Protein AF-A0AAU9SZM3-F1 (afdb_monomer)

Sequence (487 aa):
RTLNRSVSLVLLIMRYENLQKWLTDETARDQFVIRCGSDTQVLWNDTRHSKSESVHKLQNWTGSFVQWSPLGTYLVTLLNPGVAVYGGATTFEPLMHYRHPMVTLVDVSPGENYLVTYHSQKPDNPQDASQVEIKIFDMRSGRVMRGFKGSADEFSAGGDSLSWPVALVQLPSKVEIRQKYLLNVSGCKMYWQSNGDYLAVKVDRYGSKSKKSTHSGFELFRIKEKDIPVEVLELDSKNDKIIDFSWEPNGHRFAVIHGDLPRPDVSFYSMKTVQHGGRVSKLVTLKAKQANVLFWSPTGKHVVLADGLSGFNGKLEFYNVDEFVTMATVDNFMATYIEWDPSGRYVGTAVTSSVHEMENGFSIWSFSGKLLYQTLKEQFSQATVIVVGRKGRRGGQESEEVQRQVREDDDVSMSLSKQGKEKRRMMREEWEMWLNKWKMFDEEDQTQRENHLIGDDEEKEEYSYETMEELINVSEEVVPYEQEQNV

Nearest PDB structures (foldseek):
  9bln-assembly1_U  TM=7.487E-01  e=4.733E-32  Homo sapiens
  8oz0-assembly1_I  TM=7.493E-01  e=4.513E-31  Homo sapiens
  6zu9-assembly1_p  TM=7.192E-01  e=6.410E-25  Saccharomyces cerevisiae S288C
  3wj9-assembly2_B  TM=6.472E-01  e=9.589E-17  Schizosaccharomyces pombe 972h-
  3wj9-assembly1_A  TM=6.407E-01  e=3.602E-16  Schizosaccharomyces pombe 972h-

Structure (mmCIF, N/CA/C/O backbone):
data_AF-A0AAU9SZM3-F1
#
_entry.id   AF-A0AAU9SZM3-F1
#
loop_
_atom_site.group_PDB
_atom_site.id
_atom_site.type_symbol
_atom_site.label_atom_id
_atom_site.label_alt_id
_atom_site.label_comp_id
_atom_site.label_asym_id
_atom_site.label_entity_id
_atom_site.label_seq_id
_atom_site.pdbx_PDB_ins_code
_atom_site.Cartn_x
_atom_site.Cartn_y
_atom_site.Cartn_z
_atom_site.occupancy
_atom_site.B_iso_or_equiv
_atom_site.auth_seq_id
_atom_site.auth_comp_id
_atom_site.auth_asym_id
_atom_site.auth_atom_id
_atom_site.pdbx_PDB_model_num
ATOM 1 N N . ARG A 1 1 ? 13.458 -15.078 46.173 1.00 36.41 1 ARG A N 1
ATOM 2 C CA . ARG A 1 1 ? 13.144 -13.998 45.190 1.00 36.41 1 ARG A CA 1
ATOM 3 C C . ARG A 1 1 ? 13.055 -14.483 43.730 1.00 36.41 1 ARG A C 1
ATOM 5 O O . ARG A 1 1 ? 12.410 -13.813 42.937 1.00 36.41 1 ARG A O 1
ATOM 12 N N . THR A 1 2 ? 13.618 -15.640 43.369 1.00 34.78 2 THR A N 1
ATOM 13 C CA . THR A 1 2 ? 13.517 -16.258 42.026 1.00 34.78 2 THR A CA 1
ATOM 14 C C . THR A 1 2 ? 12.271 -17.140 41.831 1.00 34.78 2 THR A C 1
ATOM 16 O O . THR A 1 2 ? 11.760 -17.190 40.719 1.00 34.78 2 THR A O 1
ATOM 19 N N . LEU A 1 3 ? 11.708 -17.737 42.894 1.00 29.55 3 LEU A N 1
ATOM 20 C CA . LEU A 1 3 ? 10.477 -18.549 42.816 1.00 29.55 3 LEU A CA 1
ATOM 21 C C . LEU A 1 3 ? 9.205 -17.736 42.486 1.00 29.55 3 LEU A C 1
ATOM 23 O O . LEU A 1 3 ? 8.388 -18.189 41.688 1.00 29.55 3 LEU A O 1
ATOM 27 N N . ASN A 1 4 ? 9.070 -16.503 43.000 1.00 31.80 4 ASN A N 1
ATOM 28 C CA . ASN A 1 4 ? 7.895 -15.653 42.723 1.00 31.80 4 ASN A CA 1
ATOM 29 C C . ASN A 1 4 ? 7.760 -15.244 41.250 1.00 31.80 4 ASN A C 1
ATOM 31 O O . ASN A 1 4 ? 6.670 -14.882 40.825 1.00 31.80 4 ASN A O 1
ATOM 35 N N . ARG A 1 5 ? 8.835 -15.305 40.451 1.00 35.44 5 ARG A N 1
ATOM 36 C CA . ARG A 1 5 ? 8.751 -15.010 39.014 1.00 35.44 5 ARG A CA 1
ATOM 37 C C . ARG A 1 5 ? 8.211 -16.188 38.209 1.00 35.44 5 ARG A C 1
ATOM 39 O O . ARG A 1 5 ? 7.485 -15.948 37.253 1.00 35.44 5 ARG A O 1
ATOM 46 N N . SER A 1 6 ? 8.503 -17.428 38.603 1.00 36.56 6 SER A N 1
ATOM 47 C CA . SER A 1 6 ? 8.038 -18.614 37.871 1.00 36.56 6 SER A CA 1
ATOM 48 C C . SER A 1 6 ? 6.556 -18.900 38.104 1.00 36.56 6 SER A C 1
ATOM 50 O O . SER A 1 6 ? 5.851 -19.179 37.144 1.00 36.56 6 SER A O 1
ATOM 52 N N . VAL A 1 7 ? 6.043 -18.734 39.329 1.00 32.81 7 VAL A N 1
ATOM 53 C CA . VAL A 1 7 ? 4.602 -18.912 39.612 1.00 32.81 7 VAL A CA 1
ATOM 54 C C . VAL A 1 7 ? 3.759 -17.824 38.931 1.00 32.81 7 VAL A C 1
ATOM 56 O O . VAL A 1 7 ? 2.706 -18.115 38.368 1.00 32.81 7 VAL A O 1
ATOM 59 N N . SER A 1 8 ? 4.263 -16.583 38.879 1.00 38.19 8 SER A N 1
ATOM 60 C CA . SER A 1 8 ? 3.625 -15.494 38.124 1.00 38.19 8 SER A CA 1
ATOM 61 C C . SER A 1 8 ? 3.625 -15.761 36.615 1.00 38.19 8 SER A C 1
ATOM 63 O O . SER A 1 8 ? 2.626 -15.502 35.959 1.00 38.19 8 SER A O 1
ATOM 65 N N . LEU A 1 9 ? 4.699 -16.344 36.062 1.00 37.69 9 LEU A N 1
ATOM 66 C CA . LEU A 1 9 ? 4.778 -16.708 34.643 1.00 37.69 9 LEU A CA 1
ATOM 67 C C . LEU A 1 9 ? 3.835 -17.871 34.284 1.00 37.69 9 LEU A C 1
ATOM 69 O O . LEU A 1 9 ? 3.244 -17.865 33.211 1.00 37.69 9 LEU A O 1
ATOM 73 N N . VAL A 1 10 ? 3.658 -18.844 35.182 1.00 33.62 10 VAL A N 1
ATOM 74 C CA . VAL A 1 10 ? 2.786 -20.016 34.977 1.00 33.62 10 VAL A CA 1
ATOM 75 C C . VAL A 1 10 ? 1.298 -19.633 35.024 1.00 33.62 10 VAL A C 1
ATOM 77 O O . VAL A 1 10 ? 0.533 -20.073 34.168 1.00 33.62 10 VAL A O 1
ATOM 80 N N . LEU A 1 11 ? 0.890 -18.729 35.922 1.00 33.03 11 LEU A N 1
ATOM 81 C CA . LEU A 1 11 ? -0.460 -18.138 35.913 1.00 33.03 11 LEU A CA 1
ATOM 82 C C . LEU A 1 11 ? -0.695 -17.192 34.720 1.00 33.03 11 LEU A C 1
ATOM 84 O O . LEU A 1 11 ? -1.820 -17.103 34.230 1.00 33.03 11 LEU A O 1
ATOM 88 N N . LEU A 1 12 ? 0.355 -16.533 34.214 1.00 37.94 12 LEU A N 1
ATOM 89 C CA . LEU A 1 12 ? 0.298 -15.711 32.999 1.00 37.94 12 LEU A CA 1
ATOM 90 C C . LEU A 1 12 ? 0.107 -16.576 31.739 1.00 37.94 12 LEU A C 1
ATOM 92 O O . LEU A 1 12 ? -0.672 -16.224 30.862 1.00 37.94 12 LEU A O 1
ATOM 96 N N . ILE A 1 13 ? 0.773 -17.734 31.658 1.00 40.66 13 ILE A N 1
ATOM 97 C CA . ILE A 1 13 ? 0.675 -18.658 30.514 1.00 40.66 13 ILE A CA 1
ATOM 98 C C . ILE A 1 13 ? -0.693 -19.359 30.467 1.00 40.66 13 ILE A C 1
ATOM 100 O O . ILE A 1 13 ? -1.217 -19.583 29.378 1.00 40.66 13 ILE A O 1
ATOM 104 N N . MET A 1 14 ? -1.326 -19.622 31.617 1.00 33.56 14 MET A N 1
ATOM 105 C CA . MET A 1 14 ? -2.695 -20.160 31.672 1.00 33.56 14 MET A CA 1
ATOM 106 C C . MET A 1 14 ? -3.791 -19.154 31.262 1.00 33.56 14 MET A C 1
ATOM 108 O O . MET A 1 14 ? -4.944 -19.557 31.110 1.00 33.56 14 MET A O 1
ATOM 112 N N . ARG A 1 15 ? -3.463 -17.865 31.072 1.00 41.91 15 ARG A N 1
ATOM 113 C CA . ARG A 1 15 ? -4.424 -16.802 30.715 1.00 41.91 15 ARG A CA 1
ATOM 114 C C . ARG A 1 15 ? -4.375 -16.321 29.267 1.00 41.91 15 ARG A C 1
ATOM 116 O O . ARG A 1 15 ? -5.267 -15.578 28.874 1.00 41.91 15 ARG A O 1
ATOM 123 N N . TYR A 1 16 ? -3.402 -16.732 28.455 1.00 48.03 16 TYR A N 1
ATOM 124 C CA . TYR A 1 16 ? -3.333 -16.215 27.088 1.00 48.03 16 TYR A CA 1
ATOM 125 C C . TYR A 1 16 ? -4.442 -16.802 26.214 1.00 48.03 16 TYR A C 1
ATOM 127 O O . TYR A 1 16 ? -4.427 -17.979 25.846 1.00 48.03 16 TYR A O 1
ATOM 135 N N . GLU A 1 17 ? -5.408 -15.951 25.860 1.00 58.19 17 GLU A N 1
ATOM 136 C CA . GLU A 1 17 ? -6.379 -16.248 24.817 1.00 58.19 17 GLU A CA 1
ATOM 137 C C . GLU A 1 17 ? -5.631 -16.642 23.533 1.00 58.19 17 GLU A C 1
ATOM 139 O O . GLU A 1 17 ? -4.606 -16.056 23.178 1.00 58.19 17 GLU A O 1
ATOM 144 N N . ASN A 1 18 ? -6.130 -17.654 22.820 1.00 62.41 18 ASN A N 1
ATOM 145 C CA . ASN A 1 18 ? -5.525 -18.068 21.561 1.00 62.41 18 ASN A CA 1
ATOM 146 C C . ASN A 1 18 ? -5.569 -16.895 20.560 1.00 62.41 18 ASN A C 1
ATOM 148 O O . ASN A 1 18 ? -6.629 -16.551 20.036 1.00 62.41 18 ASN A O 1
ATOM 152 N N . LEU A 1 19 ? -4.394 -16.324 20.275 1.00 64.25 19 LEU A N 1
ATOM 153 C CA . LEU A 1 19 ? -4.194 -15.162 19.398 1.00 64.25 19 LEU A CA 1
ATOM 154 C C . LEU A 1 19 ? -4.633 -15.408 17.946 1.00 64.25 19 LEU A C 1
ATOM 156 O O . LEU A 1 19 ? -4.784 -14.471 17.171 1.00 64.25 19 LEU A O 1
ATOM 160 N N . GLN A 1 20 ? -4.841 -16.670 17.574 1.00 63.66 20 GLN A N 1
ATOM 161 C CA . GLN A 1 20 ? -5.282 -17.110 16.254 1.00 63.66 20 GLN A CA 1
ATOM 162 C C . GLN A 1 20 ? -6.730 -17.607 16.251 1.00 63.66 20 GLN A C 1
ATOM 164 O O . GLN A 1 20 ? -7.224 -18.044 15.216 1.00 63.66 20 GLN A O 1
ATOM 169 N N . LYS A 1 21 ? -7.447 -17.552 17.379 1.00 65.75 21 LYS A N 1
ATOM 170 C CA . LYS A 1 21 ? -8.834 -18.037 17.473 1.00 65.75 21 LYS A CA 1
ATOM 171 C C . LYS A 1 21 ? -9.767 -17.322 16.496 1.00 65.75 21 LYS A C 1
ATOM 173 O O . LYS A 1 21 ? -10.692 -17.948 15.990 1.00 65.75 21 LYS A O 1
ATOM 178 N N . TRP A 1 22 ? -9.503 -16.068 16.148 1.00 63.59 22 TRP A N 1
ATOM 179 C CA . TRP A 1 22 ? -10.270 -15.353 15.125 1.00 63.59 22 TRP A CA 1
ATOM 180 C C . TRP A 1 22 ? -10.167 -16.001 13.725 1.00 63.59 22 TRP A C 1
ATOM 182 O O . TRP A 1 22 ? -11.122 -15.923 12.961 1.00 63.59 22 TRP A O 1
ATOM 192 N N . LEU A 1 23 ? -9.094 -16.749 13.408 1.00 63.53 23 LEU A N 1
ATOM 193 C CA . LEU A 1 23 ? -8.994 -17.550 12.171 1.00 63.53 23 LEU A CA 1
ATOM 194 C C . LEU A 1 23 ? -9.978 -18.729 12.135 1.00 63.53 23 LEU A C 1
ATOM 196 O O . LEU A 1 23 ? -10.161 -19.345 11.084 1.00 63.53 23 LEU A O 1
ATOM 200 N N . THR A 1 24 ? -10.564 -19.085 13.281 1.00 65.19 24 THR A N 1
ATOM 201 C CA . THR A 1 24 ? -11.541 -20.176 13.409 1.00 65.19 24 THR A CA 1
ATOM 202 C C . THR A 1 24 ? -12.988 -19.705 13.290 1.00 65.19 24 THR A C 1
ATOM 204 O O . THR A 1 24 ? -13.892 -20.525 13.430 1.00 65.19 24 THR A O 1
ATOM 207 N N . ASP A 1 25 ? -13.215 -18.415 13.015 1.00 67.88 25 ASP A N 1
ATOM 208 C CA . ASP A 1 25 ? -14.550 -17.863 12.782 1.00 67.88 25 ASP A CA 1
ATOM 209 C C . ASP A 1 25 ? -15.255 -18.643 11.660 1.00 67.88 25 ASP A C 1
ATOM 211 O O . ASP A 1 25 ? -14.811 -18.655 10.509 1.00 67.88 25 ASP A O 1
ATOM 215 N N . GLU A 1 26 ? -16.364 -19.310 11.996 1.00 64.44 26 GLU A N 1
ATOM 216 C CA . GLU A 1 26 ? -17.120 -20.155 11.057 1.00 64.44 26 GLU A CA 1
ATOM 217 C C . GLU A 1 26 ? -17.669 -19.348 9.877 1.00 64.44 26 GLU A C 1
ATOM 219 O O . GLU A 1 26 ? -17.970 -19.891 8.813 1.00 64.44 26 GLU A O 1
ATOM 224 N N . THR A 1 27 ? -17.785 -18.032 10.059 1.00 66.12 27 THR A N 1
ATOM 225 C CA . THR A 1 27 ? -18.304 -17.110 9.061 1.00 66.12 27 THR A CA 1
ATOM 226 C C . THR A 1 27 ? -17.237 -16.455 8.186 1.00 66.12 27 THR A C 1
ATOM 228 O O . THR A 1 27 ? -17.620 -15.785 7.223 1.00 66.12 27 THR A O 1
ATOM 231 N N . ALA A 1 28 ? -15.947 -16.690 8.469 1.00 70.50 28 ALA A N 1
ATOM 232 C CA . ALA A 1 28 ? -14.795 -16.101 7.784 1.00 70.50 28 ALA A CA 1
ATOM 233 C C . ALA A 1 28 ? -14.937 -14.579 7.576 1.00 70.50 28 ALA A C 1
ATOM 235 O O . ALA A 1 28 ? -14.749 -14.064 6.463 1.00 70.50 28 ALA A O 1
ATOM 236 N N . ARG A 1 29 ? -15.349 -13.883 8.643 1.00 73.00 29 ARG A N 1
ATOM 237 C CA . ARG A 1 29 ? -15.455 -12.419 8.686 1.00 73.00 29 ARG A CA 1
ATOM 238 C C . ARG A 1 29 ? -14.078 -11.782 8.849 1.00 73.00 29 ARG A C 1
ATOM 240 O O . ARG A 1 29 ? -13.164 -12.391 9.396 1.00 73.00 29 ARG A O 1
ATOM 247 N N . ASP A 1 30 ? -13.963 -10.538 8.404 1.00 75.12 30 ASP A N 1
ATOM 248 C CA . ASP A 1 30 ? -12.742 -9.739 8.534 1.00 75.12 30 ASP A CA 1
ATOM 249 C C . ASP A 1 30 ? -12.870 -8.804 9.748 1.00 75.12 30 ASP A C 1
ATOM 251 O O . ASP A 1 30 ? -13.966 -8.308 10.027 1.00 75.12 30 ASP A O 1
ATOM 255 N N . GLN A 1 31 ? -11.777 -8.561 10.479 1.00 81.12 31 GLN A N 1
ATOM 256 C CA . GLN A 1 31 ? -11.745 -7.551 11.546 1.00 81.12 31 GLN A CA 1
ATOM 257 C C . GLN A 1 31 ? -11.090 -6.259 11.057 1.00 81.12 31 GLN A C 1
ATOM 259 O O . GLN A 1 31 ? -10.195 -6.276 10.212 1.00 81.12 31 GLN A O 1
ATOM 264 N N . PHE A 1 32 ? -11.519 -5.129 11.611 1.00 82.12 32 PHE A N 1
ATOM 265 C CA . PHE A 1 32 ? -10.890 -3.828 11.396 1.00 82.12 32 PHE A CA 1
ATOM 266 C C . PHE A 1 32 ? -10.928 -2.991 12.676 1.00 82.12 32 PHE A C 1
ATOM 268 O O . PHE A 1 32 ? -11.742 -3.242 13.567 1.00 82.12 32 PHE A O 1
ATOM 275 N N . VAL A 1 33 ? -10.029 -2.007 12.784 1.00 83.69 33 VAL A N 1
ATOM 276 C CA . VAL A 1 33 ? -9.968 -1.104 13.940 1.00 83.69 33 VAL A CA 1
ATOM 277 C C . VAL A 1 33 ? -10.348 0.312 13.524 1.00 83.69 33 VAL A C 1
ATOM 279 O O . VAL A 1 33 ? -9.925 0.820 12.485 1.00 83.69 33 VAL A O 1
ATOM 282 N N . ILE A 1 34 ? -11.156 0.965 14.349 1.00 82.62 34 ILE A N 1
ATOM 283 C CA . ILE A 1 34 ? -11.487 2.378 14.190 1.00 82.62 34 ILE A CA 1
ATOM 284 C C . ILE A 1 34 ? -11.118 3.153 15.445 1.00 82.62 34 ILE A C 1
ATOM 286 O O . ILE A 1 34 ? -11.205 2.642 16.565 1.00 82.62 34 ILE A O 1
ATOM 290 N N . ARG A 1 35 ? -10.765 4.420 15.252 1.00 78.69 35 ARG A N 1
ATOM 291 C CA . ARG A 1 35 ? -10.559 5.394 16.315 1.00 78.69 35 ARG A CA 1
ATOM 292 C C . ARG A 1 35 ? -11.516 6.566 16.116 1.00 78.69 35 ARG A C 1
ATOM 294 O O . ARG A 1 35 ? -11.535 7.201 15.064 1.00 78.69 35 ARG A O 1
ATOM 301 N N . CYS A 1 36 ? -12.335 6.830 17.126 1.00 75.50 36 CYS A N 1
ATOM 302 C CA . CYS A 1 36 ? -13.326 7.907 17.140 1.00 75.50 36 CYS A CA 1
ATOM 303 C C . CYS A 1 36 ? -13.112 8.735 18.409 1.00 75.50 36 CYS A C 1
ATOM 305 O O . CYS A 1 36 ? -13.383 8.257 19.509 1.00 75.50 36 CYS A O 1
ATOM 307 N N . GLY A 1 37 ? -12.592 9.953 18.275 1.00 75.06 37 GLY A N 1
ATOM 308 C CA . GLY A 1 37 ? -12.213 10.788 19.412 1.00 75.06 37 GLY A CA 1
ATOM 309 C C . GLY A 1 37 ? -11.192 10.084 20.314 1.00 75.06 37 GLY A C 1
ATOM 310 O O . GLY A 1 37 ? -10.085 9.758 19.876 1.00 75.06 37 GLY A O 1
ATOM 311 N N . SER A 1 38 ? -11.580 9.843 21.569 1.00 77.50 38 SER A N 1
ATOM 312 C CA . SER A 1 38 ? -10.791 9.084 22.551 1.00 77.50 38 SER A CA 1
ATOM 313 C C . SER A 1 38 ? -11.002 7.568 22.474 1.00 77.50 38 SER A C 1
ATOM 315 O O . SER A 1 38 ? -10.193 6.816 23.013 1.00 77.50 38 SER A O 1
ATOM 317 N N . ASP A 1 39 ? -12.047 7.095 21.798 1.00 82.81 39 ASP A N 1
ATOM 318 C CA . ASP A 1 39 ? -12.393 5.677 21.750 1.00 82.81 39 ASP A CA 1
ATOM 319 C C . ASP A 1 39 ? -11.637 4.947 20.641 1.00 82.81 39 ASP A C 1
ATOM 321 O O . ASP A 1 39 ? -11.557 5.412 19.503 1.00 82.81 39 ASP A O 1
ATOM 325 N N . THR A 1 40 ? -11.149 3.748 20.952 1.00 85.19 40 THR A N 1
ATOM 326 C CA . THR A 1 40 ? -10.631 2.787 19.972 1.00 85.19 40 THR A CA 1
ATOM 327 C C . THR A 1 40 ? -11.491 1.528 20.009 1.00 85.19 40 THR A C 1
ATOM 329 O O . THR A 1 40 ? -11.794 1.006 21.084 1.00 85.19 40 THR A O 1
ATOM 332 N N . GLN A 1 41 ? -11.938 1.071 18.840 1.00 85.50 41 GLN A N 1
ATOM 333 C CA . GLN A 1 41 ? -12.885 -0.034 18.689 1.00 85.50 41 GLN A CA 1
ATOM 334 C C . GLN A 1 41 ? -12.387 -1.036 17.654 1.00 85.50 41 GLN A C 1
ATOM 336 O O . GLN A 1 41 ? -12.052 -0.650 16.536 1.00 85.50 41 GLN A O 1
ATOM 341 N N . VAL A 1 42 ? -12.406 -2.317 18.011 1.00 85.44 42 VAL A N 1
ATOM 342 C CA . VAL A 1 42 ? -12.212 -3.430 17.078 1.00 85.44 42 VAL A CA 1
ATOM 343 C C . VAL A 1 42 ? -13.577 -3.974 16.679 1.00 85.44 42 VAL A C 1
ATOM 345 O O . VAL A 1 42 ? -14.412 -4.260 17.540 1.00 85.44 42 VAL A O 1
ATOM 348 N N . LEU A 1 43 ? -13.808 -4.106 15.375 1.00 83.88 43 LEU A N 1
ATOM 349 C CA . LEU A 1 43 ? -15.094 -4.467 14.788 1.00 83.88 43 LEU A CA 1
ATOM 350 C C . LEU A 1 43 ? -14.944 -5.674 13.856 1.00 83.88 43 LEU A C 1
ATOM 352 O O . LEU A 1 43 ? -14.000 -5.733 13.070 1.00 83.88 43 LEU A O 1
ATOM 356 N N . TRP A 1 44 ? -15.906 -6.595 13.886 1.00 83.50 44 TRP A N 1
ATOM 357 C CA . TRP A 1 44 ? -16.130 -7.558 12.810 1.00 83.50 44 TRP A CA 1
ATOM 358 C C . TRP A 1 44 ? -16.902 -6.902 11.667 1.00 83.50 44 TRP A C 1
ATOM 360 O O . TRP A 1 44 ? -17.879 -6.182 11.889 1.00 83.50 44 TRP A O 1
ATOM 370 N N . ASN A 1 45 ? -16.511 -7.219 10.440 1.00 80.31 45 ASN A N 1
ATOM 371 C CA . ASN A 1 45 ? -17.260 -6.912 9.232 1.00 80.31 45 ASN A CA 1
ATOM 372 C C . ASN A 1 45 ? -18.294 -8.021 8.962 1.00 80.31 45 ASN A C 1
ATOM 374 O O . ASN A 1 45 ? -17.958 -9.075 8.417 1.00 80.31 45 ASN A O 1
ATOM 378 N N . ASP A 1 46 ? -19.553 -7.802 9.352 1.00 78.81 46 ASP A N 1
ATOM 379 C CA . ASP A 1 46 ? -20.661 -8.713 9.056 1.00 78.81 46 ASP A CA 1
ATOM 380 C C . ASP A 1 46 ? -21.440 -8.227 7.829 1.00 78.81 46 ASP A C 1
ATOM 382 O O . ASP A 1 46 ? -22.482 -7.566 7.903 1.00 78.81 46 ASP A O 1
ATOM 386 N N . THR A 1 47 ? -20.919 -8.594 6.660 1.00 70.00 47 THR A N 1
ATOM 387 C CA . THR A 1 47 ? -21.511 -8.216 5.374 1.00 70.00 47 THR A CA 1
ATOM 388 C C . THR A 1 47 ? -22.852 -8.889 5.096 1.00 70.00 47 THR A C 1
ATOM 390 O O . THR A 1 47 ? -23.611 -8.374 4.278 1.00 70.00 47 THR A O 1
ATOM 393 N N . ARG A 1 48 ? -23.198 -9.992 5.780 1.00 71.69 48 ARG A N 1
ATOM 394 C CA . ARG A 1 48 ? -24.492 -10.682 5.595 1.00 71.69 48 ARG A CA 1
ATOM 395 C C . ARG A 1 48 ? -25.642 -9.864 6.159 1.00 71.69 48 ARG A C 1
ATOM 397 O O . ARG A 1 48 ? -26.726 -9.844 5.587 1.00 71.69 48 ARG A O 1
ATOM 404 N N . HIS A 1 49 ? -25.384 -9.184 7.271 1.00 75.25 49 HIS A N 1
ATOM 405 C CA . HIS A 1 49 ? -26.340 -8.297 7.921 1.00 75.25 49 HIS A CA 1
ATOM 406 C C . HIS A 1 49 ? -26.079 -6.820 7.603 1.00 75.25 49 HIS A C 1
ATOM 408 O O . HIS A 1 49 ? -26.702 -5.962 8.226 1.00 75.25 49 HIS A O 1
ATOM 414 N N . SER A 1 50 ? -25.166 -6.523 6.666 1.00 78.38 50 SER A N 1
ATOM 415 C CA . SER A 1 50 ? -24.775 -5.159 6.294 1.00 78.38 50 SER A CA 1
ATOM 416 C C . SER A 1 50 ? -24.459 -4.282 7.515 1.00 78.38 50 SER A C 1
ATOM 418 O O . SER A 1 50 ? -24.918 -3.144 7.613 1.00 78.38 50 SER A O 1
ATOM 420 N N . LYS A 1 51 ? -23.709 -4.822 8.483 1.00 81.19 51 LYS A N 1
ATOM 421 C CA . LYS A 1 51 ? -23.378 -4.116 9.727 1.00 81.19 51 LYS A CA 1
ATOM 422 C C . LYS A 1 51 ? -21.982 -4.466 10.227 1.00 81.19 51 LYS A C 1
ATOM 424 O O . LYS A 1 51 ? -21.464 -5.550 9.977 1.00 81.19 51 LYS A O 1
ATOM 429 N N . SER A 1 52 ? -21.404 -3.563 11.011 1.00 81.06 52 SER A N 1
ATOM 430 C CA . SER A 1 52 ? -20.220 -3.859 11.817 1.00 81.06 52 SER A CA 1
ATOM 431 C C . SER A 1 52 ? -20.618 -4.260 13.236 1.00 81.06 52 SER A C 1
ATOM 433 O O . SER A 1 52 ? -21.473 -3.609 13.838 1.00 81.06 52 SER A O 1
ATOM 435 N N . GLU A 1 53 ? -19.971 -5.279 13.792 1.00 82.94 53 GLU A N 1
ATOM 436 C CA . GLU A 1 53 ? -20.206 -5.754 15.160 1.00 82.94 53 GLU A CA 1
ATOM 437 C C . GLU A 1 53 ? -18.994 -5.454 16.047 1.00 82.94 53 GLU A C 1
ATOM 439 O O . GLU A 1 53 ? -17.873 -5.805 15.698 1.00 82.94 53 GLU A O 1
ATOM 444 N N . SER A 1 54 ? -19.202 -4.798 17.193 1.00 83.00 54 SER A N 1
ATOM 445 C CA . SER A 1 54 ? -18.113 -4.449 18.117 1.00 83.00 54 SER A CA 1
ATOM 446 C C . SER A 1 54 ? -17.610 -5.684 18.854 1.00 83.00 54 SER A C 1
ATOM 448 O O . SER A 1 54 ? -18.375 -6.335 19.557 1.00 83.00 54 SER A O 1
ATOM 450 N N . VAL A 1 55 ? -16.310 -5.954 18.742 1.00 82.50 55 VAL A N 1
ATOM 451 C CA . VAL A 1 55 ? -15.606 -6.997 19.502 1.00 82.50 55 VAL A CA 1
ATOM 452 C C . VAL A 1 55 ? -15.117 -6.435 20.822 1.00 82.50 55 VAL A C 1
ATOM 454 O O . VAL A 1 55 ? -15.399 -6.976 21.885 1.00 82.50 55 VAL A O 1
ATOM 457 N N . HIS A 1 56 ? -14.394 -5.322 20.740 1.00 83.00 56 HIS A N 1
ATOM 458 C CA . HIS A 1 56 ? -13.762 -4.694 21.885 1.00 83.00 56 HIS A CA 1
ATOM 459 C C . HIS A 1 56 ? -13.774 -3.182 21.709 1.00 83.00 56 HIS A C 1
ATOM 461 O O . HIS A 1 56 ? -13.532 -2.676 20.613 1.00 83.00 56 HIS A O 1
ATOM 467 N N . LYS A 1 57 ? -14.052 -2.462 22.793 1.00 85.25 57 LYS A N 1
ATOM 468 C CA . LYS A 1 57 ? -14.060 -1.003 22.830 1.00 85.25 57 LYS A CA 1
ATOM 469 C C . LYS A 1 57 ? -13.335 -0.548 24.083 1.00 85.25 57 LYS A C 1
ATOM 471 O O . LYS A 1 57 ? -13.726 -0.939 25.179 1.00 85.25 57 LYS A O 1
ATOM 476 N N . LEU A 1 58 ? -12.348 0.326 23.914 1.00 83.56 58 LEU A N 1
ATOM 477 C CA . LEU A 1 58 ? -11.637 0.933 25.029 1.00 83.56 58 LEU A CA 1
ATOM 478 C C . LEU A 1 58 ? -11.438 2.432 24.796 1.00 83.56 58 LEU A C 1
ATOM 480 O O . LEU A 1 58 ? -11.053 2.867 23.707 1.00 83.56 58 LEU A O 1
ATOM 484 N N . GLN A 1 59 ? -11.706 3.218 25.835 1.00 84.38 59 GLN A N 1
ATOM 485 C CA . GLN A 1 59 ? -11.476 4.657 25.837 1.00 84.38 59 GLN A CA 1
ATOM 486 C C . GLN A 1 59 ? -10.013 4.955 26.186 1.00 84.38 59 GLN A C 1
ATOM 488 O O . GLN A 1 59 ? -9.439 4.320 27.066 1.00 84.38 59 GLN A O 1
ATOM 493 N N . ASN A 1 60 ? -9.408 5.927 25.502 1.00 81.56 60 ASN A N 1
ATOM 494 C CA . ASN A 1 60 ? -8.006 6.333 25.648 1.00 81.56 60 ASN A CA 1
ATOM 495 C C . ASN A 1 60 ? -6.997 5.183 25.463 1.00 81.56 60 ASN A C 1
ATOM 497 O O . ASN A 1 60 ? -5.906 5.214 26.027 1.00 81.56 60 ASN A O 1
ATOM 501 N N . TRP A 1 61 ? -7.340 4.180 24.645 1.00 79.69 61 TRP A N 1
ATOM 502 C CA . TRP A 1 61 ? -6.472 3.022 24.388 1.00 79.69 61 TRP A CA 1
ATOM 503 C C . TRP A 1 61 ? -5.126 3.417 23.754 1.00 79.69 61 TRP A C 1
ATOM 505 O O . TRP A 1 61 ? -4.094 2.802 24.010 1.00 79.69 61 TRP A O 1
ATOM 515 N N . THR A 1 62 ? -5.122 4.477 22.944 1.00 77.31 62 THR A N 1
ATOM 516 C CA . THR A 1 62 ? -3.914 5.071 22.369 1.00 77.31 62 THR A CA 1
ATOM 517 C C . THR A 1 62 ? -3.958 6.591 22.462 1.00 77.31 62 THR A C 1
ATOM 519 O O . THR A 1 62 ? -5.018 7.207 22.320 1.00 77.31 62 THR A O 1
ATOM 522 N N . GLY A 1 63 ? -2.787 7.206 22.646 1.00 68.94 63 GLY A N 1
ATOM 523 C CA . GLY A 1 63 ? -2.650 8.660 22.588 1.00 68.94 63 GLY A CA 1
ATOM 524 C C . GLY A 1 63 ? -2.764 9.217 21.166 1.00 68.94 63 GLY A C 1
ATOM 525 O O . GLY A 1 63 ? -3.244 10.335 20.977 1.00 68.94 63 GLY A O 1
ATOM 526 N N . SER A 1 64 ? -2.368 8.449 20.145 1.00 73.56 64 SER A N 1
ATOM 527 C CA . SER A 1 64 ? -2.239 8.983 18.781 1.00 73.56 64 SER A CA 1
ATOM 528 C C . SER A 1 64 ? -2.515 7.989 17.659 1.00 73.56 64 SER A C 1
ATOM 530 O O . SER A 1 64 ? -3.206 8.354 16.712 1.00 73.56 64 SER A O 1
ATOM 532 N N . PHE A 1 65 ? -1.989 6.769 17.726 1.00 76.75 65 PHE A N 1
ATOM 533 C CA . PHE A 1 65 ? -1.937 5.882 16.568 1.00 76.75 65 PHE A CA 1
ATOM 534 C C . PHE A 1 65 ? -2.149 4.426 16.963 1.00 76.75 65 PHE A C 1
ATOM 536 O O . PHE A 1 65 ? -1.549 3.936 17.926 1.00 76.75 65 PHE A O 1
ATOM 543 N N . VAL A 1 66 ? -2.972 3.742 16.169 1.00 84.06 66 VAL A N 1
ATOM 544 C CA . VAL A 1 66 ? -3.232 2.308 16.274 1.00 84.06 66 VAL A CA 1
ATOM 545 C C . VAL A 1 66 ? -3.083 1.636 14.911 1.00 84.06 66 VAL A C 1
ATOM 547 O O . VAL A 1 66 ? -3.542 2.157 13.890 1.00 84.06 66 VAL A O 1
ATOM 550 N N . GLN A 1 67 ? -2.445 0.469 14.895 1.00 85.75 67 GLN A N 1
ATOM 551 C CA . GLN A 1 67 ? -2.243 -0.325 13.689 1.00 85.75 67 GLN A CA 1
ATOM 552 C C . GLN A 1 67 ? -2.193 -1.819 14.016 1.00 85.75 67 GLN A C 1
ATOM 554 O O . GLN A 1 67 ? -1.651 -2.232 15.040 1.00 85.75 67 GLN A O 1
ATOM 559 N N . TRP A 1 68 ? -2.724 -2.636 13.111 1.00 85.75 68 TRP A N 1
ATOM 560 C CA . TRP A 1 68 ? -2.547 -4.082 13.140 1.00 85.75 68 TRP A CA 1
ATOM 561 C C . TRP A 1 68 ? -1.160 -4.494 12.654 1.00 85.75 68 TRP A C 1
ATOM 563 O O . TRP A 1 68 ? -0.618 -3.936 11.699 1.00 85.75 68 TRP A O 1
ATOM 573 N N . SER A 1 69 ? -0.592 -5.520 13.276 1.00 84.56 69 SER A N 1
ATOM 574 C CA . SER A 1 69 ? 0.592 -6.173 12.734 1.00 84.56 69 SER A CA 1
ATOM 575 C C . SER A 1 69 ? 0.288 -6.855 11.385 1.00 84.56 69 SER A C 1
ATOM 577 O O . SER A 1 69 ? -0.865 -7.193 11.113 1.00 84.56 69 SER A O 1
ATOM 579 N N . PRO A 1 70 ? 1.296 -7.102 10.525 1.00 81.19 70 PRO A N 1
ATOM 580 C CA . PRO A 1 70 ? 1.086 -7.591 9.160 1.00 81.19 70 PRO A CA 1
ATOM 581 C C . PRO A 1 70 ? 0.303 -8.904 9.014 1.00 81.19 70 PRO A C 1
ATOM 583 O O . PRO A 1 70 ? -0.283 -9.138 7.958 1.00 81.19 70 PRO A O 1
ATOM 586 N N . LEU A 1 71 ? 0.303 -9.782 10.025 1.00 76.62 71 LEU A N 1
ATOM 587 C CA . LEU A 1 71 ? -0.481 -11.025 10.016 1.00 76.62 71 LEU A CA 1
ATOM 588 C C . LEU A 1 71 ? -1.790 -10.904 10.811 1.00 76.62 71 LEU A C 1
ATOM 590 O O . LEU A 1 71 ? -2.557 -11.864 10.858 1.00 76.62 71 LEU A O 1
ATOM 594 N N . GLY A 1 72 ? -2.055 -9.744 11.417 1.00 76.31 72 GLY A N 1
ATOM 595 C CA . GLY A 1 72 ? -3.237 -9.481 12.236 1.00 76.31 72 GLY A CA 1
ATOM 596 C C . GLY A 1 72 ? -3.224 -10.166 13.602 1.00 76.31 72 GLY A C 1
ATOM 597 O O . GLY A 1 72 ? -4.266 -10.275 14.240 1.00 76.31 72 GLY A O 1
ATOM 598 N N . THR A 1 73 ? -2.068 -10.655 14.060 1.00 79.50 73 THR A N 1
ATOM 599 C CA . THR A 1 73 ? -1.937 -11.295 15.381 1.00 79.50 73 THR A CA 1
ATOM 600 C C . THR A 1 73 ? -1.966 -10.274 16.519 1.00 79.50 73 THR A C 1
ATOM 602 O O . THR A 1 73 ? -2.417 -10.581 17.622 1.00 79.50 73 THR A O 1
ATOM 605 N N . TYR A 1 74 ? -1.455 -9.070 16.261 1.00 83.56 74 TYR A N 1
ATOM 606 C CA . TYR A 1 74 ? -1.185 -8.061 17.271 1.00 83.56 74 TYR A CA 1
ATOM 607 C C . TYR A 1 74 ? -1.817 -6.723 16.908 1.00 83.56 74 TYR A C 1
ATOM 609 O O . TYR A 1 74 ? -1.772 -6.291 15.755 1.00 83.56 74 TYR A O 1
ATOM 617 N N . LEU A 1 75 ? -2.321 -6.025 17.921 1.00 87.06 75 LEU A N 1
ATOM 618 C CA . LEU A 1 75 ? -2.721 -4.629 17.815 1.00 87.06 75 LEU A CA 1
ATOM 619 C C . LEU A 1 75 ? -1.653 -3.752 18.471 1.00 87.06 75 LEU A C 1
ATOM 621 O O . LEU A 1 75 ? -1.372 -3.882 19.662 1.00 87.06 75 LEU A O 1
ATOM 625 N N . VAL A 1 76 ? -1.039 -2.871 17.689 1.00 89.06 76 VAL A N 1
ATOM 626 C CA . VAL A 1 76 ? 0.051 -1.989 18.112 1.00 89.06 76 VAL A CA 1
ATOM 627 C C . VAL A 1 76 ? -0.502 -0.597 18.377 1.00 89.06 76 VAL A C 1
ATOM 629 O O . VAL A 1 76 ? -1.182 -0.021 17.531 1.00 89.06 76 VAL A O 1
ATOM 632 N N . THR A 1 77 ? -0.184 -0.037 19.541 1.00 88.50 77 THR A N 1
ATOM 633 C CA . THR A 1 77 ? -0.582 1.322 19.932 1.00 88.50 77 THR A CA 1
ATOM 634 C C . THR A 1 77 ? 0.627 2.148 20.345 1.00 88.50 77 THR A C 1
ATOM 636 O O . THR A 1 77 ? 1.545 1.645 21.003 1.00 88.50 77 THR A O 1
ATOM 639 N N . LEU A 1 78 ? 0.603 3.439 20.015 1.00 85.75 78 LEU A N 1
ATOM 640 C CA . LEU A 1 78 ? 1.539 4.403 20.586 1.00 85.75 78 LEU A CA 1
ATOM 641 C C . LEU A 1 78 ? 1.017 4.910 21.935 1.00 85.75 78 LEU A C 1
ATOM 643 O O . LEU A 1 78 ? -0.121 5.381 22.045 1.00 85.75 78 LEU A O 1
ATOM 647 N N . LEU A 1 79 ? 1.869 4.816 22.955 1.00 82.62 79 LEU A N 1
ATOM 648 C CA . LEU A 1 79 ? 1.635 5.303 24.312 1.00 82.62 79 LEU A CA 1
ATOM 649 C C . LEU A 1 79 ? 2.810 6.185 24.739 1.00 82.62 79 LEU A C 1
ATOM 651 O O . LEU A 1 79 ? 3.898 6.118 24.179 1.00 82.62 79 LEU A O 1
ATOM 655 N N . ASN A 1 80 ? 2.625 7.016 25.757 1.00 77.12 80 ASN A N 1
ATOM 656 C CA . ASN A 1 80 ? 3.750 7.716 26.366 1.00 77.12 80 ASN A CA 1
ATOM 657 C C . ASN A 1 80 ? 4.029 7.106 27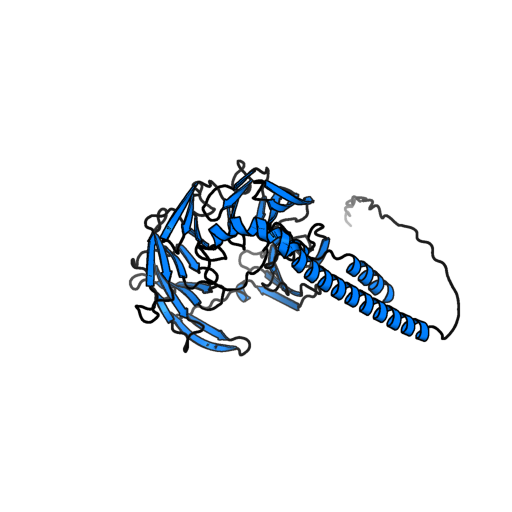.751 1.00 77.12 80 ASN A C 1
ATOM 659 O O . ASN A 1 80 ? 3.139 7.192 28.596 1.00 77.12 80 ASN A O 1
ATOM 663 N N . PRO A 1 81 ? 5.207 6.493 28.006 1.00 80.94 81 PRO A N 1
ATOM 664 C CA . PRO A 1 81 ? 6.373 6.365 27.119 1.00 80.94 81 PRO A CA 1
ATOM 665 C C . PRO A 1 81 ? 6.470 5.010 26.384 1.00 80.94 81 PRO A C 1
ATOM 667 O O . PRO A 1 81 ? 6.836 4.006 26.988 1.00 80.94 81 PRO A O 1
ATOM 670 N N . GLY A 1 82 ? 6.270 4.975 25.062 1.00 86.81 82 GLY A N 1
ATOM 671 C CA . GLY A 1 82 ? 6.648 3.842 24.205 1.00 86.81 82 GLY A CA 1
ATOM 672 C C . GLY A 1 82 ? 5.544 3.253 23.333 1.00 86.81 82 GLY A C 1
ATOM 673 O O . GLY A 1 82 ? 4.674 3.939 22.810 1.00 86.81 82 GLY A O 1
ATOM 674 N N . VAL A 1 83 ? 5.615 1.943 23.128 1.00 90.88 83 VAL A N 1
ATOM 675 C CA . VAL A 1 83 ? 4.671 1.205 22.282 1.00 90.88 83 VAL A CA 1
ATOM 676 C C . VAL A 1 83 ? 4.098 0.053 23.086 1.00 90.88 83 VAL A C 1
ATOM 678 O O . VAL A 1 83 ? 4.856 -0.704 23.689 1.00 90.88 83 VAL A O 1
ATOM 681 N N . ALA A 1 84 ? 2.777 -0.098 23.109 1.00 89.88 84 ALA A N 1
ATOM 682 C CA . ALA A 1 84 ? 2.137 -1.290 23.659 1.00 89.88 84 ALA A CA 1
ATOM 683 C C . ALA A 1 84 ? 1.564 -2.156 22.546 1.00 89.88 84 ALA A C 1
ATOM 685 O O . ALA A 1 84 ? 0.995 -1.653 21.575 1.00 89.88 84 ALA A O 1
ATOM 686 N N . VAL A 1 85 ? 1.715 -3.461 22.732 1.00 88.69 85 VAL A N 1
ATOM 687 C CA . VAL A 1 85 ? 1.193 -4.495 21.855 1.00 88.69 85 VAL A CA 1
ATOM 688 C C . VAL A 1 85 ? 0.167 -5.313 22.622 1.00 88.69 85 VAL A C 1
ATOM 690 O O . VAL A 1 85 ? 0.463 -5.853 23.690 1.00 88.69 85 VAL A O 1
ATOM 693 N N . TYR A 1 86 ? -1.024 -5.409 22.047 1.00 86.06 86 TYR A N 1
ATOM 694 C CA . TYR A 1 86 ? -2.152 -6.173 22.560 1.00 86.06 86 TYR A CA 1
ATOM 695 C C . TYR A 1 86 ? -2.421 -7.371 21.658 1.00 86.06 86 TYR A C 1
ATOM 697 O O . TYR A 1 86 ? -2.087 -7.361 20.471 1.00 86.06 86 TYR A O 1
ATOM 705 N N . GLY A 1 87 ? -3.053 -8.396 22.212 1.00 80.44 87 GLY A N 1
ATOM 706 C CA . GLY A 1 87 ? -3.503 -9.544 21.445 1.00 80.44 87 GLY A CA 1
ATOM 707 C C . GLY A 1 87 ? -4.563 -10.340 22.184 1.00 80.44 87 GLY A C 1
ATOM 708 O O . GLY A 1 87 ? -4.808 -10.153 23.371 1.00 80.44 87 GLY A O 1
ATOM 709 N N . GLY A 1 88 ? -5.225 -11.209 21.439 1.00 69.56 88 GLY A N 1
ATOM 710 C CA . GLY A 1 88 ? -6.417 -11.921 21.880 1.00 69.56 88 GLY A CA 1
ATOM 711 C C . GLY A 1 88 ? -7.486 -11.796 20.808 1.00 69.56 88 GLY A C 1
ATOM 712 O O . GLY A 1 88 ? -7.509 -10.831 20.051 1.00 69.56 88 GLY A O 1
ATOM 713 N N . ALA A 1 89 ? -8.347 -12.801 20.703 1.00 65.94 89 ALA A N 1
ATOM 714 C CA . ALA A 1 89 ? -9.406 -12.806 19.701 1.00 65.94 89 ALA A CA 1
ATOM 715 C C . ALA A 1 89 ? -10.624 -11.986 20.143 1.00 65.94 89 ALA A C 1
ATOM 717 O O . ALA A 1 89 ? -11.409 -11.566 19.293 1.00 65.94 89 ALA A O 1
ATOM 718 N N . THR A 1 90 ? -10.800 -11.790 21.455 1.00 67.19 90 THR A N 1
ATOM 719 C CA . THR A 1 90 ? -11.946 -11.071 22.025 1.00 67.19 90 THR A CA 1
ATOM 720 C C . THR A 1 90 ? -11.554 -10.074 23.112 1.00 67.19 90 THR A C 1
ATOM 722 O O . THR A 1 90 ? -12.154 -9.003 23.189 1.00 67.19 90 THR A O 1
ATOM 725 N N . THR A 1 91 ? -10.545 -10.380 23.932 1.00 73.19 91 THR A N 1
ATOM 726 C CA . THR A 1 91 ? -10.216 -9.561 25.112 1.00 73.19 91 THR A CA 1
ATOM 727 C C . THR A 1 91 ? -9.167 -8.483 24.861 1.00 73.19 91 THR A C 1
ATOM 729 O O . THR A 1 91 ? -9.191 -7.474 25.557 1.00 73.19 91 THR A O 1
ATOM 732 N N . PHE A 1 92 ? -8.290 -8.665 23.865 1.00 80.19 92 PHE A N 1
ATOM 733 C CA . PHE A 1 92 ? -7.177 -7.755 23.551 1.00 80.19 92 PHE A CA 1
ATOM 734 C C . PHE A 1 92 ? -6.325 -7.398 24.779 1.00 80.19 92 PHE A C 1
ATOM 736 O O . PHE A 1 92 ? -6.092 -6.229 25.085 1.00 80.19 92 PHE A O 1
ATOM 743 N N . GLU A 1 93 ? -5.839 -8.414 25.490 1.00 80.31 93 GLU A N 1
ATOM 744 C CA . GLU A 1 93 ? -4.986 -8.213 26.660 1.00 80.31 93 GLU A CA 1
ATOM 745 C C . GLU A 1 93 ? -3.614 -7.631 26.270 1.00 80.31 93 GLU A C 1
ATOM 747 O O . GLU A 1 93 ? -3.079 -7.941 25.196 1.00 80.31 93 GLU A O 1
ATOM 752 N N . PRO A 1 94 ? -3.017 -6.776 27.123 1.00 82.38 94 PRO A N 1
ATOM 753 C CA . PRO A 1 94 ? -1.679 -6.248 26.889 1.00 82.38 94 PRO A CA 1
ATOM 754 C C . PRO A 1 94 ? -0.651 -7.382 26.966 1.00 82.38 94 PRO A C 1
ATOM 756 O O . PRO A 1 94 ? -0.451 -7.978 28.022 1.00 82.38 94 PRO A O 1
ATOM 759 N N . LEU A 1 95 ? 0.032 -7.658 25.853 1.00 83.19 95 LEU A N 1
ATOM 760 C CA . LEU A 1 95 ? 1.057 -8.704 25.783 1.00 83.19 95 LEU A CA 1
ATOM 761 C C . LEU A 1 95 ? 2.442 -8.157 26.137 1.00 83.19 95 LEU A C 1
ATOM 763 O O . LEU A 1 95 ? 3.221 -8.804 26.833 1.00 83.19 95 LEU A O 1
ATOM 767 N N . MET A 1 96 ? 2.780 -6.978 25.603 1.00 84.56 96 MET A N 1
ATOM 768 C CA . MET A 1 96 ? 4.121 -6.410 25.730 1.00 84.56 96 MET A CA 1
ATOM 769 C C . MET A 1 96 ? 4.101 -4.886 25.665 1.00 84.56 96 MET A C 1
ATOM 771 O O . MET A 1 96 ? 3.324 -4.287 24.923 1.00 84.56 96 MET A O 1
ATOM 775 N N . HIS A 1 97 ? 5.012 -4.257 26.406 1.00 88.88 97 HIS A N 1
ATOM 776 C CA . HIS A 1 97 ? 5.239 -2.818 26.361 1.00 88.88 97 HIS A CA 1
ATOM 777 C C . HIS A 1 97 ? 6.722 -2.513 26.112 1.00 88.88 97 HIS A C 1
ATOM 779 O O . HIS A 1 97 ? 7.589 -2.826 26.931 1.00 88.88 97 HIS A O 1
ATOM 785 N N . TYR A 1 98 ? 7.011 -1.889 24.972 1.00 89.75 98 TYR A N 1
ATOM 786 C CA . TYR A 1 98 ? 8.350 -1.531 24.516 1.00 89.75 98 TYR A CA 1
ATOM 787 C C . TYR A 1 98 ? 8.629 -0.079 24.881 1.00 89.75 98 TYR A C 1
ATOM 789 O O . TYR A 1 98 ? 8.113 0.854 24.261 1.00 89.75 98 TYR A O 1
ATOM 797 N N . ARG A 1 99 ? 9.460 0.121 25.905 1.00 89.06 99 ARG A N 1
ATOM 798 C CA . ARG A 1 99 ? 9.816 1.461 26.375 1.00 89.06 99 ARG A CA 1
ATOM 799 C C . ARG A 1 99 ? 10.741 2.155 25.381 1.00 89.06 99 ARG A C 1
ATOM 801 O O . ARG A 1 99 ? 11.918 1.814 25.259 1.00 89.06 99 ARG A O 1
ATOM 808 N N . HIS A 1 100 ? 10.214 3.177 24.724 1.00 88.69 100 HIS A N 1
ATOM 809 C CA . HIS A 1 100 ? 10.978 4.121 23.921 1.00 88.69 100 HIS A CA 1
ATOM 810 C C . HIS A 1 100 ? 10.287 5.492 24.025 1.00 88.69 100 HIS A C 1
ATOM 812 O O . HIS A 1 100 ? 9.193 5.667 23.494 1.00 88.69 100 HIS A O 1
ATOM 818 N N . PRO A 1 101 ? 10.854 6.449 24.776 1.00 87.62 101 PRO A N 1
ATOM 819 C CA . PRO A 1 101 ? 10.243 7.765 24.939 1.00 87.62 101 PRO A CA 1
ATOM 820 C C . PRO A 1 101 ? 10.068 8.490 23.602 1.00 87.62 101 PRO A C 1
ATOM 822 O O . PRO A 1 101 ? 10.908 8.358 22.718 1.00 87.62 101 PRO A O 1
ATOM 825 N N . MET A 1 102 ? 8.992 9.273 23.483 1.00 85.19 102 MET A N 1
ATOM 826 C CA . MET A 1 102 ? 8.732 10.162 22.339 1.00 85.19 102 MET A CA 1
ATOM 827 C C . MET A 1 102 ? 8.664 9.474 20.963 1.00 85.19 102 MET A C 1
ATOM 829 O O . MET A 1 102 ? 8.841 10.139 19.941 1.00 85.19 102 MET A O 1
ATOM 833 N N . VAL A 1 103 ? 8.389 8.167 20.910 1.00 87.19 103 VAL A N 1
ATOM 834 C CA . VAL A 1 103 ? 8.180 7.463 19.637 1.00 87.19 103 VAL A CA 1
ATOM 835 C C . VAL A 1 103 ? 7.099 8.157 18.825 1.00 87.19 103 VAL A C 1
ATOM 837 O O . VAL A 1 103 ? 5.993 8.401 19.306 1.00 87.19 103 VAL A O 1
ATOM 840 N N . THR A 1 104 ? 7.437 8.447 17.575 1.00 86.12 104 THR A N 1
ATOM 841 C CA . THR A 1 104 ? 6.527 9.068 16.615 1.00 86.12 104 THR A CA 1
ATOM 842 C C . THR A 1 104 ? 6.042 8.073 15.575 1.00 86.12 104 THR A C 1
ATOM 844 O O . THR A 1 104 ? 4.919 8.206 15.101 1.00 86.12 104 THR A O 1
ATOM 847 N N . LEU A 1 105 ? 6.862 7.073 15.233 1.00 88.31 105 LEU A N 1
ATOM 848 C CA . LEU A 1 105 ? 6.551 6.071 14.217 1.00 88.31 105 LEU A CA 1
ATOM 849 C C . LEU A 1 105 ? 6.923 4.666 14.694 1.00 88.31 105 LEU A C 1
ATOM 851 O O . LEU A 1 105 ? 7.899 4.462 15.421 1.00 88.31 105 LEU A O 1
ATOM 855 N N . VAL A 1 106 ? 6.148 3.689 14.238 1.00 91.56 106 VAL A N 1
ATOM 856 C CA . VAL A 1 106 ? 6.342 2.271 14.526 1.00 91.56 106 VAL A CA 1
ATOM 857 C C . VAL A 1 106 ? 6.138 1.461 13.253 1.00 91.56 106 VAL A C 1
ATOM 859 O O . VAL A 1 106 ? 5.300 1.812 12.429 1.00 91.56 106 VAL A O 1
ATOM 862 N N . ASP A 1 107 ? 6.904 0.387 13.102 1.00 91.44 107 ASP A N 1
ATOM 863 C CA . ASP A 1 107 ? 6.720 -0.597 12.040 1.00 91.44 107 ASP A CA 1
ATOM 864 C C . ASP A 1 107 ? 6.952 -2.011 12.585 1.00 91.44 107 ASP A C 1
ATOM 866 O O . ASP A 1 107 ? 7.756 -2.225 13.498 1.00 91.44 107 ASP A O 1
ATOM 870 N N . VAL A 1 108 ? 6.240 -2.991 12.039 1.00 89.81 108 VAL A N 1
ATOM 871 C CA . VAL A 1 108 ? 6.325 -4.393 12.458 1.00 89.81 108 VAL A CA 1
ATOM 872 C C . VAL A 1 108 ? 6.820 -5.216 11.283 1.00 89.81 108 VAL A C 1
ATOM 874 O O . VAL A 1 108 ? 6.272 -5.165 10.186 1.00 89.81 108 VAL A O 1
ATOM 877 N N . SER A 1 109 ? 7.841 -6.040 11.521 1.00 89.88 109 SER A N 1
ATOM 878 C CA . SER A 1 109 ? 8.371 -6.919 10.476 1.00 89.88 109 SER A CA 1
ATOM 879 C C . SER A 1 109 ? 7.271 -7.828 9.886 1.00 89.88 109 SER A C 1
ATOM 881 O O . SER A 1 109 ? 6.429 -8.309 10.645 1.00 89.88 109 SER A O 1
ATOM 883 N N . PRO A 1 110 ? 7.301 -8.176 8.583 1.00 84.00 110 PRO A N 1
ATOM 884 C CA . PRO A 1 110 ? 6.263 -9.005 7.949 1.00 84.00 110 PRO A CA 1
ATOM 885 C C . PRO A 1 110 ? 6.040 -10.390 8.578 1.00 84.00 110 PRO A C 1
ATOM 887 O O . PRO A 1 110 ? 4.978 -10.982 8.415 1.00 84.00 110 PRO A O 1
ATOM 890 N N . GLY A 1 111 ? 7.054 -10.930 9.263 1.00 80.88 111 GLY A N 1
ATOM 891 C CA . GLY A 1 111 ? 6.964 -12.186 10.017 1.00 80.88 111 GLY A CA 1
ATOM 892 C C . GLY A 1 111 ? 6.655 -12.006 11.505 1.00 80.88 111 GLY A C 1
ATOM 893 O O . GLY A 1 111 ? 6.746 -12.978 12.242 1.00 80.88 111 GLY A O 1
ATOM 894 N N . GLU A 1 112 ? 6.370 -10.776 11.945 1.00 85.38 112 GLU A N 1
ATOM 895 C CA . GLU A 1 112 ? 6.029 -10.389 13.323 1.00 85.38 112 GLU A CA 1
ATOM 896 C C . GLU A 1 112 ? 7.073 -10.770 14.387 1.00 85.38 112 GLU A C 1
ATOM 898 O O . GLU A 1 112 ? 6.761 -10.917 15.566 1.00 85.38 112 GLU A O 1
ATOM 903 N N . ASN A 1 113 ? 8.338 -10.901 13.984 1.00 85.94 113 ASN A N 1
ATOM 904 C CA . ASN A 1 113 ? 9.437 -11.232 14.895 1.00 85.94 113 ASN A CA 1
ATOM 905 C C . ASN A 1 113 ? 10.088 -9.985 15.502 1.00 85.94 113 ASN A C 1
ATOM 907 O O . ASN A 1 113 ? 10.602 -10.038 16.616 1.00 85.94 113 ASN A O 1
ATOM 911 N N . TYR A 1 114 ? 10.057 -8.860 14.783 1.00 91.56 114 TYR A N 1
ATOM 912 C CA . TYR A 1 114 ? 10.699 -7.616 15.192 1.00 91.56 114 TYR A CA 1
ATOM 913 C C . TYR A 1 114 ? 9.746 -6.422 15.137 1.00 91.56 114 TYR A C 1
ATOM 915 O O . TYR A 1 114 ? 8.945 -6.308 14.206 1.00 91.56 114 TYR A O 1
ATOM 923 N N . LEU A 1 115 ? 9.895 -5.528 16.115 1.00 92.62 115 LEU A N 1
ATOM 924 C CA . LEU A 1 115 ? 9.291 -4.197 16.151 1.00 92.62 115 LEU A CA 1
ATOM 925 C C . LEU A 1 115 ? 10.374 -3.165 15.885 1.00 92.62 115 LEU A C 1
ATOM 927 O O . LEU A 1 115 ? 11.413 -3.188 16.545 1.00 92.62 115 LEU A O 1
ATOM 931 N N . VAL A 1 116 ? 10.122 -2.234 14.981 1.00 94.62 116 VAL A N 1
ATOM 932 C CA . VAL A 1 116 ? 10.969 -1.066 14.776 1.00 94.62 116 VAL A CA 1
ATOM 933 C C . VAL A 1 116 ? 10.225 0.148 15.296 1.00 94.62 116 VAL A C 1
ATOM 935 O O . VAL A 1 116 ? 9.056 0.358 15.001 1.00 94.62 116 VAL A O 1
ATOM 938 N N . THR A 1 117 ? 10.910 0.952 16.091 1.00 93.50 117 THR A N 1
ATOM 939 C CA . THR A 1 117 ? 10.385 2.215 16.608 1.00 93.50 117 THR A CA 1
ATOM 940 C C . THR A 1 117 ? 11.322 3.331 16.198 1.00 93.50 117 THR A C 1
ATOM 942 O O . THR A 1 117 ? 12.541 3.145 16.197 1.00 93.50 117 THR A O 1
ATOM 945 N N . TYR A 1 118 ? 10.748 4.475 15.862 1.00 91.69 118 TYR A N 1
ATOM 946 C CA . TYR A 1 118 ? 11.471 5.639 15.385 1.00 91.69 118 TYR A CA 1
ATOM 947 C C . TYR A 1 118 ? 11.035 6.874 16.167 1.00 91.69 118 TYR A C 1
ATOM 949 O O . TYR A 1 118 ? 9.845 7.107 16.403 1.00 91.69 118 TYR A O 1
ATOM 957 N N . HIS A 1 119 ? 12.028 7.664 16.549 1.00 89.50 119 HIS A N 1
ATOM 958 C CA . HIS A 1 119 ? 11.877 8.985 17.125 1.00 89.50 119 HIS A CA 1
ATOM 959 C C . HIS A 1 119 ? 12.818 9.949 16.396 1.00 89.50 119 HIS A C 1
ATOM 961 O O . HIS A 1 119 ? 13.959 9.603 16.086 1.00 89.50 119 HIS A O 1
ATOM 967 N N . SER A 1 120 ? 12.339 11.167 16.146 1.00 86.75 120 SER A N 1
ATOM 968 C CA . SER A 1 120 ? 13.161 12.269 15.656 1.00 86.75 120 SER A CA 1
ATOM 969 C C . SER A 1 120 ? 12.933 13.490 16.526 1.00 86.75 120 SER A C 1
ATOM 971 O O . SER A 1 120 ? 11.813 14.001 16.609 1.00 86.75 120 SER A O 1
ATOM 973 N N . GLN A 1 121 ? 14.004 13.980 17.134 1.00 83.44 121 GLN A N 1
ATOM 974 C CA . GLN A 1 121 ? 14.009 15.213 17.898 1.00 83.44 121 GLN A CA 1
ATOM 975 C C . GLN A 1 121 ? 14.358 16.373 16.968 1.00 83.44 121 GLN A C 1
ATOM 977 O O . GLN A 1 121 ? 15.387 16.353 16.286 1.00 83.44 121 GLN A O 1
ATOM 982 N N . LYS A 1 122 ? 13.489 17.388 16.941 1.00 80.06 122 LYS A N 1
ATOM 983 C CA . LYS A 1 122 ? 13.786 18.630 16.229 1.00 80.06 122 LYS A CA 1
ATOM 984 C C . LYS A 1 122 ? 14.946 19.347 16.931 1.00 80.06 122 LYS A C 1
ATOM 986 O O . LYS A 1 122 ? 14.954 19.382 18.161 1.00 80.06 122 LYS A O 1
ATOM 991 N N . PRO A 1 123 ? 15.901 19.897 16.174 1.00 80.75 123 PRO A N 1
ATOM 992 C CA . PRO A 1 123 ? 17.015 20.639 16.738 1.00 80.75 123 PRO A CA 1
ATOM 993 C C . PRO A 1 123 ? 16.525 21.977 17.307 1.00 80.75 123 PRO A C 1
ATOM 995 O O . PRO A 1 123 ? 15.585 22.572 16.773 1.00 80.75 123 PRO A O 1
ATOM 998 N N . ASP A 1 124 ? 17.183 22.467 18.358 1.00 78.56 124 ASP A N 1
ATOM 999 C CA . ASP A 1 124 ? 16.901 23.797 18.921 1.00 78.56 124 ASP A CA 1
ATOM 1000 C C . ASP A 1 124 ? 17.291 24.914 17.938 1.00 78.56 124 ASP A C 1
ATOM 1002 O O . ASP A 1 124 ? 16.648 25.962 17.876 1.00 78.56 124 ASP A O 1
ATOM 1006 N N . ASN A 1 125 ? 18.324 24.669 17.125 1.00 79.06 125 ASN A N 1
ATOM 1007 C CA . ASN A 1 125 ? 18.763 25.554 16.058 1.00 79.06 125 ASN A CA 1
ATOM 1008 C C . ASN A 1 125 ? 18.329 24.998 14.684 1.00 79.06 125 ASN A C 1
ATOM 1010 O O . ASN A 1 125 ? 18.712 23.881 14.339 1.00 79.06 125 ASN A O 1
ATOM 1014 N N . PRO A 1 126 ? 17.597 25.757 13.846 1.00 76.19 126 PRO A N 1
ATOM 1015 C CA . PRO A 1 126 ? 17.130 25.291 12.534 1.00 76.19 126 PRO A CA 1
ATOM 1016 C C . PRO A 1 126 ? 18.225 24.912 11.526 1.00 76.19 126 PRO A C 1
ATOM 1018 O O . PRO A 1 126 ? 17.904 24.347 10.484 1.00 76.19 126 PRO A O 1
ATOM 1021 N N . GLN A 1 127 ? 19.486 25.277 11.784 1.00 75.12 127 GLN A N 1
ATOM 1022 C CA . GLN A 1 127 ? 20.622 24.904 10.935 1.00 75.12 127 GLN A CA 1
ATOM 1023 C C . GLN A 1 127 ? 21.210 23.529 11.268 1.00 75.12 127 GLN A C 1
ATOM 1025 O O . GLN A 1 127 ? 21.940 22.983 10.444 1.00 75.12 127 GLN A O 1
ATOM 1030 N N . ASP A 1 128 ? 20.903 22.977 12.442 1.00 76.75 128 ASP A N 1
ATOM 1031 C CA . ASP A 1 128 ? 21.407 21.667 12.836 1.00 76.75 128 ASP A CA 1
ATOM 1032 C C . ASP A 1 128 ? 20.511 20.562 12.271 1.00 76.75 128 ASP A C 1
ATOM 1034 O O . ASP A 1 128 ? 19.319 20.748 12.021 1.00 76.75 128 ASP A O 1
ATOM 1038 N N . ALA A 1 129 ? 21.077 19.379 12.068 1.00 76.25 129 ALA A N 1
ATOM 1039 C CA . ALA A 1 129 ? 20.299 18.221 11.661 1.00 76.25 129 ALA A CA 1
ATOM 1040 C C . ALA A 1 129 ? 19.499 17.655 12.844 1.00 76.25 129 ALA A C 1
ATOM 1042 O O . ALA A 1 129 ? 19.954 17.645 13.991 1.00 76.25 129 ALA A O 1
ATOM 1043 N N . SER A 1 130 ? 18.300 17.137 12.561 1.00 82.12 130 SER A N 1
ATOM 1044 C CA . SER A 1 130 ? 17.478 16.473 13.580 1.00 82.12 130 SER A CA 1
ATOM 1045 C C . SER A 1 130 ? 18.185 15.231 14.126 1.00 82.12 130 SER A C 1
ATOM 1047 O O . SER A 1 130 ? 18.788 14.471 13.367 1.00 82.12 130 SER A O 1
ATOM 1049 N N . GLN A 1 131 ? 18.091 15.007 15.436 1.00 84.81 131 GLN A N 1
ATOM 1050 C CA . GLN A 1 131 ? 18.607 13.789 16.061 1.00 84.81 131 GLN A CA 1
ATOM 1051 C C . GLN A 1 131 ? 17.590 12.667 15.889 1.00 84.81 131 GLN A C 1
ATOM 1053 O O . GLN A 1 131 ? 16.429 12.810 16.268 1.00 84.81 131 GLN A O 1
ATOM 1058 N N . VAL A 1 132 ? 18.032 11.549 15.328 1.00 89.81 132 VAL A N 1
ATOM 1059 C CA . VAL A 1 132 ? 17.198 10.383 15.043 1.00 89.81 132 VAL A CA 1
ATOM 1060 C C . VAL A 1 132 ? 17.600 9.237 15.959 1.00 89.81 132 VAL A C 1
ATOM 1062 O O . VAL A 1 132 ? 18.785 8.943 16.120 1.00 89.81 132 VAL A O 1
ATOM 1065 N N . GLU A 1 133 ? 16.607 8.560 16.530 1.00 90.94 133 GLU A N 1
ATOM 1066 C CA . GLU A 1 133 ? 16.782 7.337 17.307 1.00 90.94 133 GLU A CA 1
ATOM 1067 C C . GLU A 1 133 ? 15.858 6.233 16.776 1.00 90.94 133 GLU A C 1
ATOM 1069 O O . GLU A 1 133 ? 14.638 6.388 16.702 1.00 90.94 133 GLU A O 1
ATOM 1074 N N . ILE A 1 134 ? 16.449 5.094 16.412 1.00 93.25 134 ILE A N 1
ATOM 1075 C CA . ILE A 1 134 ? 15.746 3.904 15.928 1.00 93.25 134 ILE A CA 1
ATOM 1076 C C . ILE A 1 134 ? 16.061 2.744 16.860 1.00 93.25 134 ILE A C 1
ATOM 1078 O O . ILE A 1 134 ? 17.227 2.411 17.068 1.00 93.25 134 ILE A O 1
ATOM 1082 N N . LYS A 1 135 ? 15.034 2.068 17.377 1.00 93.81 135 LYS A N 1
ATOM 1083 C CA . LYS A 1 135 ? 15.204 0.832 18.155 1.00 93.81 135 LYS A CA 1
ATOM 1084 C C . LYS A 1 135 ? 14.476 -0.320 17.500 1.00 93.81 135 LYS A C 1
ATOM 1086 O O . LYS A 1 135 ? 13.300 -0.202 17.163 1.00 93.81 135 LYS A O 1
ATOM 1091 N N . ILE A 1 136 ? 15.188 -1.434 17.372 1.00 95.25 136 ILE A N 1
ATOM 1092 C CA . ILE A 1 136 ? 14.665 -2.714 16.910 1.00 95.25 136 ILE A CA 1
ATOM 1093 C C . ILE A 1 136 ? 14.527 -3.620 18.126 1.00 95.25 136 ILE A C 1
ATOM 1095 O O . ILE A 1 136 ? 15.524 -3.934 18.780 1.00 95.25 136 ILE A O 1
ATOM 1099 N N . PHE A 1 137 ? 13.309 -4.056 18.409 1.00 92.94 137 PHE A N 1
ATOM 1100 C CA . PHE A 1 137 ? 12.989 -4.979 19.487 1.00 92.94 137 PHE A CA 1
ATOM 1101 C C . PHE A 1 137 ? 12.639 -6.354 18.932 1.00 92.94 137 PHE A C 1
ATOM 1103 O O . PHE A 1 137 ? 12.061 -6.465 17.854 1.00 92.94 137 PHE A O 1
ATOM 1110 N N . ASP A 1 138 ? 12.956 -7.397 19.688 1.00 88.25 138 ASP A N 1
ATOM 1111 C CA . ASP A 1 138 ? 12.381 -8.723 19.498 1.00 88.25 138 ASP A CA 1
ATOM 1112 C C . ASP A 1 138 ? 10.963 -8.735 20.081 1.00 88.25 138 ASP A C 1
ATOM 1114 O O 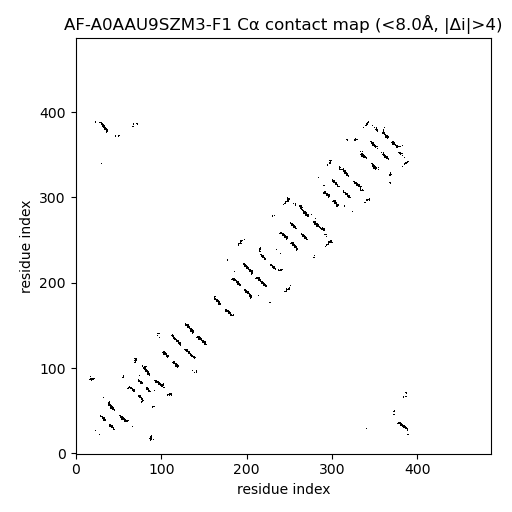. ASP A 1 138 ? 10.764 -8.447 21.265 1.00 88.25 138 ASP A O 1
ATOM 1118 N N . MET A 1 139 ? 9.970 -9.043 19.244 1.00 85.44 139 MET A N 1
ATOM 1119 C CA . MET A 1 139 ? 8.557 -8.941 19.616 1.00 85.44 139 MET A CA 1
ATOM 1120 C C . MET A 1 139 ? 8.190 -9.919 20.734 1.00 85.44 139 MET A C 1
ATOM 1122 O O . MET A 1 139 ? 7.454 -9.563 21.648 1.00 85.44 139 MET A O 1
ATOM 1126 N N . ARG A 1 140 ? 8.744 -11.135 20.707 1.00 78.62 140 ARG A N 1
ATOM 1127 C CA . ARG A 1 140 ? 8.402 -12.187 21.671 1.00 78.62 140 ARG A CA 1
ATOM 1128 C C . ARG A 1 140 ? 8.976 -11.919 23.060 1.00 78.62 140 ARG A C 1
ATOM 1130 O O . ARG A 1 140 ? 8.308 -12.167 24.056 1.00 78.62 140 ARG A O 1
ATOM 1137 N N . SER A 1 141 ? 10.225 -11.466 23.134 1.00 80.06 141 SER A N 1
ATOM 1138 C CA . SER A 1 141 ? 10.941 -11.282 24.401 1.00 80.06 141 SER A CA 1
ATOM 1139 C C . SER A 1 141 ? 10.915 -9.852 24.936 1.00 80.06 141 SER A C 1
ATOM 1141 O O . SER A 1 141 ? 11.299 -9.640 26.086 1.00 80.06 141 SER A O 1
ATOM 1143 N N . GLY A 1 142 ? 10.534 -8.864 24.120 1.00 82.81 142 GLY A N 1
ATOM 1144 C CA . GLY A 1 142 ? 10.576 -7.446 24.491 1.00 82.81 142 GLY A CA 1
ATOM 1145 C C . GLY A 1 142 ? 11.982 -6.834 24.489 1.00 82.81 142 GLY A C 1
ATOM 1146 O O . GLY A 1 142 ? 12.145 -5.652 24.792 1.00 82.81 142 GLY A O 1
ATOM 1147 N N . ARG A 1 143 ? 13.023 -7.617 24.175 1.00 85.12 143 ARG A N 1
ATOM 1148 C CA . ARG A 1 143 ? 14.420 -7.174 24.271 1.00 85.12 143 ARG A CA 1
ATOM 1149 C C . ARG A 1 143 ? 14.795 -6.261 23.110 1.00 85.12 143 ARG A C 1
ATOM 1151 O O . ARG A 1 143 ? 14.458 -6.538 21.963 1.00 85.12 143 ARG A O 1
ATOM 1158 N N . VAL A 1 144 ? 15.564 -5.212 23.399 1.00 92.00 144 VAL A N 1
ATOM 1159 C CA . VAL A 1 144 ? 16.216 -4.401 22.361 1.00 92.00 144 VAL A CA 1
ATOM 1160 C C . VAL A 1 144 ? 17.292 -5.254 21.694 1.00 92.00 144 VAL A C 1
ATOM 1162 O O . VAL A 1 144 ? 18.242 -5.685 22.344 1.00 92.00 144 VAL A O 1
ATOM 1165 N N . MET A 1 145 ? 17.145 -5.484 20.394 1.00 92.38 145 MET A N 1
ATOM 1166 C CA . MET A 1 145 ? 18.103 -6.225 19.575 1.00 92.38 145 MET A CA 1
ATOM 1167 C C . MET A 1 145 ? 19.176 -5.296 19.018 1.00 92.38 145 MET A C 1
ATOM 1169 O O . MET A 1 145 ? 20.354 -5.650 18.994 1.00 92.38 145 MET A O 1
ATOM 1173 N N . ARG A 1 146 ? 18.769 -4.109 18.551 1.00 92.31 146 ARG A N 1
ATOM 1174 C CA . ARG A 1 146 ? 19.663 -3.062 18.041 1.00 92.31 146 ARG A CA 1
ATOM 1175 C C . ARG A 1 146 ? 19.082 -1.682 18.318 1.00 92.31 146 ARG A C 1
ATOM 1177 O O . ARG A 1 146 ? 17.868 -1.503 18.287 1.00 92.31 146 ARG A O 1
ATOM 1184 N N . GLY A 1 147 ? 19.965 -0.719 18.543 1.00 91.50 147 GLY A N 1
ATOM 1185 C CA . GLY A 1 147 ? 19.640 0.699 18.612 1.00 91.50 147 GLY A CA 1
ATOM 1186 C C . GLY A 1 147 ? 20.569 1.474 17.688 1.00 91.50 147 GLY A C 1
ATOM 1187 O O . GLY A 1 147 ? 21.763 1.183 17.633 1.00 91.50 147 GLY A O 1
ATOM 1188 N N . PHE A 1 148 ? 20.015 2.436 16.968 1.00 91.44 148 PHE A N 1
ATOM 1189 C CA . PHE A 1 148 ? 20.749 3.381 16.144 1.00 91.44 148 PHE A CA 1
ATOM 1190 C C . PHE A 1 148 ? 20.406 4.778 16.638 1.00 91.44 148 PHE A C 1
ATOM 1192 O O . PHE A 1 148 ? 19.235 5.078 16.863 1.00 91.44 148 PHE A O 1
ATOM 1199 N N . LYS A 1 149 ? 21.420 5.616 16.821 1.00 89.62 149 LYS A N 1
ATOM 1200 C CA . LYS A 1 149 ? 21.255 7.019 17.178 1.00 89.62 149 LYS A CA 1
ATOM 1201 C C . LYS A 1 149 ? 22.268 7.830 16.391 1.00 89.62 149 LYS A C 1
ATOM 1203 O O . LYS A 1 149 ? 23.426 7.422 16.332 1.00 89.62 149 LYS A O 1
ATOM 1208 N N . GLY A 1 150 ? 21.828 8.928 15.798 1.00 86.44 150 GLY A N 1
ATOM 1209 C CA . GLY A 1 150 ? 22.685 9.760 14.964 1.00 86.44 150 GLY A CA 1
ATOM 1210 C C . GLY A 1 150 ? 21.947 10.952 14.378 1.00 86.44 150 GLY A C 1
ATOM 1211 O O . GLY A 1 150 ? 20.758 11.159 14.633 1.00 86.44 150 GLY A O 1
ATOM 1212 N N . SER A 1 151 ? 22.666 11.730 13.579 1.00 83.25 151 SER A N 1
ATOM 1213 C CA . SER A 1 151 ? 22.077 12.823 12.805 1.00 83.25 151 SER A CA 1
ATOM 1214 C C . SER A 1 151 ? 21.219 12.266 11.667 1.00 83.25 151 SER A C 1
ATOM 1216 O O . SER A 1 151 ? 21.591 11.279 11.034 1.00 83.25 151 SER A O 1
ATOM 1218 N N . ALA A 1 152 ? 20.095 12.914 11.351 1.00 78.81 152 ALA A N 1
ATOM 1219 C CA . ALA A 1 152 ? 19.281 12.582 10.180 1.00 78.81 152 ALA A CA 1
ATOM 1220 C C . ALA A 1 152 ? 20.101 12.531 8.872 1.00 78.81 152 ALA A C 1
ATOM 1222 O O . ALA A 1 152 ? 19.800 11.722 7.990 1.00 78.81 152 ALA A O 1
ATOM 1223 N N . ASP A 1 153 ? 21.167 13.328 8.769 1.00 78.44 153 ASP A N 1
ATOM 1224 C CA . ASP A 1 153 ? 22.055 13.342 7.605 1.00 78.44 153 ASP A CA 1
ATOM 1225 C C . ASP A 1 153 ? 22.892 12.058 7.495 1.00 78.44 153 ASP A C 1
ATOM 1227 O O . ASP A 1 153 ? 23.132 11.577 6.394 1.00 78.44 153 ASP A O 1
ATOM 1231 N N . GLU A 1 154 ? 23.276 11.439 8.618 1.00 76.25 154 GLU A N 1
ATOM 1232 C CA . GLU A 1 154 ? 24.024 10.169 8.628 1.00 76.25 154 GLU A CA 1
ATOM 1233 C C . GLU A 1 154 ? 23.172 8.993 8.130 1.00 76.25 154 GLU A C 1
ATOM 1235 O O . GLU A 1 154 ? 23.694 8.019 7.586 1.00 76.25 154 GLU A O 1
ATOM 1240 N N . PHE A 1 155 ? 21.850 9.086 8.299 1.00 71.56 155 PHE A N 1
ATOM 1241 C CA . PHE A 1 155 ? 20.888 8.113 7.780 1.00 71.56 155 PHE A CA 1
ATOM 1242 C C . PHE A 1 155 ? 20.422 8.434 6.352 1.00 71.56 155 PHE A C 1
ATOM 1244 O O . PHE A 1 155 ? 19.747 7.610 5.729 1.00 71.56 155 PHE A O 1
ATOM 1251 N N . SER A 1 156 ? 20.776 9.606 5.820 1.00 66.50 156 SER A N 1
ATOM 1252 C CA . SER A 1 156 ? 20.399 10.043 4.479 1.00 66.50 156 SER A CA 1
ATOM 1253 C C . SER A 1 156 ? 21.447 9.593 3.459 1.00 66.50 156 SER A C 1
ATOM 1255 O O . SER A 1 156 ? 22.602 10.004 3.493 1.00 66.50 156 SER A O 1
ATOM 1257 N N . ALA A 1 157 ? 21.058 8.740 2.510 1.00 58.44 157 ALA A N 1
ATOM 1258 C CA . ALA A 1 157 ? 21.935 8.346 1.409 1.00 58.44 157 ALA A CA 1
ATOM 1259 C C . ALA A 1 157 ? 21.949 9.430 0.315 1.00 58.44 157 ALA A C 1
ATOM 1261 O O . ALA A 1 157 ? 20.979 9.574 -0.428 1.00 58.44 157 ALA A O 1
ATOM 1262 N N . GLY A 1 158 ? 23.056 10.167 0.178 1.00 52.28 158 GLY A N 1
ATOM 1263 C CA . GLY A 1 158 ? 23.247 11.122 -0.916 1.00 52.28 158 GLY A CA 1
ATOM 1264 C C . GLY A 1 158 ? 24.683 11.637 -1.017 1.00 52.28 158 GLY A C 1
ATOM 1265 O O . GLY A 1 158 ? 25.248 12.116 -0.043 1.00 52.28 158 GLY A O 1
ATOM 1266 N N . GLY A 1 159 ? 25.278 11.545 -2.204 1.00 55.34 159 GLY A N 1
ATOM 1267 C CA . GLY A 1 159 ? 26.519 12.230 -2.563 1.00 55.34 159 GLY A CA 1
ATOM 1268 C C . GLY A 1 159 ? 26.420 12.738 -3.999 1.00 55.34 159 GLY A C 1
ATOM 1269 O O . GLY A 1 159 ? 25.819 12.072 -4.840 1.00 55.34 159 GLY A O 1
ATOM 1270 N N . ASP A 1 160 ? 26.988 13.907 -4.292 1.00 52.50 160 ASP A N 1
ATOM 1271 C CA . ASP A 1 160 ? 26.971 14.488 -5.639 1.00 52.50 160 ASP A CA 1
ATOM 1272 C C . ASP A 1 160 ? 27.817 13.641 -6.599 1.00 52.50 160 ASP A C 1
ATOM 1274 O O . ASP A 1 160 ? 29.032 13.802 -6.721 1.00 52.50 160 ASP A O 1
ATOM 1278 N N . SER A 1 161 ? 27.168 12.703 -7.289 1.00 54.62 161 SER A N 1
ATOM 1279 C CA . SER A 1 161 ? 27.789 11.869 -8.315 1.00 54.62 161 SER A CA 1
ATOM 1280 C C . SER A 1 161 ? 27.088 12.049 -9.662 1.00 54.62 161 SER A C 1
ATOM 1282 O O . SER A 1 161 ? 25.865 12.145 -9.761 1.00 54.62 161 SER A O 1
ATOM 1284 N N . LEU A 1 162 ? 27.885 12.109 -10.733 1.00 56.75 162 LEU A N 1
ATOM 1285 C CA . LEU A 1 162 ? 27.409 12.271 -12.116 1.00 56.75 162 LEU A CA 1
ATOM 1286 C C . LEU A 1 162 ? 26.687 11.022 -12.659 1.00 56.75 162 LEU A C 1
ATOM 1288 O O . LEU A 1 162 ? 26.029 11.090 -13.696 1.00 56.75 162 LEU A O 1
ATOM 1292 N N . SER A 1 163 ? 26.820 9.881 -11.978 1.00 62.75 163 SER A N 1
ATOM 1293 C CA . SER A 1 163 ? 26.231 8.600 -12.356 1.00 62.75 163 SER A CA 1
ATOM 1294 C C . SER A 1 163 ? 25.784 7.857 -11.107 1.00 62.75 163 SER A C 1
ATOM 1296 O O . SER A 1 163 ? 26.597 7.580 -10.229 1.00 62.75 163 SER A O 1
ATOM 1298 N N . TRP A 1 164 ? 24.521 7.443 -11.097 1.00 74.31 164 TRP A N 1
ATOM 1299 C CA . TRP A 1 164 ? 23.924 6.687 -10.003 1.00 74.31 164 TRP A CA 1
ATOM 1300 C C . TRP A 1 164 ? 23.760 5.225 -10.431 1.00 74.31 164 TRP A C 1
ATOM 1302 O O . TRP A 1 164 ? 22.910 4.932 -11.280 1.00 74.31 164 TRP A O 1
ATOM 1312 N N . PRO A 1 165 ? 24.588 4.293 -9.923 1.00 84.50 165 PRO A N 1
ATOM 1313 C CA . PRO A 1 165 ? 24.399 2.881 -10.202 1.00 84.50 165 PRO A CA 1
ATOM 1314 C C . PRO A 1 165 ? 23.220 2.329 -9.397 1.00 84.50 165 PRO A C 1
ATOM 1316 O O . PRO A 1 165 ? 23.130 2.515 -8.187 1.00 84.50 165 PRO A O 1
ATOM 1319 N N . VAL A 1 166 ? 22.348 1.580 -10.066 1.00 89.31 166 VAL A N 1
ATOM 1320 C CA . VAL A 1 166 ? 21.398 0.686 -9.401 1.00 89.31 166 VAL A CA 1
ATOM 1321 C C . VAL A 1 166 ? 22.064 -0.676 -9.284 1.00 89.31 166 VAL A C 1
ATOM 1323 O O . VAL A 1 166 ? 22.347 -1.310 -10.303 1.00 89.31 166 VAL A O 1
ATOM 1326 N N . ALA A 1 167 ? 22.328 -1.111 -8.054 1.00 91.44 167 ALA A N 1
ATOM 1327 C CA . ALA A 1 167 ? 22.941 -2.399 -7.755 1.00 91.44 167 ALA A CA 1
ATOM 1328 C C . ALA A 1 167 ? 21.944 -3.327 -7.049 1.00 91.44 167 ALA A C 1
ATOM 1330 O O . ALA A 1 167 ? 21.232 -2.922 -6.131 1.00 91.44 167 ALA A O 1
ATOM 1331 N N . LEU A 1 168 ? 21.915 -4.585 -7.477 1.00 92.06 168 LEU A N 1
ATOM 1332 C CA . LEU A 1 168 ? 21.239 -5.673 -6.788 1.00 92.06 168 LEU A CA 1
ATOM 1333 C C . LEU A 1 168 ? 22.290 -6.455 -6.008 1.00 92.06 168 LEU A C 1
ATOM 1335 O O . LEU A 1 168 ? 23.181 -7.065 -6.601 1.00 92.06 168 LEU A O 1
ATOM 1339 N N . VAL A 1 169 ? 22.173 -6.434 -4.683 1.00 92.31 169 VAL A N 1
ATOM 1340 C CA . VAL A 1 169 ? 23.069 -7.141 -3.764 1.00 92.31 169 VAL A CA 1
ATOM 1341 C C . VAL A 1 169 ? 22.308 -8.297 -3.134 1.00 92.31 169 VAL A C 1
ATOM 1343 O O . VAL A 1 169 ? 21.264 -8.102 -2.512 1.00 92.31 169 VAL A O 1
ATOM 1346 N N . GLN A 1 170 ? 22.831 -9.510 -3.276 1.00 90.44 170 GLN A N 1
ATOM 1347 C CA . GLN A 1 170 ? 22.255 -10.685 -2.641 1.00 90.44 170 GLN A CA 1
ATOM 1348 C C . GLN A 1 170 ? 22.673 -10.752 -1.170 1.00 90.44 170 GLN A C 1
ATOM 1350 O O . GLN A 1 170 ? 23.856 -10.704 -0.844 1.00 90.44 170 GLN A O 1
ATOM 1355 N N . LEU A 1 171 ? 21.707 -10.930 -0.271 1.00 88.94 171 LEU A N 1
ATOM 1356 C CA . LEU A 1 171 ? 21.959 -11.252 1.134 1.00 88.94 171 LEU A CA 1
ATOM 1357 C C . LEU A 1 171 ? 21.716 -12.757 1.371 1.00 88.94 171 LEU A C 1
ATOM 1359 O O . LEU A 1 171 ? 20.805 -13.316 0.759 1.00 88.94 171 LEU A O 1
ATOM 1363 N N . PRO A 1 172 ? 22.508 -13.440 2.224 1.00 90.50 172 PRO A N 1
ATOM 1364 C CA . PRO A 1 172 ? 23.531 -12.893 3.123 1.00 90.50 172 PRO A CA 1
ATOM 1365 C C . PRO A 1 172 ? 24.935 -12.769 2.509 1.00 90.50 172 PRO A C 1
ATOM 1367 O O . PRO A 1 172 ? 25.819 -12.231 3.169 1.00 90.50 172 PRO A O 1
ATOM 1370 N N . SER A 1 173 ? 25.163 -13.259 1.285 1.00 91.50 173 SER A N 1
ATOM 1371 C CA . SER A 1 173 ? 26.496 -13.306 0.657 1.00 91.50 173 SER A CA 1
ATOM 1372 C C . SER A 1 173 ? 27.129 -11.928 0.435 1.00 91.50 173 SER A C 1
ATOM 1374 O O . SER A 1 173 ? 28.347 -11.838 0.324 1.00 91.50 173 SER A O 1
ATOM 1376 N N . LYS A 1 174 ? 26.315 -10.863 0.395 1.00 92.44 174 LYS A N 1
ATOM 1377 C CA . LYS A 1 174 ? 26.699 -9.478 0.071 1.00 92.44 174 LYS A CA 1
ATOM 1378 C C . LYS A 1 174 ? 27.377 -9.355 -1.295 1.00 92.44 174 LYS A C 1
ATOM 1380 O O . LYS A 1 174 ? 28.175 -8.451 -1.515 1.00 92.44 174 LYS A O 1
ATOM 1385 N N . VAL A 1 175 ? 27.057 -10.270 -2.207 1.00 91.62 175 VAL A N 1
ATOM 1386 C CA . VAL A 1 175 ? 27.583 -10.265 -3.572 1.00 91.62 175 VAL A CA 1
ATOM 1387 C C . VAL A 1 175 ? 26.656 -9.441 -4.455 1.00 91.62 175 VAL A C 1
ATOM 1389 O O . VAL A 1 175 ? 25.440 -9.645 -4.454 1.00 91.62 175 VAL A O 1
ATOM 1392 N N . GLU A 1 176 ? 27.234 -8.520 -5.219 1.00 91.25 176 GLU A N 1
ATOM 1393 C CA . GLU A 1 176 ? 26.536 -7.810 -6.287 1.00 91.25 176 GLU A CA 1
ATOM 1394 C C . GLU A 1 176 ? 26.240 -8.774 -7.440 1.00 91.25 176 GLU A C 1
ATOM 1396 O O . GLU A 1 176 ? 27.146 -9.286 -8.093 1.00 91.25 176 GLU A O 1
ATOM 1401 N N . ILE A 1 177 ? 24.956 -9.042 -7.678 1.00 92.44 177 ILE A N 1
ATOM 1402 C CA . ILE A 1 177 ? 24.493 -9.962 -8.731 1.00 92.44 177 ILE A CA 1
ATOM 1403 C C . ILE A 1 177 ? 24.169 -9.230 -10.036 1.00 92.44 177 ILE A C 1
ATOM 1405 O O . ILE A 1 177 ? 24.169 -9.831 -11.109 1.00 92.44 177 ILE A O 1
ATOM 1409 N N . ARG A 1 178 ? 23.876 -7.928 -9.960 1.00 91.62 178 ARG A N 1
ATOM 1410 C CA . ARG A 1 178 ? 23.590 -7.087 -11.125 1.00 91.62 178 ARG A CA 1
ATOM 1411 C C . ARG A 1 178 ? 23.858 -5.630 -10.798 1.00 91.62 178 ARG A C 1
ATOM 1413 O O . ARG A 1 178 ? 23.491 -5.166 -9.724 1.00 91.62 178 ARG A O 1
ATOM 1420 N N . GLN A 1 179 ? 24.391 -4.897 -11.765 1.00 90.50 179 GLN A N 1
ATOM 1421 C CA . GLN A 1 179 ? 24.546 -3.452 -11.680 1.00 90.50 179 GLN A CA 1
ATOM 1422 C C . GLN A 1 179 ? 24.132 -2.813 -13.004 1.00 90.50 179 GLN A C 1
ATOM 1424 O O . GLN A 1 179 ? 24.437 -3.332 -14.080 1.00 90.50 179 GLN A O 1
ATOM 1429 N N . LYS A 1 180 ? 23.424 -1.686 -12.928 1.00 89.38 180 LYS A N 1
ATOM 1430 C CA . LYS A 1 180 ? 23.065 -0.866 -14.084 1.00 89.38 180 LYS A CA 1
ATOM 1431 C C . LYS A 1 180 ? 23.372 0.595 -13.792 1.00 89.38 180 LYS A C 1
ATOM 1433 O O . LYS A 1 180 ? 22.838 1.167 -12.846 1.00 89.38 180 LYS A O 1
ATOM 1438 N N . TYR A 1 181 ? 24.210 1.197 -14.626 1.00 88.31 181 TYR A N 1
ATOM 1439 C CA . TYR A 1 181 ? 24.520 2.620 -14.551 1.00 88.31 181 TYR A CA 1
ATOM 1440 C C . TYR A 1 181 ? 23.421 3.431 -15.230 1.00 88.31 181 TYR A C 1
ATOM 1442 O O . TYR A 1 181 ? 23.056 3.162 -16.377 1.00 88.31 181 TYR A O 1
ATOM 1450 N N . LEU A 1 182 ? 22.894 4.421 -14.515 1.00 85.75 182 LEU A N 1
ATOM 1451 C CA . LEU A 1 182 ? 21.904 5.349 -15.036 1.00 85.75 182 LEU A CA 1
ATOM 1452 C C . LEU A 1 182 ? 22.555 6.716 -15.256 1.00 85.75 182 LEU A C 1
ATOM 1454 O O . LEU A 1 182 ? 23.211 7.260 -14.368 1.00 85.75 182 LEU A O 1
ATOM 1458 N N . LEU A 1 183 ? 22.361 7.272 -16.451 1.00 82.69 183 LEU A N 1
ATOM 1459 C CA . LEU A 1 183 ? 22.910 8.566 -16.852 1.00 82.69 183 LEU A CA 1
ATOM 1460 C C . LEU A 1 183 ? 21.845 9.664 -16.757 1.00 82.69 183 LEU A C 1
ATOM 1462 O O . LEU A 1 183 ? 20.666 9.411 -17.016 1.00 82.69 183 LEU A O 1
ATOM 1466 N N . ASN A 1 184 ? 22.283 10.890 -16.450 1.00 82.75 184 ASN A N 1
ATOM 1467 C CA . ASN A 1 184 ? 21.450 12.100 -16.388 1.00 82.75 184 ASN A CA 1
ATOM 1468 C C . ASN A 1 184 ? 20.241 11.991 -15.444 1.00 82.75 184 ASN A C 1
ATOM 1470 O O . ASN A 1 184 ? 19.180 12.540 -15.736 1.00 82.75 184 ASN A O 1
ATOM 1474 N N . VAL A 1 185 ? 20.392 11.279 -14.328 1.00 83.81 185 VAL A N 1
ATOM 1475 C CA . VAL A 1 185 ? 19.310 11.028 -13.368 1.00 83.81 185 VAL A CA 1
ATOM 1476 C C . VAL A 1 185 ? 19.076 12.253 -12.488 1.00 83.81 185 VAL A C 1
ATOM 1478 O O . VAL A 1 185 ? 20.012 12.778 -11.891 1.00 83.81 185 VAL A O 1
ATOM 1481 N N . SER A 1 186 ? 17.823 12.689 -12.394 1.00 84.56 186 SER A N 1
ATOM 1482 C CA . SER A 1 186 ? 17.360 13.668 -11.407 1.00 84.56 186 SER A CA 1
ATOM 1483 C C . SER A 1 186 ? 16.735 12.998 -10.185 1.00 84.56 186 SER A C 1
ATOM 1485 O O . SER A 1 186 ? 16.792 13.547 -9.092 1.00 84.56 186 SER A O 1
ATOM 1487 N N . GLY A 1 187 ? 16.132 11.822 -10.364 1.00 84.62 187 GLY A N 1
ATOM 1488 C CA . GLY A 1 187 ? 15.468 11.083 -9.299 1.00 84.62 187 GLY A CA 1
ATOM 1489 C C . GLY A 1 187 ? 15.253 9.621 -9.667 1.00 84.62 187 GLY A C 1
ATOM 1490 O O . GLY A 1 187 ? 15.171 9.258 -10.842 1.00 84.62 187 GLY A O 1
ATOM 1491 N N . CYS A 1 188 ? 15.180 8.775 -8.645 1.00 88.75 188 CYS A N 1
ATOM 1492 C CA . CYS A 1 188 ? 14.987 7.342 -8.788 1.00 88.75 188 CYS A CA 1
ATOM 1493 C C . CYS A 1 188 ? 13.997 6.857 -7.727 1.00 88.75 188 CYS A C 1
ATOM 1495 O O . CYS A 1 188 ? 14.126 7.211 -6.557 1.00 88.75 188 CYS A O 1
ATOM 1497 N N . LYS A 1 189 ? 13.018 6.041 -8.125 1.00 92.62 189 LYS A N 1
ATOM 1498 C CA . LYS A 1 189 ? 12.109 5.363 -7.194 1.00 92.62 189 LYS A CA 1
ATOM 1499 C C . LYS A 1 189 ? 11.990 3.897 -7.576 1.00 92.62 189 LYS A C 1
ATOM 1501 O O . LYS A 1 189 ? 11.784 3.566 -8.741 1.00 92.62 189 LYS A O 1
ATOM 1506 N N . MET A 1 190 ? 12.137 3.024 -6.590 1.00 94.50 190 MET A N 1
ATOM 1507 C CA . MET A 1 190 ? 12.145 1.577 -6.778 1.00 94.50 190 MET A CA 1
ATOM 1508 C C . MET A 1 190 ? 10.823 0.978 -6.303 1.00 94.50 190 MET A C 1
ATOM 1510 O O . MET A 1 190 ? 10.350 1.300 -5.217 1.00 94.50 190 MET A O 1
ATOM 1514 N N . TYR A 1 191 ? 10.251 0.089 -7.109 1.00 96.31 191 TYR A N 1
ATOM 1515 C CA . TYR A 1 191 ? 8.991 -0.595 -6.846 1.00 96.31 191 TYR A CA 1
ATOM 1516 C C . TYR A 1 191 ? 9.196 -2.100 -6.977 1.00 96.31 191 TYR A C 1
ATOM 1518 O O . TYR A 1 191 ? 9.372 -2.626 -8.081 1.00 96.31 191 TYR A O 1
ATOM 1526 N N . TRP A 1 192 ? 9.166 -2.796 -5.846 1.00 95.81 192 TRP A N 1
ATOM 1527 C CA . TRP A 1 192 ? 9.277 -4.249 -5.796 1.00 95.81 192 TRP A CA 1
ATOM 1528 C C . TRP A 1 192 ? 7.920 -4.909 -6.004 1.00 95.81 192 TRP A C 1
ATOM 1530 O O . TRP A 1 192 ? 6.923 -4.504 -5.408 1.00 95.81 192 TRP A O 1
ATOM 1540 N N . GLN A 1 193 ? 7.888 -5.950 -6.831 1.00 95.38 193 GLN A N 1
ATOM 1541 C CA . GLN A 1 193 ? 6.733 -6.833 -6.909 1.00 95.38 193 GLN A CA 1
ATOM 1542 C C . GLN A 1 193 ? 6.685 -7.718 -5.649 1.00 95.38 193 GLN A C 1
ATOM 1544 O O . GLN A 1 193 ? 7.719 -8.098 -5.101 1.00 95.38 193 GLN A O 1
ATOM 1549 N N . SER A 1 194 ? 5.482 -8.045 -5.177 1.00 91.62 194 SER A N 1
ATOM 1550 C CA . SER A 1 194 ? 5.241 -8.704 -3.877 1.00 91.62 194 SER A CA 1
ATOM 1551 C C . SER A 1 194 ? 5.910 -10.076 -3.688 1.00 91.62 194 SER A C 1
ATOM 1553 O O . SER A 1 194 ? 6.252 -10.430 -2.563 1.00 91.62 194 SER A O 1
ATOM 1555 N N . ASN A 1 195 ? 6.155 -10.834 -4.759 1.00 91.56 195 ASN A N 1
ATOM 1556 C CA . ASN A 1 195 ? 6.903 -12.100 -4.737 1.00 91.56 195 ASN A CA 1
ATOM 1557 C C . ASN A 1 195 ? 8.416 -11.924 -4.968 1.00 91.56 195 ASN A C 1
ATOM 1559 O O . ASN A 1 195 ? 9.153 -12.917 -4.981 1.00 91.56 195 ASN A O 1
ATOM 1563 N N . GLY A 1 196 ? 8.878 -10.692 -5.205 1.00 92.94 196 GLY A N 1
ATOM 1564 C CA . GLY A 1 196 ? 10.262 -10.380 -5.563 1.00 92.94 196 GLY A CA 1
ATOM 1565 C C . GLY A 1 196 ? 10.668 -10.866 -6.957 1.00 92.94 196 GLY A C 1
ATOM 1566 O O . GLY A 1 196 ? 11.858 -11.001 -7.229 1.00 92.94 196 GLY A O 1
ATOM 1567 N N . ASP A 1 197 ? 9.705 -11.168 -7.835 1.00 92.94 197 ASP A N 1
ATOM 1568 C CA . ASP A 1 197 ? 9.982 -11.657 -9.195 1.00 92.94 197 ASP A CA 1
ATOM 1569 C C . ASP A 1 197 ? 10.493 -10.535 -10.110 1.00 92.94 197 ASP A C 1
ATOM 1571 O O . ASP A 1 197 ? 11.338 -10.758 -10.985 1.00 92.94 197 ASP A O 1
ATOM 1575 N N . TYR A 1 198 ? 9.984 -9.324 -9.882 1.00 95.44 198 TYR A N 1
ATOM 1576 C CA . TYR A 1 198 ? 10.226 -8.150 -10.706 1.00 95.44 198 TYR A CA 1
ATOM 1577 C C . TYR A 1 198 ? 10.544 -6.930 -9.842 1.00 95.44 198 TYR A C 1
ATOM 1579 O O . TYR A 1 198 ? 9.999 -6.758 -8.748 1.00 95.44 198 TYR A O 1
ATOM 1587 N N . LEU A 1 199 ? 11.399 -6.061 -10.369 1.00 96.19 199 LEU A N 1
ATOM 1588 C CA . LEU A 1 199 ? 11.685 -4.744 -9.810 1.00 96.19 199 LEU A CA 1
ATOM 1589 C C . LEU A 1 199 ? 11.505 -3.706 -10.915 1.00 96.19 199 LEU A C 1
ATOM 1591 O O . LEU A 1 199 ? 12.136 -3.805 -11.964 1.00 96.19 199 LEU A O 1
ATOM 1595 N N . ALA A 1 200 ? 10.669 -2.702 -10.672 1.00 96.50 200 ALA A N 1
ATOM 1596 C CA . ALA A 1 200 ? 10.558 -1.533 -11.533 1.00 96.50 200 ALA A CA 1
ATOM 1597 C C . ALA A 1 200 ? 11.312 -0.369 -10.906 1.00 96.50 200 ALA A C 1
ATOM 1599 O O . ALA A 1 200 ? 11.055 0.010 -9.766 1.00 96.50 200 ALA A O 1
ATOM 1600 N N . VAL A 1 201 ? 12.223 0.226 -11.663 1.00 95.38 201 VAL A N 1
ATOM 1601 C CA . VAL A 1 201 ? 12.930 1.432 -11.251 1.00 95.38 201 VAL A CA 1
ATOM 1602 C C . VAL A 1 201 ? 12.437 2.581 -12.113 1.00 95.38 201 VAL A C 1
ATOM 1604 O O . VAL A 1 201 ? 12.751 2.649 -13.299 1.00 95.38 201 VAL A O 1
ATOM 1607 N N . LYS A 1 202 ? 11.641 3.477 -11.524 1.00 94.31 202 LYS A N 1
ATOM 1608 C CA . LYS A 1 202 ? 11.280 4.753 -12.142 1.00 94.31 202 LYS A CA 1
ATOM 1609 C C . LYS A 1 202 ? 12.514 5.639 -12.129 1.00 94.31 202 LYS A C 1
ATOM 1611 O O . LYS A 1 202 ? 13.056 5.917 -11.061 1.00 94.31 202 LYS A O 1
ATOM 1616 N N . VAL A 1 203 ? 12.918 6.104 -13.301 1.00 91.25 203 VAL A N 1
ATOM 1617 C CA . VAL A 1 203 ? 14.057 6.997 -13.482 1.00 91.25 203 VAL A CA 1
ATOM 1618 C C . VAL A 1 203 ? 13.560 8.293 -14.097 1.00 91.25 203 VAL A C 1
ATOM 1620 O O . VAL A 1 203 ? 13.072 8.301 -15.229 1.00 91.25 203 VAL A O 1
ATOM 1623 N N . ASP A 1 204 ? 13.720 9.383 -13.357 1.00 88.75 204 ASP A N 1
ATOM 1624 C CA . ASP A 1 204 ? 13.517 10.736 -13.858 1.00 88.75 204 ASP A CA 1
ATOM 1625 C C . ASP A 1 204 ? 14.848 11.235 -14.429 1.00 88.75 204 ASP A C 1
ATOM 1627 O O . ASP A 1 204 ? 15.877 11.201 -13.750 1.00 88.75 204 ASP A O 1
ATOM 1631 N N . ARG A 1 205 ? 14.851 11.640 -15.703 1.00 86.06 205 ARG A N 1
ATOM 1632 C CA . ARG A 1 205 ? 16.051 12.073 -16.431 1.00 86.06 205 ARG A CA 1
ATOM 1633 C C . ARG A 1 205 ? 15.955 13.536 -16.827 1.00 86.06 205 ARG A C 1
ATOM 1635 O O . ARG A 1 205 ? 14.912 13.969 -17.310 1.00 86.06 205 ARG A O 1
ATOM 1642 N N . TYR A 1 206 ? 17.055 14.277 -16.710 1.00 82.00 206 TYR A N 1
ATOM 1643 C CA . TYR A 1 206 ? 17.141 15.636 -17.245 1.00 82.00 206 TYR A CA 1
ATOM 1644 C C . TYR A 1 206 ? 17.080 15.631 -18.779 1.00 82.00 206 TYR A C 1
ATOM 1646 O O . TYR A 1 206 ? 17.734 14.827 -19.448 1.00 82.00 206 TYR A O 1
ATOM 1654 N N . GLY A 1 207 ? 16.315 16.560 -19.348 1.00 71.56 207 GLY A N 1
ATOM 1655 C CA . GLY A 1 207 ? 16.183 16.737 -20.786 1.00 71.56 207 GLY A CA 1
ATOM 1656 C C . GLY A 1 207 ? 17.493 17.189 -21.436 1.00 71.56 207 GLY A C 1
ATOM 1657 O O . GLY A 1 207 ? 18.181 18.082 -20.945 1.00 71.56 207 GLY A O 1
ATOM 1658 N N . SER A 1 208 ? 17.803 16.625 -22.608 1.00 65.56 208 SER A N 1
ATOM 1659 C CA . SER A 1 208 ? 19.066 16.853 -23.334 1.00 65.56 208 SER A CA 1
ATOM 1660 C C . SER A 1 208 ? 19.345 18.317 -23.715 1.00 65.56 208 SER A C 1
ATOM 1662 O O . SER A 1 208 ? 20.485 18.641 -24.036 1.00 65.56 208 SER A O 1
ATOM 1664 N N . LYS A 1 209 ? 18.329 19.191 -23.728 1.00 61.12 209 LYS A N 1
ATOM 1665 C CA . LYS A 1 209 ? 18.454 20.605 -24.132 1.00 61.12 209 LYS A CA 1
ATOM 1666 C C . LYS A 1 209 ? 18.345 21.594 -22.965 1.00 61.12 209 LYS A C 1
ATOM 1668 O O . LYS A 1 209 ? 18.716 22.750 -23.123 1.00 61.12 209 LYS A O 1
ATOM 1673 N N . SER A 1 210 ? 17.811 21.176 -21.815 1.00 60.12 210 SER A N 1
ATOM 1674 C CA . SER A 1 210 ? 17.595 22.044 -20.652 1.00 60.12 210 SER A CA 1
ATOM 1675 C C . SER A 1 210 ? 17.395 21.215 -19.387 1.00 60.12 210 SER A C 1
ATOM 1677 O O . SER A 1 210 ? 16.550 20.322 -19.363 1.00 60.12 210 SER A O 1
ATOM 1679 N N . LYS A 1 211 ? 18.083 21.590 -18.302 1.00 64.50 211 LYS A N 1
ATOM 1680 C CA . LYS A 1 211 ? 17.909 20.989 -16.966 1.00 64.50 211 LYS A CA 1
ATOM 1681 C C . LYS A 1 211 ? 16.515 21.224 -16.352 1.00 64.50 211 LYS A C 1
ATOM 1683 O O . LYS A 1 211 ? 16.242 20.697 -15.284 1.00 64.50 211 LYS A O 1
ATOM 1688 N N . LYS A 1 212 ? 15.637 22.012 -16.995 1.00 66.69 212 LYS A N 1
ATOM 1689 C CA . LYS A 1 212 ? 14.277 22.314 -16.500 1.00 66.69 212 LYS A CA 1
ATOM 1690 C C . LYS A 1 212 ? 13.205 21.300 -16.917 1.00 66.69 212 LYS A C 1
ATOM 1692 O O . LYS A 1 212 ? 12.151 21.271 -16.297 1.00 66.69 212 LYS A O 1
ATOM 1697 N N . SER A 1 213 ? 13.431 20.519 -17.974 1.00 68.88 213 SER A N 1
ATOM 1698 C CA . SER A 1 213 ? 12.481 19.495 -18.431 1.00 68.88 213 SER A CA 1
ATOM 1699 C C . SER A 1 213 ? 12.979 18.127 -17.986 1.00 68.88 213 SER A C 1
ATOM 1701 O O . SER A 1 213 ? 14.1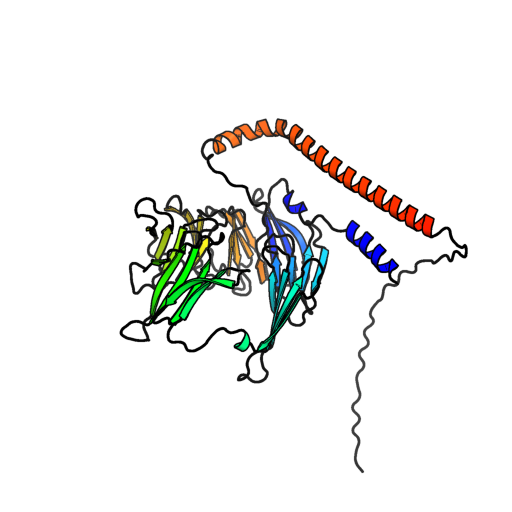61 17.830 -18.159 1.00 68.88 213 SER A O 1
ATOM 1703 N N . THR A 1 214 ? 12.097 17.317 -17.407 1.00 76.62 214 THR A N 1
ATOM 1704 C CA . THR A 1 214 ? 12.392 15.943 -17.000 1.00 76.62 214 THR A CA 1
ATOM 1705 C C . THR A 1 214 ? 11.562 14.960 -17.817 1.00 76.62 214 THR A C 1
ATOM 1707 O O . THR A 1 214 ? 10.379 15.186 -18.055 1.00 76.62 214 THR A O 1
ATOM 1710 N N . HIS A 1 215 ? 12.199 13.878 -18.261 1.00 83.44 215 HIS A N 1
ATOM 1711 C CA . HIS A 1 215 ? 11.542 12.737 -18.893 1.00 83.44 215 HIS A CA 1
ATOM 1712 C C . HIS A 1 215 ? 11.619 11.547 -17.948 1.00 83.44 215 HIS A C 1
ATOM 1714 O O . HIS A 1 215 ? 12.712 11.175 -17.509 1.00 83.44 215 HIS A O 1
ATOM 1720 N N . SER A 1 216 ? 10.484 10.916 -17.679 1.00 88.81 216 SER A N 1
ATOM 1721 C CA . SER A 1 216 ? 10.417 9.757 -16.797 1.00 88.81 216 SER A CA 1
ATOM 1722 C C . SER A 1 216 ? 10.281 8.469 -17.606 1.00 88.81 216 SER A C 1
ATOM 1724 O O . SER A 1 216 ? 9.593 8.421 -18.620 1.00 88.81 216 SER A O 1
ATOM 1726 N N . GLY A 1 217 ? 10.945 7.406 -17.168 1.00 90.62 217 GLY A N 1
ATOM 1727 C CA . GLY A 1 217 ? 10.799 6.073 -17.755 1.00 90.62 217 GLY A CA 1
ATOM 1728 C C . GLY A 1 217 ? 11.058 4.989 -16.721 1.00 90.62 217 GLY A C 1
ATOM 1729 O O . GLY A 1 217 ? 11.467 5.290 -15.598 1.00 90.62 217 GLY A O 1
ATOM 1730 N N . PHE A 1 218 ? 10.839 3.733 -17.097 1.00 94.44 218 PHE A N 1
ATOM 1731 C CA . PHE A 1 218 ? 11.071 2.597 -16.212 1.00 94.44 218 PHE A CA 1
ATOM 1732 C C . PHE A 1 218 ? 12.194 1.701 -16.714 1.00 94.44 218 PHE A C 1
ATOM 1734 O O . PHE A 1 218 ? 12.301 1.400 -17.899 1.00 94.44 218 PHE A O 1
ATOM 1741 N N . GLU A 1 219 ? 13.000 1.232 -15.771 1.00 93.75 219 GLU A N 1
ATOM 1742 C CA . GLU A 1 219 ? 13.926 0.123 -15.948 1.00 93.75 219 GLU A CA 1
ATOM 1743 C C . GLU A 1 219 ? 13.346 -1.087 -15.213 1.00 93.75 219 GLU A C 1
ATOM 1745 O O . GLU A 1 219 ? 13.242 -1.086 -13.985 1.00 93.75 219 GLU A O 1
ATOM 1750 N N . LEU A 1 220 ? 12.915 -2.097 -15.964 1.00 94.94 220 LEU A N 1
ATOM 1751 C CA . LEU A 1 220 ? 12.204 -3.267 -15.457 1.00 94.94 220 LEU A CA 1
ATOM 1752 C C . LEU A 1 220 ? 13.162 -4.456 -15.378 1.00 94.94 220 LEU A C 1
ATOM 1754 O O . LEU A 1 220 ? 13.632 -4.959 -16.396 1.00 94.94 220 LEU A O 1
ATOM 1758 N N . PHE A 1 221 ? 13.456 -4.906 -14.164 1.00 94.56 221 PHE A N 1
ATOM 1759 C CA . PHE A 1 221 ? 14.363 -6.012 -13.874 1.00 94.56 221 PHE A CA 1
ATOM 1760 C C . PHE A 1 221 ? 13.571 -7.301 -13.648 1.00 94.56 221 PHE A C 1
ATOM 1762 O O . PHE A 1 221 ? 12.620 -7.327 -12.863 1.00 94.56 221 PHE A O 1
ATOM 1769 N N . ARG A 1 222 ? 14.002 -8.389 -14.291 1.00 93.25 222 ARG A N 1
ATOM 1770 C CA . ARG A 1 222 ? 13.468 -9.747 -14.100 1.00 93.25 222 ARG A CA 1
ATOM 1771 C C . ARG A 1 222 ? 14.411 -10.534 -13.199 1.00 93.25 222 ARG A C 1
ATOM 1773 O O . ARG A 1 222 ? 15.390 -11.110 -13.658 1.00 93.25 222 ARG A O 1
ATOM 1780 N N . ILE A 1 223 ? 14.135 -10.519 -11.901 1.00 92.88 223 ILE A N 1
ATOM 1781 C CA . ILE A 1 223 ? 15.095 -10.913 -10.859 1.00 92.88 223 ILE A CA 1
ATOM 1782 C C . ILE A 1 223 ? 15.395 -12.415 -10.877 1.00 92.88 223 ILE A C 1
ATOM 1784 O O . ILE A 1 223 ? 16.519 -12.823 -10.603 1.00 92.88 223 ILE A O 1
ATOM 1788 N N . LYS A 1 224 ? 14.399 -13.244 -11.207 1.00 89.75 224 LYS A N 1
ATOM 1789 C CA . LYS A 1 224 ? 14.532 -14.712 -11.203 1.00 89.75 224 LYS A CA 1
ATOM 1790 C C . LYS A 1 224 ? 15.002 -15.309 -12.531 1.00 89.75 224 LYS A C 1
ATOM 1792 O O . LYS A 1 224 ? 15.234 -16.514 -12.599 1.00 89.75 224 LYS A O 1
ATOM 1797 N N . GLU A 1 225 ? 15.113 -14.505 -13.583 1.00 90.12 225 GLU A N 1
ATOM 1798 C CA . GLU A 1 225 ? 15.591 -14.967 -14.886 1.00 90.12 225 GLU A CA 1
ATOM 1799 C C . GLU A 1 225 ? 17.127 -14.926 -14.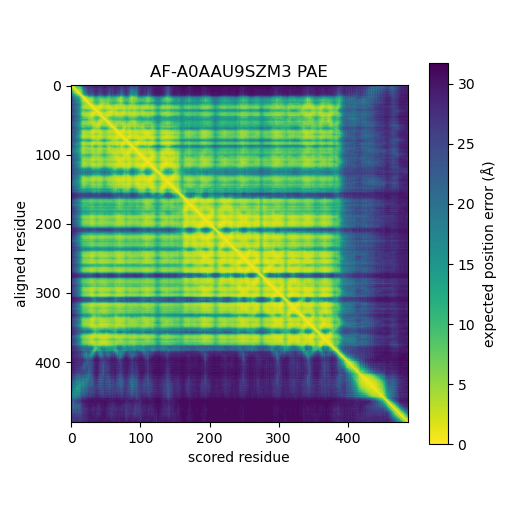946 1.00 90.12 225 GLU A C 1
ATOM 1801 O O . GLU A 1 225 ? 17.777 -14.127 -14.266 1.00 90.12 225 GLU A O 1
ATOM 1806 N N . LYS A 1 226 ? 17.724 -15.808 -15.757 1.00 89.00 226 LYS A N 1
ATOM 1807 C CA . LYS A 1 226 ? 19.183 -15.897 -15.895 1.00 89.00 226 LYS A CA 1
ATOM 1808 C C . LYS A 1 226 ? 19.753 -14.553 -16.366 1.00 89.00 226 LYS A C 1
ATOM 1810 O O . LYS A 1 226 ? 19.204 -13.935 -17.270 1.00 89.00 226 LYS A O 1
ATOM 1815 N N . ASP A 1 227 ? 20.855 -14.129 -15.751 1.00 87.81 227 ASP A N 1
ATOM 1816 C CA . ASP A 1 227 ? 21.566 -12.869 -16.026 1.00 87.81 227 ASP A CA 1
ATOM 1817 C C . ASP A 1 227 ? 20.770 -11.581 -15.718 1.00 87.81 227 ASP A C 1
ATOM 1819 O O . ASP A 1 227 ? 21.250 -10.480 -16.000 1.00 87.81 227 ASP A O 1
ATOM 1823 N N . ILE A 1 228 ? 19.589 -11.703 -15.093 1.00 91.81 228 ILE A N 1
ATOM 1824 C CA . ILE A 1 228 ? 18.704 -10.602 -14.680 1.00 91.81 228 ILE A CA 1
ATOM 1825 C C . ILE A 1 228 ? 18.504 -9.609 -15.840 1.00 91.81 228 ILE A C 1
ATOM 1827 O O . ILE A 1 228 ? 19.088 -8.508 -15.853 1.00 91.81 228 ILE A O 1
ATOM 1831 N N . PRO A 1 229 ? 17.717 -10.000 -16.861 1.00 91.56 229 PRO A N 1
ATOM 1832 C CA . PRO A 1 229 ? 17.447 -9.139 -17.994 1.00 91.56 229 PRO A CA 1
ATOM 1833 C C . PRO A 1 229 ? 16.747 -7.864 -17.524 1.00 91.56 229 PRO A C 1
ATOM 1835 O O . PRO A 1 229 ? 15.896 -7.882 -16.628 1.00 91.56 229 PRO A O 1
ATOM 1838 N N . VAL A 1 230 ? 17.149 -6.747 -18.133 1.00 91.44 230 VAL A N 1
ATOM 1839 C CA . VAL A 1 230 ? 16.608 -5.420 -17.840 1.00 91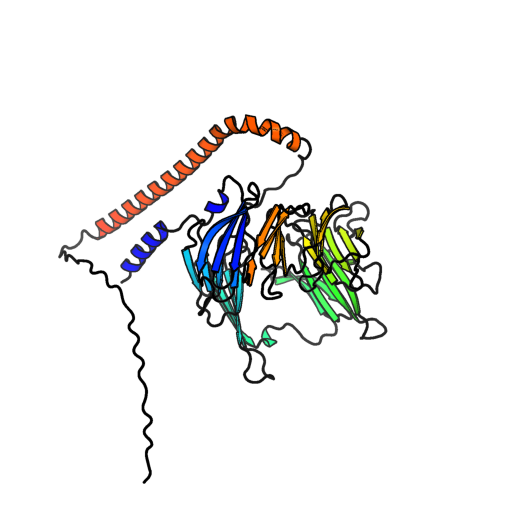.44 230 VAL A CA 1
ATOM 1840 C C . VAL A 1 230 ? 15.988 -4.861 -19.101 1.00 91.44 230 VAL A C 1
ATOM 1842 O O . VAL A 1 230 ? 16.664 -4.732 -20.122 1.00 91.44 230 VAL A O 1
ATOM 1845 N N . GLU A 1 231 ? 14.719 -4.506 -19.009 1.00 91.19 231 GLU A N 1
ATOM 1846 C CA . GLU A 1 231 ? 13.949 -3.942 -20.102 1.00 91.19 231 GLU A CA 1
ATOM 1847 C C . GLU A 1 231 ? 13.662 -2.465 -19.837 1.00 91.19 231 GLU A C 1
ATOM 1849 O O . GLU A 1 231 ? 13.231 -2.092 -18.747 1.00 91.19 231 GLU A O 1
ATOM 1854 N N . VAL A 1 232 ? 13.929 -1.622 -20.833 1.00 91.56 232 VAL A N 1
ATOM 1855 C CA . VAL A 1 232 ? 13.621 -0.191 -20.768 1.00 91.56 232 VAL A CA 1
ATOM 1856 C C . VAL A 1 232 ? 12.195 -0.006 -21.274 1.00 91.56 232 VAL A C 1
ATOM 1858 O O . VAL A 1 232 ? 11.910 -0.327 -22.427 1.00 91.56 232 VAL A O 1
ATOM 1861 N N . LEU A 1 233 ? 11.317 0.527 -20.430 1.00 91.12 233 LEU A N 1
ATOM 1862 C CA . LEU A 1 233 ? 9.965 0.917 -20.809 1.00 91.12 233 LEU A CA 1
ATOM 1863 C C . LEU A 1 233 ? 9.866 2.445 -20.844 1.00 91.12 233 LEU A C 1
ATOM 1865 O O . LEU A 1 233 ? 9.953 3.117 -19.812 1.00 91.12 233 LEU A O 1
ATOM 1869 N N . GLU A 1 234 ? 9.654 2.980 -22.042 1.00 87.06 234 GLU A N 1
ATOM 1870 C CA . GLU A 1 234 ? 9.283 4.377 -22.269 1.00 87.06 234 GLU A CA 1
ATOM 1871 C C . GLU A 1 234 ? 7.771 4.467 -22.506 1.00 87.06 234 GLU A C 1
ATOM 1873 O O . GLU A 1 234 ? 7.175 3.581 -23.123 1.00 87.06 234 GLU A O 1
ATOM 1878 N N . LEU A 1 235 ? 7.144 5.531 -22.001 1.00 84.56 235 LEU A N 1
ATOM 1879 C CA . LEU A 1 235 ? 5.744 5.825 -22.303 1.00 84.56 235 LEU A CA 1
ATOM 1880 C C . LEU A 1 235 ? 5.603 6.282 -23.762 1.00 84.56 235 LEU A C 1
ATOM 1882 O O . LEU A 1 235 ? 6.536 6.847 -24.332 1.00 84.56 235 LEU A O 1
ATOM 1886 N N . ASP A 1 236 ? 4.423 6.075 -24.358 1.00 80.12 236 ASP A N 1
ATOM 1887 C CA . ASP A 1 236 ? 4.177 6.454 -25.760 1.00 80.12 236 ASP A CA 1
ATOM 1888 C C . ASP A 1 236 ? 4.384 7.963 -25.988 1.00 80.12 236 ASP A C 1
ATOM 1890 O O . ASP A 1 236 ? 4.898 8.390 -27.023 1.00 80.12 236 ASP A O 1
ATOM 1894 N N . SER A 1 237 ? 3.982 8.776 -25.007 1.00 81.12 237 SER A N 1
ATOM 1895 C CA . SER A 1 237 ? 4.190 10.219 -24.994 1.00 81.12 237 SER A CA 1
ATOM 1896 C C . SER A 1 237 ? 5.345 10.560 -24.059 1.00 81.12 237 SER A C 1
ATOM 1898 O O . SER A 1 237 ? 5.275 10.384 -22.846 1.00 81.12 237 SER A O 1
ATOM 1900 N N . LYS A 1 238 ? 6.416 11.105 -24.640 1.00 74.94 238 LYS A N 1
ATOM 1901 C CA . LYS A 1 238 ? 7.635 11.509 -23.920 1.00 74.94 238 LYS A CA 1
ATOM 1902 C C . LYS A 1 238 ? 7.428 12.682 -22.958 1.00 74.94 238 LYS A C 1
ATOM 1904 O O . LYS A 1 238 ? 8.283 12.950 -22.122 1.00 74.94 238 LYS A O 1
ATOM 1909 N N . ASN A 1 239 ? 6.325 13.408 -23.099 1.00 78.38 239 ASN A N 1
ATOM 1910 C CA . ASN A 1 239 ? 6.009 14.537 -22.230 1.00 78.38 239 ASN A CA 1
ATOM 1911 C C . ASN A 1 239 ? 5.110 14.131 -21.056 1.00 78.38 239 ASN A C 1
ATOM 1913 O O . ASN A 1 239 ? 4.890 14.951 -20.165 1.00 78.38 239 ASN A O 1
ATOM 1917 N N . ASP A 1 240 ? 4.604 12.896 -21.041 1.00 85.44 240 ASP A N 1
ATOM 1918 C CA . ASP A 1 240 ? 3.706 12.443 -19.989 1.00 85.44 240 ASP A CA 1
ATOM 1919 C C . ASP A 1 240 ? 4.467 12.286 -18.677 1.00 85.44 240 ASP A C 1
ATOM 1921 O O . ASP A 1 240 ? 5.463 11.564 -18.571 1.00 85.44 240 ASP A O 1
ATOM 1925 N N . LYS A 1 241 ? 3.959 12.945 -17.639 1.00 88.44 241 LYS A N 1
ATOM 1926 C CA . LYS A 1 241 ? 4.464 12.776 -16.281 1.00 88.44 241 LYS A CA 1
ATOM 1927 C C . LYS A 1 241 ? 3.896 11.498 -15.693 1.00 88.44 241 LYS A C 1
ATOM 1929 O O . LYS A 1 241 ? 2.706 11.237 -15.813 1.00 88.44 241 LYS A O 1
ATOM 1934 N N . ILE A 1 242 ? 4.738 10.725 -15.016 1.00 92.50 242 ILE A N 1
ATOM 1935 C CA . ILE A 1 242 ? 4.298 9.554 -14.252 1.00 92.50 242 ILE A CA 1
ATOM 1936 C C . ILE A 1 242 ? 3.797 10.030 -12.891 1.00 92.50 242 ILE A C 1
ATOM 1938 O O . ILE A 1 242 ? 4.591 10.540 -12.093 1.00 92.50 242 ILE A O 1
ATOM 1942 N N . ILE A 1 243 ? 2.506 9.828 -12.643 1.00 92.38 243 ILE A N 1
ATOM 1943 C CA . ILE A 1 243 ? 1.824 10.199 -11.401 1.00 92.38 243 ILE A CA 1
ATOM 1944 C C . ILE A 1 243 ? 1.949 9.059 -10.391 1.00 92.38 243 ILE A C 1
ATOM 1946 O O . ILE A 1 243 ? 2.466 9.272 -9.296 1.00 92.38 243 ILE A O 1
ATOM 1950 N N . ASP A 1 244 ? 1.567 7.843 -10.787 1.00 93.69 244 ASP A N 1
ATOM 1951 C CA . ASP A 1 244 ? 1.609 6.670 -9.915 1.00 93.69 244 ASP A CA 1
ATOM 1952 C C . ASP A 1 244 ? 1.973 5.392 -10.680 1.00 93.69 244 ASP A C 1
ATOM 1954 O O . ASP A 1 244 ? 1.794 5.288 -11.897 1.00 93.69 244 ASP A O 1
ATOM 1958 N N . PHE A 1 245 ? 2.521 4.424 -9.955 1.00 96.31 245 PHE A N 1
ATOM 1959 C CA . PHE A 1 245 ? 2.907 3.112 -10.454 1.00 96.31 245 PHE A CA 1
ATOM 1960 C C . PHE A 1 245 ? 2.593 2.069 -9.391 1.00 96.31 245 PHE A C 1
ATOM 1962 O O . PHE A 1 245 ? 3.024 2.207 -8.245 1.00 96.31 245 PHE A O 1
ATOM 1969 N N . SER A 1 246 ? 1.939 0.978 -9.785 1.00 96.75 246 SER A N 1
ATOM 1970 C CA . SER A 1 246 ? 1.678 -0.118 -8.857 1.00 96.75 246 SER A CA 1
ATOM 1971 C C . SER A 1 246 ? 1.666 -1.482 -9.546 1.00 96.75 246 SER A C 1
ATOM 1973 O O . SER A 1 246 ? 1.063 -1.660 -10.611 1.00 96.75 246 SER A O 1
ATOM 1975 N N . TRP A 1 247 ? 2.351 -2.446 -8.924 1.00 97.00 247 TRP A N 1
ATOM 1976 C CA . TRP A 1 247 ? 2.374 -3.847 -9.343 1.00 97.00 247 TRP A CA 1
ATOM 1977 C C . TRP A 1 247 ? 1.082 -4.554 -8.949 1.00 97.00 247 TRP A C 1
ATOM 1979 O O . TRP A 1 247 ? 0.585 -4.369 -7.841 1.00 97.00 247 TRP A O 1
ATOM 1989 N N . GLU A 1 248 ? 0.613 -5.461 -9.804 1.00 96.00 248 GLU A N 1
ATOM 1990 C CA . GLU A 1 248 ? -0.407 -6.425 -9.410 1.00 96.00 248 GLU A CA 1
ATOM 1991 C C . GLU A 1 248 ? 0.151 -7.370 -8.321 1.00 96.00 248 GLU A C 1
ATOM 1993 O O . GLU A 1 248 ? 1.169 -8.045 -8.548 1.00 96.00 248 GLU A O 1
ATOM 1998 N N . PRO A 1 249 ? -0.500 -7.473 -7.146 1.00 93.38 249 PRO A N 1
ATOM 1999 C CA . PRO A 1 249 ? -0.102 -8.399 -6.094 1.00 93.38 249 PRO A CA 1
ATOM 2000 C C . PRO A 1 249 ? -0.097 -9.845 -6.584 1.00 93.38 249 PRO A C 1
ATOM 2002 O O . PRO A 1 249 ? -1.023 -10.289 -7.257 1.00 93.38 249 PRO A O 1
ATOM 2005 N N . ASN A 1 250 ? 0.962 -10.594 -6.263 1.00 89.25 250 ASN A N 1
ATOM 2006 C CA . ASN A 1 250 ? 1.180 -11.973 -6.707 1.00 89.25 250 ASN A CA 1
ATOM 2007 C C . ASN A 1 250 ? 1.146 -12.182 -8.238 1.00 89.25 250 ASN A C 1
ATOM 2009 O O . ASN A 1 250 ? 1.163 -13.323 -8.706 1.00 89.25 250 ASN A O 1
ATOM 2013 N N . GLY A 1 251 ? 1.119 -11.098 -9.015 1.00 90.81 251 GLY A N 1
ATOM 2014 C CA . GLY A 1 251 ? 0.946 -11.097 -10.458 1.00 90.81 251 GLY A CA 1
ATOM 2015 C C . GLY A 1 251 ? 2.201 -10.679 -11.211 1.00 90.81 251 GLY A C 1
ATOM 2016 O O . GLY A 1 251 ? 3.277 -10.477 -10.648 1.00 90.81 251 GLY A O 1
ATOM 2017 N N . HIS A 1 252 ? 2.047 -10.569 -12.525 1.00 92.25 252 HIS A N 1
ATOM 2018 C CA . HIS A 1 252 ? 3.094 -10.150 -13.462 1.00 92.25 252 HIS A CA 1
ATOM 2019 C C . HIS A 1 252 ? 2.696 -8.895 -14.250 1.00 92.25 252 HIS A C 1
ATOM 2021 O O . HIS A 1 252 ? 3.436 -8.454 -15.132 1.00 92.25 252 HIS A O 1
ATOM 2027 N N . ARG A 1 253 ? 1.505 -8.359 -13.973 1.00 95.31 253 ARG A N 1
ATOM 2028 C CA . ARG A 1 253 ? 0.997 -7.128 -14.561 1.00 95.31 253 ARG A CA 1
ATOM 2029 C C . ARG A 1 253 ? 1.297 -5.951 -13.648 1.00 95.31 253 ARG A C 1
ATOM 2031 O O . ARG A 1 253 ? 1.563 -6.115 -12.459 1.00 95.31 253 ARG A O 1
ATOM 2038 N N . PHE A 1 254 ? 1.247 -4.760 -14.212 1.00 96.94 254 PHE A N 1
ATOM 2039 C CA . PHE A 1 254 ? 1.317 -3.514 -13.463 1.00 96.94 254 PHE A CA 1
ATOM 2040 C C . PHE A 1 254 ? 0.529 -2.435 -14.190 1.00 96.94 254 PHE A C 1
ATOM 2042 O O . PHE A 1 254 ? 0.244 -2.553 -15.386 1.00 96.94 254 PHE A O 1
ATOM 2049 N N . ALA A 1 255 ? 0.185 -1.388 -13.454 1.00 97.12 255 ALA A N 1
ATOM 2050 C CA . ALA A 1 255 ? -0.487 -0.218 -13.986 1.00 97.12 255 ALA A CA 1
ATOM 2051 C C . ALA A 1 255 ? 0.346 1.036 -13.729 1.00 97.12 255 ALA A C 1
ATOM 2053 O O . ALA A 1 255 ? 1.061 1.139 -12.728 1.00 97.12 255 ALA A O 1
ATOM 2054 N N . VAL A 1 256 ? 0.244 1.977 -14.661 1.00 96.62 256 VAL A N 1
ATOM 2055 C CA . VAL A 1 256 ? 0.901 3.280 -14.605 1.00 96.62 256 VAL A CA 1
ATOM 2056 C C . VAL A 1 256 ? -0.144 4.350 -14.863 1.00 96.62 256 VAL A C 1
ATOM 2058 O O . VAL A 1 256 ? -0.817 4.309 -15.893 1.00 96.62 256 VAL A O 1
ATOM 2061 N N . ILE A 1 257 ? -0.251 5.314 -13.953 1.00 95.12 257 ILE A N 1
ATOM 2062 C CA . ILE A 1 257 ? -0.998 6.550 -14.186 1.00 95.12 257 ILE A CA 1
ATOM 2063 C C . ILE A 1 257 ? -0.019 7.574 -14.750 1.00 95.12 257 ILE A C 1
ATOM 2065 O O . ILE A 1 257 ? 1.001 7.879 -14.122 1.00 95.12 257 ILE A O 1
ATOM 2069 N N . HIS A 1 258 ? -0.314 8.098 -15.935 1.00 93.94 258 HIS A N 1
ATOM 2070 C CA . HIS A 1 258 ? 0.548 9.053 -16.615 1.00 93.94 258 HIS A CA 1
ATOM 2071 C C . HIS A 1 258 ? -0.232 10.133 -17.368 1.00 93.94 258 HIS A C 1
ATOM 2073 O O . HIS A 1 258 ? -1.404 9.971 -17.692 1.00 93.94 258 HIS A O 1
ATOM 2079 N N . GLY A 1 259 ? 0.434 11.250 -17.645 1.00 91.00 259 GLY A N 1
ATOM 2080 C CA . GLY A 1 259 ? -0.150 12.413 -18.310 1.00 91.00 259 GLY A CA 1
ATOM 2081 C C . GLY A 1 259 ? -0.377 13.569 -17.342 1.00 91.00 259 GLY A C 1
ATOM 2082 O O . GLY A 1 259 ? 0.201 13.614 -16.254 1.00 91.00 259 GLY A O 1
ATOM 2083 N N . ASP A 1 260 ? -1.201 14.525 -17.754 1.00 87.75 260 ASP A N 1
ATOM 2084 C CA . ASP A 1 260 ? -1.466 15.732 -16.977 1.00 87.75 260 ASP A CA 1
ATOM 2085 C C . ASP A 1 260 ? -2.771 15.620 -16.173 1.00 87.75 260 ASP A C 1
ATOM 2087 O O . ASP A 1 260 ? -3.811 15.156 -16.651 1.00 87.75 260 ASP A O 1
ATOM 2091 N N . LEU A 1 261 ? -2.727 16.092 -14.926 1.00 84.69 261 LEU A N 1
ATOM 2092 C CA . LEU A 1 261 ? -3.923 16.281 -14.105 1.00 84.69 261 LEU A CA 1
ATOM 2093 C C . LEU A 1 261 ? -4.803 17.397 -14.705 1.00 84.69 261 LEU A C 1
ATOM 2095 O O . LEU A 1 261 ? -4.270 18.349 -15.278 1.00 84.69 261 LEU A O 1
ATOM 2099 N N . PRO A 1 262 ? -6.143 17.329 -14.568 1.00 86.00 262 PRO A N 1
ATOM 2100 C CA . PRO A 1 262 ? -6.921 16.409 -13.726 1.00 86.00 262 PRO A CA 1
ATOM 2101 C C . PRO A 1 262 ? -7.425 15.143 -14.443 1.00 86.00 262 PRO A C 1
ATOM 2103 O O . PRO A 1 262 ? -8.240 14.417 -13.879 1.00 86.00 262 PRO A O 1
ATOM 2106 N N . ARG A 1 263 ? -7.019 14.897 -15.697 1.00 89.25 263 ARG A N 1
ATOM 2107 C CA . ARG A 1 263 ? -7.517 13.766 -16.499 1.00 89.25 263 ARG A CA 1
ATOM 2108 C C . ARG A 1 263 ? -6.383 12.910 -17.074 1.00 89.25 263 ARG A C 1
ATOM 2110 O O . ARG A 1 263 ? -6.250 12.857 -18.298 1.00 89.25 263 ARG A O 1
ATOM 2117 N N . PRO A 1 264 ? -5.564 12.269 -16.228 1.00 92.94 264 PRO A N 1
ATOM 2118 C CA . PRO A 1 264 ? -4.499 11.399 -16.701 1.00 92.94 264 PRO A CA 1
ATOM 2119 C C . PRO A 1 264 ? -5.025 10.136 -17.387 1.00 92.94 264 PRO A C 1
ATOM 2121 O O . PRO A 1 264 ? -6.179 9.729 -17.241 1.00 92.94 264 PRO A O 1
ATOM 2124 N N . ASP A 1 265 ? -4.133 9.490 -18.121 1.00 94.88 265 ASP A N 1
ATOM 2125 C CA . ASP A 1 265 ? -4.348 8.179 -18.705 1.00 94.88 265 ASP A CA 1
ATOM 2126 C C . ASP A 1 265 ? -3.835 7.089 -17.754 1.00 94.88 265 ASP A C 1
ATOM 2128 O O . ASP A 1 265 ? -2.851 7.267 -17.034 1.00 94.88 265 ASP A O 1
ATOM 2132 N N . VAL A 1 266 ? -4.488 5.928 -17.774 1.00 95.75 266 VAL A N 1
ATOM 2133 C CA . VAL A 1 266 ? -4.066 4.750 -17.007 1.00 95.75 266 VAL A CA 1
ATOM 2134 C C . VAL A 1 266 ? -3.725 3.630 -17.975 1.00 95.75 266 VAL A C 1
ATOM 2136 O O . VAL A 1 266 ? -4.600 3.110 -18.666 1.00 95.75 266 VAL A O 1
ATOM 2139 N N . SER A 1 267 ? -2.454 3.246 -18.030 1.00 95.69 267 SER A N 1
ATOM 2140 C CA . SER A 1 267 ? -1.973 2.173 -18.901 1.00 95.69 267 SER A CA 1
ATOM 2141 C C . SER A 1 267 ? -1.632 0.921 -18.103 1.00 95.69 267 SER A C 1
ATOM 2143 O O . SER A 1 267 ? -0.917 0.982 -17.104 1.00 95.69 267 SER A O 1
ATOM 2145 N N . PHE A 1 268 ? -2.112 -0.224 -18.582 1.00 96.19 268 PHE A N 1
ATOM 2146 C CA . PHE A 1 268 ? -1.839 -1.543 -18.021 1.00 96.19 268 PHE A CA 1
ATOM 2147 C C . PHE A 1 268 ? -0.827 -2.285 -18.886 1.00 96.19 268 PHE A C 1
ATOM 2149 O O . PHE A 1 268 ? -0.924 -2.283 -20.114 1.00 96.19 268 PHE A O 1
ATOM 2156 N N . TYR A 1 269 ? 0.118 -2.964 -18.246 1.00 95.19 269 TYR A N 1
ATOM 2157 C CA . TYR A 1 269 ? 1.204 -3.685 -18.900 1.00 95.19 269 TYR A CA 1
ATOM 2158 C C . TYR A 1 269 ? 1.351 -5.097 -18.327 1.00 95.19 269 TYR A C 1
ATOM 2160 O O . TYR A 1 269 ? 0.943 -5.371 -17.199 1.00 95.19 269 TYR A O 1
ATOM 2168 N N . SER A 1 270 ? 1.967 -5.992 -19.099 1.00 93.56 270 SER A N 1
ATOM 2169 C CA . SER A 1 270 ? 2.290 -7.364 -18.702 1.00 93.56 270 SER A CA 1
ATOM 2170 C C . SER A 1 270 ? 3.770 -7.667 -18.913 1.00 93.56 270 SER A C 1
ATOM 2172 O O . SER A 1 270 ? 4.306 -7.429 -19.995 1.00 93.56 270 SER A O 1
ATOM 2174 N N . MET A 1 271 ? 4.408 -8.269 -17.902 1.00 90.31 271 MET A N 1
ATOM 2175 C CA . MET A 1 271 ? 5.769 -8.816 -17.993 1.00 90.31 271 MET A CA 1
ATOM 2176 C C . MET A 1 271 ? 5.828 -10.185 -18.697 1.00 90.31 271 MET A C 1
ATOM 2178 O O . MET A 1 271 ? 6.921 -10.675 -18.985 1.00 90.31 271 MET A O 1
ATOM 2182 N N . LYS A 1 272 ? 4.696 -10.853 -18.956 1.00 83.56 272 LYS A N 1
ATOM 2183 C CA . LYS A 1 272 ? 4.663 -12.177 -19.598 1.00 83.56 272 LYS A CA 1
ATOM 2184 C C . LYS A 1 272 ? 4.010 -12.054 -20.962 1.00 83.56 272 LYS A C 1
ATOM 2186 O O . LYS A 1 272 ? 2.794 -11.913 -21.057 1.00 83.56 272 LYS A O 1
ATOM 2191 N N . THR A 1 273 ? 4.812 -12.137 -22.018 1.00 64.75 273 THR A N 1
ATOM 2192 C CA . THR A 1 273 ? 4.296 -12.135 -23.388 1.00 64.75 273 THR A CA 1
ATOM 2193 C C . THR A 1 273 ? 4.900 -13.294 -24.162 1.00 64.75 273 THR A C 1
ATOM 2195 O O . THR A 1 273 ? 6.117 -13.425 -24.298 1.00 64.75 273 THR A O 1
ATOM 2198 N N . VAL A 1 274 ? 4.023 -14.175 -24.646 1.00 56.19 274 VAL A N 1
ATOM 2199 C CA . VAL A 1 274 ? 4.414 -15.347 -25.445 1.00 56.19 274 VAL A CA 1
ATOM 2200 C C . VAL A 1 274 ? 4.733 -14.928 -26.886 1.00 56.19 274 VAL A C 1
ATOM 2202 O O . VAL A 1 274 ? 5.604 -15.506 -27.523 1.00 56.19 274 VAL A O 1
ATOM 2205 N N . GLN A 1 275 ? 4.077 -13.874 -27.384 1.00 54.97 275 GLN A N 1
ATOM 2206 C CA . GLN A 1 275 ? 4.189 -13.416 -28.775 1.00 54.97 275 GLN A CA 1
ATOM 2207 C C . GLN A 1 275 ? 5.406 -12.512 -29.047 1.00 54.97 275 GLN A C 1
ATOM 2209 O O . GLN A 1 275 ? 5.846 -12.421 -30.189 1.00 54.97 275 GLN A O 1
ATOM 2214 N N . HIS A 1 276 ? 5.990 -11.876 -28.023 1.00 55.53 276 HIS A N 1
ATOM 2215 C CA . HIS A 1 276 ? 7.117 -10.940 -28.175 1.00 55.53 276 HIS A CA 1
ATOM 2216 C C . HIS A 1 276 ? 8.379 -11.381 -27.425 1.00 55.53 276 HIS A C 1
ATOM 2218 O O . HIS A 1 276 ? 9.137 -10.547 -26.930 1.00 55.53 276 HIS A O 1
ATOM 2224 N N . GLY A 1 277 ? 8.615 -12.693 -27.331 1.00 56.78 277 GLY A N 1
ATOM 2225 C CA . GLY A 1 277 ? 9.870 -13.235 -26.801 1.00 56.78 277 GLY A CA 1
ATOM 2226 C C . GLY A 1 277 ? 10.184 -12.790 -25.369 1.00 56.78 277 GLY A C 1
ATOM 2227 O O . GLY A 1 277 ? 11.342 -12.531 -25.060 1.00 56.78 277 GLY A O 1
ATOM 2228 N N . GLY A 1 278 ? 9.162 -12.647 -24.516 1.00 63.59 278 GLY A N 1
ATOM 2229 C CA . GLY A 1 278 ? 9.345 -12.233 -23.125 1.00 63.59 278 GLY A CA 1
ATOM 2230 C C . GLY A 1 278 ? 9.532 -10.729 -22.910 1.00 63.59 278 GLY A C 1
ATOM 2231 O O . GLY A 1 278 ? 9.889 -10.343 -21.804 1.00 63.59 278 GLY A O 1
ATOM 2232 N N . ARG A 1 279 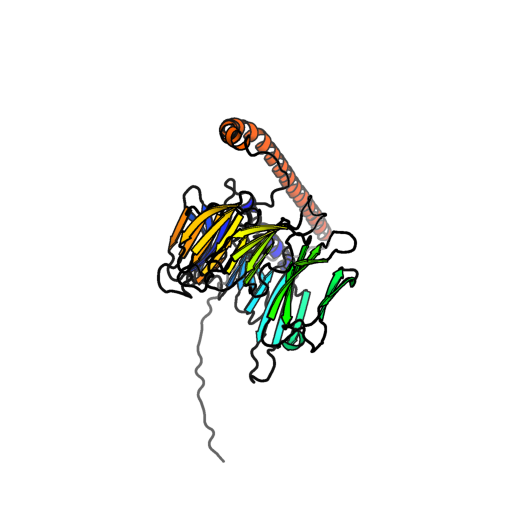? 9.277 -9.875 -23.911 1.00 76.50 279 ARG A N 1
ATOM 2233 C CA . ARG A 1 279 ? 9.221 -8.413 -23.723 1.00 76.50 279 ARG A CA 1
ATOM 2234 C C . ARG A 1 279 ? 7.950 -7.976 -23.003 1.00 76.50 279 ARG A C 1
ATOM 2236 O O . ARG A 1 279 ? 6.947 -8.689 -23.019 1.00 76.50 279 ARG A O 1
ATOM 2243 N N . VAL A 1 280 ? 7.977 -6.801 -22.398 1.00 88.88 280 VAL A N 1
ATOM 2244 C CA . VAL A 1 280 ? 6.814 -6.134 -21.818 1.00 88.88 280 VAL A CA 1
ATOM 2245 C C . VAL A 1 280 ? 5.854 -5.719 -22.923 1.00 88.88 280 VAL A C 1
ATOM 2247 O O . VAL A 1 280 ? 6.243 -5.089 -23.904 1.00 88.88 280 VAL A O 1
ATOM 2250 N N . SER A 1 281 ? 4.575 -6.050 -22.756 1.00 90.44 281 SER A N 1
ATOM 2251 C CA . SER A 1 281 ? 3.509 -5.559 -23.633 1.00 90.44 281 SER A CA 1
ATOM 2252 C C . SER A 1 281 ? 2.561 -4.655 -22.877 1.00 90.44 281 SER A C 1
ATOM 2254 O O . SER A 1 281 ? 2.130 -4.980 -21.768 1.00 90.44 281 SER A O 1
ATOM 2256 N N . LYS A 1 282 ? 2.142 -3.582 -23.537 1.00 91.94 282 LYS A N 1
ATOM 2257 C CA . LYS A 1 282 ? 0.978 -2.799 -23.137 1.00 91.94 282 LYS A CA 1
ATOM 2258 C C . LYS A 1 282 ? -0.295 -3.590 -23.449 1.00 91.94 282 LYS A C 1
ATOM 2260 O O . LYS A 1 282 ? -0.451 -4.065 -24.569 1.00 91.94 282 LYS A O 1
ATOM 2265 N N . LEU A 1 283 ? -1.165 -3.746 -22.458 1.00 92.44 283 LEU A N 1
ATOM 2266 C CA . LEU A 1 283 ? -2.437 -4.463 -2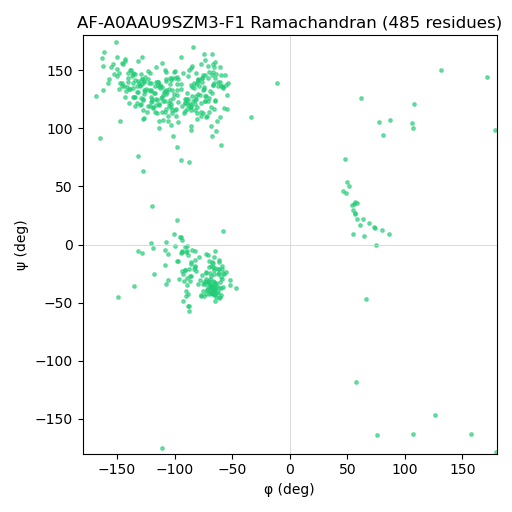2.564 1.00 92.44 283 LEU A CA 1
ATOM 2267 C C . LEU A 1 283 ? -3.548 -3.525 -23.041 1.00 92.44 283 LEU A C 1
ATOM 2269 O O . LEU A 1 283 ? -4.173 -3.763 -24.067 1.00 92.44 283 LEU A O 1
ATOM 2273 N N . VAL A 1 284 ? -3.765 -2.434 -22.306 1.00 93.88 284 VAL A N 1
ATOM 2274 C CA . VAL A 1 284 ? -4.803 -1.439 -22.590 1.00 93.88 284 VAL A CA 1
ATOM 2275 C C . VAL A 1 284 ? -4.406 -0.095 -21.986 1.00 93.88 284 VAL A C 1
ATOM 2277 O O . VAL A 1 284 ? -3.693 -0.048 -20.981 1.00 93.88 284 VAL A O 1
ATOM 2280 N N . THR A 1 285 ? -4.890 0.992 -22.582 1.00 95.19 285 THR A N 1
ATOM 2281 C CA . THR A 1 285 ? -4.805 2.337 -22.007 1.00 95.19 285 THR A CA 1
ATOM 2282 C C . THR A 1 285 ? -6.208 2.902 -21.848 1.00 95.19 285 THR A C 1
ATOM 2284 O O . THR A 1 285 ? -6.930 3.079 -22.829 1.00 95.19 285 THR A O 1
ATOM 2287 N N . LEU A 1 286 ? -6.578 3.211 -20.612 1.00 94.50 286 LEU A N 1
ATOM 2288 C CA . LEU A 1 286 ? -7.795 3.924 -20.268 1.00 94.50 286 LEU A CA 1
ATOM 2289 C C . LEU A 1 286 ? -7.527 5.426 -20.357 1.00 94.50 286 LEU A C 1
ATOM 2291 O O . LEU A 1 286 ? -6.671 5.947 -19.645 1.00 94.50 286 LEU A O 1
ATOM 2295 N N . LYS A 1 287 ? -8.243 6.116 -21.245 1.00 93.94 287 LYS A N 1
ATOM 2296 C CA . LYS A 1 287 ? -8.016 7.537 -21.524 1.00 93.94 287 LYS A CA 1
ATOM 2297 C C . LYS A 1 287 ? -8.809 8.454 -20.596 1.00 93.94 287 LYS A C 1
ATOM 2299 O O . LYS A 1 287 ? -9.955 8.144 -20.270 1.00 93.94 287 LYS A O 1
ATOM 2304 N N . ALA A 1 288 ? -8.219 9.599 -20.251 1.00 91.31 288 ALA A N 1
ATOM 2305 C CA . ALA A 1 288 ? -8.873 10.721 -19.572 1.00 91.31 288 ALA A CA 1
ATOM 2306 C C . ALA A 1 288 ? -9.637 10.333 -18.287 1.00 91.31 288 ALA A C 1
ATOM 2308 O O . ALA A 1 288 ? -10.812 10.676 -18.111 1.00 91.31 288 ALA A O 1
ATOM 2309 N N . LYS A 1 289 ? -8.968 9.607 -17.391 1.00 91.69 289 LYS A N 1
ATOM 2310 C CA . LYS A 1 289 ? -9.502 9.153 -16.102 1.00 91.69 289 LYS A CA 1
ATOM 2311 C C . LYS A 1 289 ? -9.296 10.194 -15.009 1.00 91.69 289 LYS A C 1
ATOM 2313 O O . LYS A 1 289 ? -8.334 10.942 -15.041 1.00 91.69 289 LYS A O 1
ATOM 2318 N N . GLN A 1 290 ? -10.193 10.231 -14.028 1.00 88.19 290 GLN A N 1
ATOM 2319 C CA . GLN A 1 290 ? -10.032 11.027 -12.804 1.00 88.19 290 GLN A CA 1
ATOM 2320 C C . GLN A 1 290 ? -9.419 10.130 -11.730 1.00 88.19 290 GLN A C 1
ATOM 2322 O O . GLN A 1 290 ? -10.122 9.648 -10.850 1.00 88.19 290 GLN A O 1
ATOM 2327 N N . ALA A 1 291 ? -8.135 9.812 -11.882 1.00 87.94 291 ALA A N 1
ATOM 2328 C CA . ALA A 1 291 ? -7.425 8.950 -10.949 1.00 87.94 291 ALA A CA 1
ATOM 2329 C C . ALA A 1 291 ? -5.968 9.383 -10.810 1.00 87.94 291 ALA A C 1
ATOM 2331 O O . ALA A 1 291 ? -5.309 9.654 -11.809 1.00 87.94 291 ALA A O 1
ATOM 2332 N N . ASN A 1 292 ? -5.452 9.414 -9.588 1.00 89.69 292 ASN A N 1
ATOM 2333 C CA . ASN A 1 292 ? -4.049 9.713 -9.303 1.00 89.69 292 ASN A CA 1
ATOM 2334 C C . ASN A 1 292 ? -3.376 8.667 -8.397 1.00 89.69 292 ASN A C 1
ATOM 2336 O O . ASN A 1 292 ? -2.160 8.728 -8.247 1.00 89.69 292 ASN A O 1
ATOM 2340 N N . VAL A 1 293 ? -4.130 7.709 -7.841 1.00 91.31 293 VAL A N 1
ATOM 2341 C CA . VAL A 1 293 ? -3.601 6.591 -7.048 1.00 91.31 293 VAL A CA 1
ATOM 2342 C C . VAL A 1 293 ? -4.254 5.272 -7.473 1.00 91.31 293 VAL A C 1
ATOM 2344 O O . VAL A 1 293 ? -5.452 5.213 -7.769 1.00 91.31 293 VAL A O 1
ATOM 2347 N N . LEU A 1 294 ? -3.447 4.208 -7.503 1.00 93.69 294 LEU A N 1
ATOM 2348 C CA . LEU A 1 294 ? -3.847 2.838 -7.822 1.00 93.69 294 LEU A CA 1
ATOM 2349 C C . LEU A 1 294 ? -3.922 1.964 -6.564 1.00 93.69 294 LEU A C 1
ATOM 2351 O O . LEU A 1 294 ? -2.908 1.719 -5.909 1.00 93.69 294 LEU A O 1
ATOM 2355 N N . PHE A 1 295 ? -5.091 1.383 -6.295 1.00 93.69 295 PHE A N 1
ATOM 2356 C CA . PHE A 1 295 ? -5.279 0.411 -5.215 1.00 93.69 295 PHE A CA 1
ATOM 2357 C C . PHE A 1 295 ? -5.609 -0.963 -5.793 1.00 93.69 295 PHE A C 1
ATOM 2359 O O . PHE A 1 295 ? -6.746 -1.224 -6.185 1.00 93.69 295 PHE A O 1
ATOM 2366 N N . TRP A 1 296 ? -4.625 -1.858 -5.860 1.00 95.06 296 TRP A N 1
ATOM 2367 C CA . TRP A 1 296 ? -4.840 -3.228 -6.334 1.00 95.06 296 TRP A CA 1
ATOM 2368 C C . TRP A 1 296 ? -5.454 -4.122 -5.261 1.00 95.06 296 TRP A C 1
ATOM 2370 O O . TRP A 1 296 ? -5.044 -4.077 -4.101 1.00 95.06 296 TRP A O 1
ATOM 2380 N N . SER A 1 297 ? -6.358 -5.009 -5.679 1.00 93.19 297 SER A N 1
ATOM 2381 C CA . SER A 1 297 ? -6.811 -6.107 -4.832 1.00 93.19 297 SER A CA 1
ATOM 2382 C C . SER A 1 297 ? -5.629 -7.025 -4.486 1.00 93.19 297 SER A C 1
ATOM 2384 O O . SER A 1 297 ? -4.858 -7.391 -5.380 1.00 93.19 297 SER A O 1
ATOM 2386 N N . PRO A 1 298 ? -5.488 -7.471 -3.227 1.00 89.81 298 PRO A N 1
ATOM 2387 C CA . PRO A 1 298 ? -4.447 -8.413 -2.798 1.00 89.81 298 PRO A CA 1
ATOM 2388 C C . PRO A 1 298 ? -4.476 -9.767 -3.526 1.00 89.81 298 PRO A C 1
ATOM 2390 O O . PRO A 1 298 ? -3.461 -10.467 -3.591 1.00 89.81 298 PRO A O 1
ATOM 2393 N N . THR A 1 299 ? -5.622 -10.119 -4.117 1.00 87.88 299 THR A N 1
ATOM 2394 C CA . THR A 1 299 ? -5.787 -11.307 -4.974 1.00 87.88 299 THR A CA 1
ATOM 2395 C C . THR A 1 299 ? -5.393 -11.074 -6.439 1.00 87.88 299 THR A C 1
ATOM 2397 O O . THR A 1 299 ? -5.372 -12.021 -7.226 1.00 87.88 299 THR A O 1
ATOM 2400 N N . GLY A 1 300 ? -5.053 -9.834 -6.801 1.00 90.44 300 GLY A N 1
ATOM 2401 C CA . GLY A 1 300 ? -4.887 -9.381 -8.179 1.00 90.44 300 GLY A CA 1
ATOM 2402 C C . GLY A 1 300 ? -6.230 -9.171 -8.883 1.00 90.44 300 GLY A C 1
ATOM 2403 O O . GLY A 1 300 ? -7.280 -9.100 -8.244 1.00 90.44 300 GLY A O 1
ATOM 2404 N N . LYS A 1 301 ? -6.192 -9.093 -10.218 1.00 90.88 301 LYS A N 1
ATOM 2405 C CA . LYS A 1 301 ? -7.334 -8.953 -11.149 1.00 90.88 301 LYS A CA 1
ATOM 2406 C C . LYS A 1 301 ? -8.117 -7.646 -11.065 1.00 90.88 301 LYS A C 1
ATOM 2408 O O . LYS A 1 301 ? -8.395 -7.048 -12.098 1.00 90.88 301 LYS A O 1
ATOM 2413 N N . HIS A 1 302 ? -8.463 -7.204 -9.864 1.00 93.62 302 HIS A N 1
ATOM 2414 C CA . HIS A 1 302 ? -9.248 -6.005 -9.615 1.00 93.62 302 HIS A CA 1
ATOM 2415 C C . HIS A 1 302 ? -8.348 -4.872 -9.132 1.00 93.62 302 HIS A C 1
ATOM 2417 O O . HIS A 1 302 ? -7.411 -5.085 -8.356 1.00 93.62 302 HIS A O 1
ATOM 2423 N N . VAL A 1 303 ? -8.658 -3.658 -9.566 1.00 95.44 303 VAL A N 1
ATOM 2424 C CA . VAL A 1 303 ? -7.986 -2.435 -9.134 1.00 95.44 303 VAL A CA 1
ATOM 2425 C C . VAL A 1 303 ? -9.020 -1.328 -8.957 1.00 95.44 303 VAL A C 1
ATOM 2427 O O . VAL A 1 303 ? -9.949 -1.208 -9.755 1.00 95.44 303 VAL A O 1
ATOM 2430 N N . VAL A 1 304 ? -8.865 -0.524 -7.908 1.00 94.12 304 VAL A N 1
ATOM 2431 C CA . VAL A 1 304 ? -9.590 0.739 -7.756 1.00 94.12 304 VAL A CA 1
ATOM 2432 C C . VAL A 1 304 ? -8.686 1.864 -8.232 1.00 94.12 304 VAL A C 1
ATOM 2434 O O . VAL A 1 304 ? -7.570 2.032 -7.733 1.00 94.12 304 VAL A O 1
ATOM 2437 N N . LEU A 1 305 ? -9.175 2.622 -9.206 1.00 93.56 305 LEU A N 1
ATOM 2438 C CA . LEU A 1 305 ? -8.585 3.879 -9.643 1.00 93.56 305 LEU A CA 1
ATOM 2439 C C . LEU A 1 305 ? -9.291 4.988 -8.864 1.00 93.56 305 LEU A C 1
ATOM 2441 O O . LEU A 1 305 ? -10.512 5.120 -8.966 1.00 93.56 305 LEU A O 1
ATOM 2445 N N . ALA A 1 306 ? -8.545 5.751 -8.073 1.00 89.56 306 ALA A N 1
ATOM 2446 C CA . ALA A 1 306 ? -9.117 6.797 -7.235 1.00 89.56 306 ALA A CA 1
ATOM 2447 C C . ALA A 1 306 ? -8.493 8.152 -7.552 1.00 89.56 306 ALA A C 1
ATOM 2449 O O . ALA A 1 306 ? -7.278 8.247 -7.758 1.00 89.56 306 ALA A O 1
ATOM 2450 N N . ASP A 1 307 ? -9.320 9.198 -7.581 1.00 82.25 307 ASP A N 1
ATOM 2451 C CA . ASP A 1 307 ? -8.829 10.569 -7.444 1.00 82.25 307 ASP A CA 1
ATOM 2452 C C . ASP A 1 307 ? -8.454 10.804 -5.980 1.00 82.25 307 ASP A C 1
ATOM 2454 O O . ASP A 1 307 ? -9.143 10.358 -5.064 1.00 82.25 307 ASP A O 1
ATOM 2458 N N . GLY A 1 308 ? -7.307 11.425 -5.769 1.00 60.81 308 GLY A N 1
ATOM 2459 C CA . GLY A 1 308 ? -6.544 11.245 -4.543 1.00 60.81 308 GLY A CA 1
ATOM 2460 C C . GLY A 1 308 ? -7.262 11.799 -3.338 1.00 60.81 308 GLY A C 1
ATOM 2461 O O . GLY A 1 308 ? -8.026 12.758 -3.429 1.00 60.81 308 GLY A O 1
ATOM 2462 N N . LEU A 1 309 ? -6.897 11.229 -2.196 1.00 59.81 309 LEU A N 1
ATOM 2463 C CA . LEU A 1 309 ? -7.387 11.472 -0.835 1.00 59.81 309 LEU A CA 1
ATOM 2464 C C . LEU A 1 309 ? -7.231 12.937 -0.342 1.00 59.81 309 LEU A C 1
ATOM 2466 O O . LEU A 1 309 ? -7.360 13.217 0.846 1.00 59.81 309 LEU A O 1
ATOM 2470 N N . SER A 1 310 ? -6.906 13.870 -1.244 1.00 53.19 310 SER A N 1
ATOM 2471 C CA . SER A 1 310 ? -6.711 15.307 -1.040 1.00 53.19 310 SER A CA 1
ATOM 2472 C C . SER A 1 310 ? -7.683 16.188 -1.847 1.00 53.19 310 SER A C 1
ATOM 2474 O O . SER A 1 310 ? -7.592 17.411 -1.764 1.00 53.19 310 SER A O 1
ATOM 2476 N N . GLY A 1 311 ? -8.553 15.606 -2.684 1.00 54.81 311 GLY A N 1
ATOM 2477 C CA . GLY A 1 311 ? -9.501 16.330 -3.538 1.00 54.81 311 GLY A CA 1
ATOM 2478 C C . GLY A 1 311 ? -10.953 16.212 -3.063 1.00 54.81 311 GLY A C 1
ATOM 2479 O O . GLY A 1 311 ? -11.401 15.150 -2.645 1.00 54.81 311 GLY A O 1
ATOM 2480 N N . PHE A 1 312 ? -11.726 17.295 -3.181 1.00 54.69 312 PHE A N 1
ATOM 2481 C CA . PHE A 1 312 ? -13.143 17.334 -2.782 1.00 54.69 312 PHE A CA 1
ATOM 2482 C C . PHE A 1 312 ? -14.066 16.445 -3.640 1.00 54.69 312 PHE A C 1
ATOM 2484 O O . PHE A 1 312 ? -15.148 16.085 -3.190 1.00 54.69 312 PHE A O 1
ATOM 2491 N N . ASN A 1 313 ? -13.639 16.052 -4.846 1.00 63.84 313 ASN A N 1
ATOM 2492 C CA . ASN A 1 313 ? -14.471 15.360 -5.842 1.00 63.84 313 ASN A CA 1
ATOM 2493 C C . ASN A 1 313 ? -14.291 13.827 -5.858 1.00 63.84 313 ASN A C 1
ATOM 2495 O O . ASN A 1 313 ? -14.581 13.211 -6.882 1.00 63.84 313 ASN A O 1
ATOM 2499 N N . GLY A 1 314 ? -13.789 13.239 -4.761 1.00 73.06 314 GLY A N 1
ATOM 2500 C CA . GLY A 1 314 ? -13.383 11.831 -4.636 1.00 73.06 314 GLY A CA 1
ATOM 2501 C C . GLY A 1 314 ? -14.234 10.856 -5.453 1.00 73.06 314 GLY A C 1
ATOM 2502 O O . GLY A 1 314 ? -15.400 10.618 -5.151 1.00 73.06 314 GLY A O 1
ATOM 2503 N N . LYS A 1 315 ? -13.638 10.298 -6.509 1.00 85.19 315 LYS A N 1
ATOM 2504 C CA . LYS A 1 315 ? -14.285 9.357 -7.424 1.00 85.19 315 LYS A CA 1
ATOM 2505 C C . LYS A 1 315 ? -13.528 8.044 -7.424 1.00 85.19 315 LYS A C 1
ATOM 2507 O O . LYS A 1 315 ? -12.304 8.036 -7.544 1.00 85.19 315 LYS A O 1
ATOM 2512 N N . LEU A 1 316 ? -14.270 6.949 -7.306 1.00 90.19 316 LEU A N 1
ATOM 2513 C CA . LEU A 1 316 ? -13.750 5.589 -7.284 1.00 90.19 316 LEU A CA 1
ATOM 2514 C C . LEU A 1 316 ? -14.210 4.852 -8.532 1.00 90.19 316 LEU A C 1
ATOM 2516 O O . LEU A 1 316 ? -15.407 4.689 -8.775 1.00 90.19 316 LEU A O 1
ATOM 2520 N N . GLU A 1 317 ? -13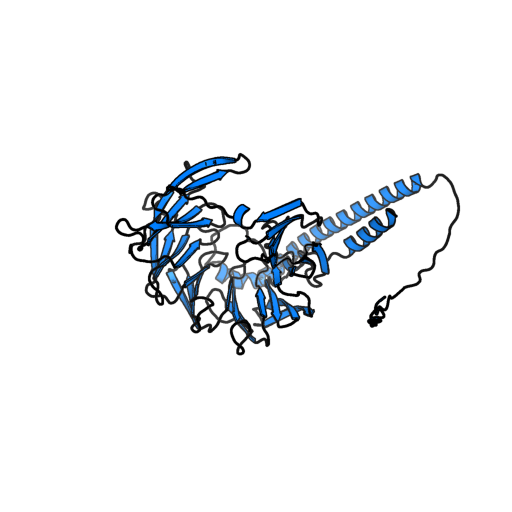.257 4.377 -9.320 1.00 93.50 317 GLU A N 1
ATOM 2521 C CA . GLU A 1 317 ? -13.521 3.519 -10.464 1.00 93.50 317 GLU A CA 1
ATOM 2522 C C . GLU A 1 317 ? -13.004 2.107 -10.181 1.00 93.50 317 GLU A C 1
ATOM 2524 O O . GLU A 1 317 ? -11.801 1.883 -10.058 1.00 93.50 317 GLU A O 1
ATOM 2529 N N . PHE A 1 318 ? -13.926 1.149 -10.088 1.00 94.38 318 PHE A N 1
ATOM 2530 C CA . PHE A 1 318 ? -13.621 -0.266 -9.910 1.00 94.38 318 PHE A CA 1
ATOM 2531 C C . PHE A 1 318 ? -13.408 -0.894 -11.283 1.00 94.38 318 PHE A C 1
ATOM 2533 O O . PHE A 1 318 ? -14.318 -0.904 -12.116 1.00 94.38 318 PHE A O 1
ATOM 2540 N N . TYR A 1 319 ? -12.212 -1.416 -11.524 1.00 95.81 319 TYR A N 1
ATOM 2541 C CA . TYR A 1 319 ? -11.805 -1.934 -12.823 1.00 95.81 319 TYR A CA 1
ATOM 2542 C C . TYR A 1 319 ? -11.306 -3.377 -12.716 1.00 95.81 319 TYR A C 1
ATOM 2544 O O . TYR A 1 319 ? -10.481 -3.702 -11.859 1.00 95.81 319 TYR A O 1
ATOM 2552 N N . ASN A 1 320 ? -11.797 -4.241 -13.606 1.00 94.50 320 ASN A N 1
ATOM 2553 C CA . ASN A 1 320 ? -11.338 -5.617 -13.758 1.00 94.50 320 ASN A CA 1
ATOM 2554 C C . ASN A 1 320 ? -10.356 -5.696 -14.936 1.00 94.50 320 ASN A C 1
ATOM 2556 O O . ASN A 1 320 ? -10.712 -5.445 -16.087 1.00 94.50 320 ASN A O 1
ATOM 2560 N N . VAL A 1 321 ? -9.112 -6.061 -14.635 1.00 93.44 321 VAL A N 1
ATOM 2561 C CA . VAL A 1 321 ? -7.986 -6.103 -15.578 1.00 93.44 321 VAL A CA 1
ATOM 2562 C C . VAL A 1 321 ? -7.967 -7.391 -16.408 1.00 93.44 321 VAL A C 1
ATOM 2564 O O . VAL A 1 321 ? -7.331 -7.418 -17.456 1.00 93.44 321 VAL A O 1
ATOM 2567 N N . ASP A 1 322 ? -8.644 -8.460 -15.975 1.00 90.75 322 ASP A N 1
ATOM 2568 C CA . ASP A 1 322 ? -8.775 -9.694 -16.769 1.00 90.75 322 ASP A CA 1
ATOM 2569 C C . ASP A 1 322 ? -9.770 -9.503 -17.919 1.00 90.75 322 ASP A C 1
ATOM 2571 O O . ASP A 1 322 ? -9.503 -9.897 -19.052 1.00 90.75 322 ASP A O 1
ATOM 2575 N N . GLU A 1 323 ? -10.903 -8.868 -17.623 1.00 91.69 323 GLU A N 1
ATOM 2576 C CA . GLU A 1 323 ? -12.000 -8.643 -18.575 1.00 91.69 323 GLU A CA 1
ATOM 2577 C C . GLU A 1 323 ? -11.915 -7.286 -19.286 1.00 91.69 323 GLU A C 1
ATOM 2579 O O . GLU A 1 323 ? -12.693 -7.000 -20.194 1.00 91.69 323 GLU A O 1
ATOM 2584 N N . PHE A 1 324 ? -10.971 -6.441 -18.870 1.00 92.81 324 PHE A N 1
ATOM 2585 C CA . PHE A 1 324 ? -10.803 -5.066 -19.331 1.00 92.81 324 PHE A CA 1
ATOM 2586 C C . PHE A 1 324 ? -12.064 -4.196 -19.198 1.00 92.81 324 PHE A C 1
ATOM 2588 O O . PHE A 1 324 ? -12.292 -3.294 -20.009 1.00 92.81 324 PHE A O 1
ATOM 2595 N N . VAL A 1 325 ? -12.864 -4.431 -18.155 1.00 93.75 325 VAL A N 1
ATOM 2596 C CA . VAL A 1 325 ? -14.159 -3.774 -17.944 1.00 93.75 325 VAL A CA 1
ATOM 2597 C C . VAL A 1 325 ? -14.163 -2.925 -16.674 1.00 93.75 325 VAL A C 1
ATOM 2599 O O . VAL A 1 325 ? -13.700 -3.341 -15.610 1.00 93.75 325 VAL A O 1
ATOM 2602 N N . THR A 1 326 ? -14.726 -1.721 -16.777 1.00 93.12 326 THR A N 1
ATOM 2603 C CA . THR A 1 326 ? -15.091 -0.914 -15.608 1.00 93.12 326 THR A CA 1
ATOM 2604 C C . THR A 1 326 ? -16.357 -1.504 -14.996 1.00 93.12 326 THR A C 1
ATOM 2606 O O . THR A 1 326 ? -17.418 -1.474 -15.614 1.00 93.12 326 THR A O 1
ATOM 2609 N N . MET A 1 327 ? -16.242 -2.050 -13.788 1.00 92.00 327 MET A N 1
ATOM 2610 C CA . MET A 1 327 ? -17.337 -2.720 -13.083 1.00 92.00 327 MET A CA 1
ATOM 2611 C C . MET A 1 327 ? -18.317 -1.716 -12.483 1.00 92.00 327 MET A C 1
ATOM 2613 O O . MET A 1 327 ? -19.530 -1.881 -12.580 1.00 92.00 327 MET A O 1
ATOM 2617 N N . ALA A 1 328 ? -17.775 -0.670 -11.864 1.00 92.50 328 ALA A N 1
ATOM 2618 C CA . ALA A 1 328 ? -18.553 0.388 -11.253 1.00 92.50 328 ALA A CA 1
ATOM 2619 C C . ALA A 1 328 ? -17.753 1.684 -11.215 1.00 92.50 328 ALA A C 1
ATOM 2621 O O . ALA A 1 328 ? -16.521 1.709 -11.199 1.00 92.50 328 ALA A O 1
ATOM 2622 N N . THR A 1 329 ? -18.488 2.780 -11.167 1.00 91.56 329 THR A N 1
ATOM 2623 C CA . THR A 1 329 ? -17.943 4.109 -10.957 1.00 91.56 329 THR A CA 1
ATOM 2624 C C . THR A 1 329 ? -18.827 4.779 -9.932 1.00 91.56 329 THR A C 1
ATOM 2626 O O . THR A 1 329 ? -20.031 4.903 -10.151 1.00 91.56 329 THR A O 1
ATOM 2629 N N . VAL A 1 330 ? -18.235 5.147 -8.804 1.00 89.25 330 VAL A N 1
ATOM 2630 C CA . VAL A 1 330 ? -18.967 5.650 -7.651 1.00 89.25 330 VAL A CA 1
ATOM 2631 C C . VAL A 1 330 ? -18.316 6.923 -7.155 1.00 89.25 330 VAL A C 1
ATOM 2633 O O . VAL A 1 330 ? -17.090 7.021 -7.086 1.00 89.25 330 VAL A O 1
ATOM 2636 N N . ASP A 1 331 ? -19.150 7.884 -6.791 1.00 85.25 331 ASP A N 1
ATOM 2637 C CA . ASP A 1 331 ? -18.702 9.088 -6.117 1.00 85.25 331 ASP A CA 1
ATOM 2638 C C . ASP A 1 331 ? -18.596 8.792 -4.617 1.00 85.25 331 ASP A C 1
ATOM 2640 O O . ASP A 1 331 ? -19.542 8.323 -3.982 1.00 85.25 331 ASP A O 1
ATOM 2644 N N . ASN A 1 332 ? -17.413 9.019 -4.062 1.00 74.94 332 ASN A N 1
ATOM 2645 C CA . ASN A 1 332 ? -17.106 8.857 -2.651 1.00 74.94 332 ASN A CA 1
ATOM 2646 C C . ASN A 1 332 ? -16.380 10.113 -2.177 1.00 74.94 332 ASN A C 1
ATOM 2648 O O . ASN A 1 332 ? -15.149 10.171 -2.075 1.00 74.94 332 ASN A O 1
ATOM 2652 N N . PHE A 1 333 ? -17.184 11.155 -1.995 1.00 71.94 333 PHE A N 1
ATOM 2653 C CA . PHE A 1 333 ? -16.709 12.488 -1.677 1.00 71.94 333 PHE A CA 1
ATOM 2654 C C . PHE A 1 333 ? -15.877 12.472 -0.395 1.00 71.94 333 PHE A C 1
ATOM 2656 O O . PHE A 1 333 ? -16.248 11.856 0.600 1.00 71.94 333 PHE A O 1
ATOM 2663 N N . MET A 1 334 ? -14.742 13.173 -0.433 1.00 70.12 334 MET A N 1
ATOM 2664 C CA . MET A 1 334 ? -13.870 13.396 0.725 1.00 70.12 334 MET A CA 1
ATOM 2665 C C . MET A 1 334 ? -13.281 12.131 1.377 1.00 70.12 334 MET A C 1
ATOM 2667 O O . MET A 1 334 ? -12.789 12.213 2.501 1.00 70.12 334 MET A O 1
ATOM 2671 N N . ALA A 1 335 ? -13.283 10.974 0.704 1.00 72.50 335 ALA A N 1
ATOM 2672 C CA . ALA A 1 335 ? -12.585 9.794 1.209 1.00 72.50 335 ALA A CA 1
ATOM 2673 C C . ALA A 1 335 ? -11.096 10.118 1.436 1.00 72.50 335 ALA A C 1
ATOM 2675 O O . ALA A 1 335 ? -10.375 10.455 0.498 1.00 72.50 335 ALA A O 1
ATOM 2676 N N . THR A 1 336 ? -10.642 10.021 2.687 1.00 74.06 336 THR A N 1
ATOM 2677 C CA . THR A 1 336 ? -9.257 10.296 3.108 1.00 74.06 336 THR A CA 1
ATOM 2678 C C . THR A 1 336 ? -8.427 9.029 3.233 1.00 74.06 336 THR A C 1
ATOM 2680 O O . THR A 1 336 ? -7.201 9.093 3.282 1.00 74.06 336 THR A O 1
ATOM 2683 N N . TYR A 1 337 ? -9.086 7.872 3.248 1.00 77.88 337 TYR A N 1
ATOM 2684 C CA . TYR A 1 337 ? -8.448 6.569 3.289 1.00 77.88 337 TYR A CA 1
ATOM 2685 C C . TYR A 1 337 ? -9.192 5.573 2.401 1.00 77.88 337 TYR A C 1
ATOM 2687 O O . TYR A 1 337 ? -10.423 5.517 2.434 1.00 77.88 337 TYR A O 1
ATOM 2695 N N . ILE A 1 338 ? -8.448 4.786 1.624 1.00 85.69 338 ILE A N 1
ATOM 2696 C CA . ILE A 1 338 ? -8.960 3.685 0.801 1.00 85.69 338 ILE A CA 1
ATOM 2697 C C . ILE A 1 338 ? -8.036 2.494 1.022 1.00 85.69 338 ILE A C 1
ATOM 2699 O O . ILE A 1 338 ? -6.824 2.607 0.842 1.00 85.69 338 ILE A O 1
ATOM 2703 N N . GLU A 1 339 ? -8.607 1.351 1.378 1.00 86.44 339 GLU A N 1
ATOM 2704 C CA . GLU A 1 339 ? -7.846 0.129 1.600 1.00 86.44 339 GLU A CA 1
ATOM 2705 C C . GLU A 1 339 ? -8.664 -1.100 1.207 1.00 86.44 339 GLU A C 1
ATOM 2707 O O . GLU A 1 339 ? -9.867 -1.189 1.462 1.00 86.44 339 GLU A O 1
ATOM 2712 N N . TRP A 1 340 ? -8.001 -2.057 0.563 1.00 88.00 340 TRP A N 1
ATOM 2713 C CA . TRP A 1 340 ? -8.587 -3.362 0.292 1.00 88.00 340 TRP A CA 1
ATOM 2714 C C . TRP A 1 340 ? -8.510 -4.235 1.531 1.00 88.00 340 TRP A C 1
ATOM 2716 O O . TRP A 1 340 ? -7.482 -4.287 2.206 1.00 88.00 340 TRP A O 1
ATOM 2726 N N . ASP A 1 341 ? -9.561 -5.010 1.768 1.00 82.69 341 ASP A N 1
ATOM 2727 C CA . ASP A 1 341 ? -9.425 -6.119 2.689 1.00 82.69 341 ASP A CA 1
ATOM 2728 C C . ASP A 1 341 ? -8.416 -7.142 2.105 1.00 82.69 341 ASP A C 1
ATOM 2730 O O . ASP A 1 341 ? -8.339 -7.326 0.882 1.00 82.69 341 ASP A O 1
ATOM 2734 N N . PRO A 1 342 ? -7.633 -7.849 2.931 1.00 80.12 342 PRO A N 1
ATOM 2735 C CA . PRO A 1 342 ? -6.606 -8.725 2.383 1.00 80.12 342 PRO A CA 1
ATOM 2736 C C . PRO A 1 342 ? -7.118 -10.017 1.717 1.00 80.12 342 PRO A C 1
ATOM 2738 O O . PRO A 1 342 ? -6.327 -10.709 1.075 1.00 80.12 342 PRO A O 1
ATOM 2741 N N . SER A 1 343 ? -8.416 -10.340 1.820 1.00 78.75 343 SER A N 1
ATOM 2742 C CA . SER A 1 343 ? -9.057 -11.392 1.023 1.00 78.75 343 SER A CA 1
ATOM 2743 C C . SER A 1 343 ? -9.453 -10.887 -0.368 1.00 78.75 343 SER A C 1
ATOM 2745 O O . SER A 1 343 ? -9.731 -11.696 -1.251 1.00 78.75 343 SER A O 1
ATOM 2747 N N . GLY A 1 344 ? -9.438 -9.567 -0.588 1.00 83.44 344 GLY A N 1
ATOM 2748 C CA . GLY A 1 344 ? -9.744 -8.918 -1.859 1.00 83.44 344 GLY A CA 1
ATOM 2749 C C . GLY A 1 344 ? -11.231 -8.899 -2.222 1.00 83.44 344 GLY A C 1
ATOM 2750 O O . GLY A 1 344 ? -11.559 -8.648 -3.381 1.00 83.44 344 GLY A O 1
ATOM 2751 N N . ARG A 1 345 ? -12.121 -9.186 -1.267 1.00 82.38 345 ARG A N 1
ATOM 2752 C CA . ARG A 1 345 ? -13.585 -9.228 -1.429 1.00 82.38 345 ARG A CA 1
ATOM 2753 C C . ARG A 1 345 ? -14.243 -7.861 -1.249 1.00 82.38 345 ARG A C 1
ATOM 2755 O O . ARG A 1 345 ? -15.321 -7.626 -1.801 1.00 82.38 345 ARG A O 1
ATOM 2762 N N . TYR A 1 346 ? -13.622 -6.985 -0.474 1.00 86.81 346 TYR A N 1
ATOM 2763 C CA . TYR A 1 346 ? -14.172 -5.737 0.019 1.00 86.81 346 TYR A CA 1
ATOM 2764 C C . TYR A 1 346 ? -13.145 -4.608 -0.062 1.00 86.81 346 TYR A C 1
ATOM 2766 O O . TYR A 1 346 ? -11.938 -4.805 0.071 1.00 86.81 346 TYR A O 1
ATOM 2774 N N . VAL A 1 347 ? -13.655 -3.397 -0.239 1.00 88.56 347 VAL A N 1
ATOM 2775 C CA . VAL A 1 347 ? -12.879 -2.161 -0.160 1.00 88.56 347 VAL A CA 1
ATOM 2776 C C . VAL A 1 347 ? -13.473 -1.320 0.953 1.00 88.56 347 VAL A C 1
ATOM 2778 O O . VAL A 1 347 ? -14.673 -1.052 0.958 1.00 88.56 347 VAL A O 1
ATOM 2781 N N . GLY A 1 348 ? -12.644 -0.926 1.910 1.00 87.75 348 GLY A N 1
ATOM 2782 C CA . GLY A 1 348 ? -13.002 0.025 2.948 1.00 87.75 348 GLY A CA 1
ATOM 2783 C C . GLY A 1 348 ? -12.584 1.425 2.533 1.00 87.75 348 GLY A C 1
ATOM 2784 O O . GLY A 1 348 ? -11.461 1.642 2.081 1.00 87.75 348 GLY A O 1
ATOM 2785 N N . THR A 1 349 ? -13.482 2.386 2.704 1.00 86.62 349 THR A N 1
ATOM 2786 C CA . THR A 1 349 ? -13.156 3.804 2.553 1.00 86.62 349 THR A CA 1
ATOM 2787 C C . THR A 1 349 ? -13.565 4.558 3.793 1.00 86.62 349 THR A C 1
ATOM 2789 O O . THR A 1 349 ? -14.642 4.290 4.328 1.00 86.62 349 THR A O 1
ATOM 2792 N N . ALA A 1 350 ? -12.757 5.515 4.225 1.00 82.50 350 ALA A N 1
ATOM 2793 C CA . ALA A 1 350 ? -13.065 6.312 5.400 1.00 82.50 350 ALA A CA 1
ATOM 2794 C C . ALA A 1 350 ? -12.941 7.809 5.126 1.00 82.50 350 ALA A C 1
ATOM 2796 O O . ALA A 1 350 ? -12.096 8.237 4.340 1.00 82.50 350 ALA A O 1
ATOM 2797 N N . VAL A 1 351 ? -13.790 8.577 5.803 1.00 78.31 351 VAL A N 1
ATOM 2798 C CA . VAL A 1 351 ? -13.794 10.040 5.824 1.00 78.31 351 VAL A CA 1
ATOM 2799 C C . VAL A 1 351 ? -13.460 10.459 7.250 1.00 78.31 351 VAL A C 1
ATOM 2801 O O . VAL A 1 351 ? -14.208 10.166 8.187 1.00 78.31 351 VAL A O 1
ATOM 2804 N N . THR A 1 352 ? -12.293 11.080 7.420 1.00 72.94 352 THR A N 1
ATOM 2805 C CA . THR A 1 352 ? -11.768 11.480 8.729 1.00 72.94 352 THR A CA 1
ATOM 2806 C C . THR A 1 352 ? -12.052 12.941 9.046 1.00 72.94 352 THR A C 1
ATOM 2808 O O . THR A 1 352 ? -11.881 13.827 8.207 1.00 72.94 352 THR A O 1
ATOM 2811 N N . SER A 1 353 ? -12.348 13.206 10.319 1.00 66.69 353 SER A N 1
ATOM 2812 C CA . SER A 1 353 ? -12.689 14.528 10.844 1.00 66.69 353 SER A CA 1
ATOM 2813 C C . SER A 1 353 ? -11.543 15.537 10.791 1.00 66.69 353 SER A C 1
ATOM 2815 O O . SER A 1 353 ? -11.745 16.717 11.046 1.00 66.69 353 SER A O 1
ATOM 2817 N N . SER A 1 354 ? -10.326 15.080 10.487 1.00 62.53 354 SER A N 1
ATOM 2818 C CA . SER A 1 354 ? -9.157 15.929 10.248 1.00 62.53 354 SER A CA 1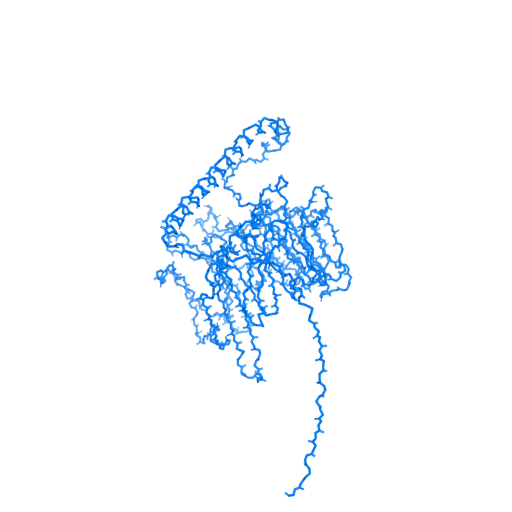
ATOM 2819 C C . SER A 1 354 ? -9.287 16.796 8.996 1.00 62.53 354 SER A C 1
ATOM 2821 O O . SER A 1 354 ? -8.592 17.804 8.894 1.00 62.53 354 SER A O 1
ATOM 2823 N N . VAL A 1 355 ? -10.147 16.406 8.049 1.00 62.12 355 VAL A N 1
ATOM 2824 C CA . VAL A 1 355 ? -10.329 17.110 6.773 1.00 62.12 355 VAL A CA 1
ATOM 2825 C C . VAL A 1 355 ? -11.655 17.865 6.731 1.00 62.12 355 VAL A C 1
ATOM 2827 O O . VAL A 1 355 ? -11.706 18.949 6.151 1.00 62.12 355 VAL A O 1
ATOM 2830 N N . HIS A 1 356 ? -12.717 17.341 7.357 1.00 62.31 356 HIS A N 1
ATOM 2831 C CA . HIS A 1 356 ? -14.030 17.984 7.341 1.00 62.31 356 HIS A CA 1
ATOM 2832 C C . HIS A 1 356 ? -14.867 17.708 8.604 1.00 62.31 356 HIS A C 1
ATOM 2834 O O . HIS A 1 356 ? -14.749 16.666 9.246 1.00 62.31 356 HIS A O 1
ATOM 2840 N N . GLU A 1 357 ? -15.750 18.642 8.966 1.00 59.53 357 GLU A N 1
ATOM 2841 C CA . GLU A 1 357 ? -16.584 18.538 10.177 1.00 59.53 357 GLU A CA 1
ATOM 2842 C C . GLU A 1 357 ? -17.842 17.671 9.982 1.00 59.53 357 GLU A C 1
ATOM 2844 O O . GLU A 1 357 ? -18.416 17.186 10.956 1.00 59.53 357 GLU A O 1
ATOM 2849 N N . MET A 1 358 ? -18.257 17.430 8.734 1.00 60.25 358 MET A N 1
ATOM 2850 C CA . MET A 1 358 ? -19.504 16.729 8.388 1.00 60.25 358 MET A CA 1
ATOM 2851 C C . MET A 1 358 ? -19.246 15.410 7.645 1.00 60.25 358 MET A C 1
ATOM 2853 O O . MET A 1 358 ? -18.239 15.286 6.958 1.00 60.25 358 MET A O 1
ATOM 2857 N N . GLU A 1 359 ? -20.173 14.451 7.777 1.00 68.19 359 GLU A N 1
ATOM 2858 C CA . GLU A 1 359 ? -20.183 13.132 7.098 1.00 68.19 359 GLU A CA 1
ATOM 2859 C C . GLU A 1 359 ? -19.018 12.181 7.434 1.00 68.19 359 GLU A C 1
ATOM 2861 O O . GLU A 1 359 ? -18.740 11.216 6.723 1.00 68.19 359 GLU A O 1
ATOM 2866 N N . ASN A 1 360 ? -18.388 12.402 8.585 1.00 78.38 360 ASN A N 1
ATOM 2867 C CA . ASN A 1 360 ? -17.338 11.541 9.118 1.00 78.38 360 ASN A CA 1
ATOM 2868 C C . ASN A 1 360 ? -17.832 10.105 9.352 1.00 78.38 360 ASN A C 1
ATOM 2870 O O . ASN A 1 360 ? -18.920 9.879 9.891 1.00 78.38 360 ASN A O 1
ATOM 2874 N N . GLY A 1 361 ? -17.024 9.119 8.963 1.00 79.56 361 GLY A N 1
ATOM 2875 C CA . GLY A 1 361 ? -17.401 7.713 9.051 1.00 79.56 361 GLY A CA 1
ATOM 2876 C C . GLY A 1 361 ? -16.633 6.813 8.093 1.00 79.56 361 GLY A C 1
ATOM 2877 O O . GLY A 1 361 ? -15.585 7.178 7.560 1.00 79.56 361 GLY A O 1
ATOM 2878 N N . PHE A 1 362 ? -17.165 5.614 7.875 1.00 85.25 362 PHE A N 1
ATOM 2879 C CA . PHE A 1 362 ? -16.597 4.655 6.935 1.00 85.25 362 PHE A CA 1
ATOM 2880 C C . PHE A 1 362 ? -17.683 3.952 6.120 1.00 85.25 362 PHE A C 1
ATOM 2882 O O . PHE A 1 362 ? -18.803 3.726 6.589 1.00 85.25 362 PHE A O 1
ATOM 2889 N N . SER A 1 363 ? -17.314 3.574 4.902 1.00 87.25 363 SER A N 1
ATOM 2890 C CA . SER A 1 363 ? -18.148 2.860 3.939 1.00 87.25 363 SER A CA 1
ATOM 2891 C C . SER A 1 363 ? -17.432 1.593 3.502 1.00 87.25 363 SER A C 1
ATOM 2893 O O . SER A 1 363 ? -16.238 1.624 3.193 1.00 87.25 363 SER A O 1
ATOM 2895 N N . ILE A 1 364 ? -18.162 0.479 3.477 1.00 87.50 364 ILE A N 1
ATOM 2896 C CA . ILE A 1 364 ? -17.655 -0.805 2.996 1.00 87.50 364 ILE A CA 1
ATOM 2897 C C . ILE A 1 364 ? -18.310 -1.123 1.657 1.00 87.50 364 ILE A C 1
ATOM 2899 O O . ILE A 1 364 ? -19.535 -1.213 1.534 1.00 87.50 364 ILE A O 1
ATOM 2903 N N . TRP A 1 365 ? -17.467 -1.328 0.658 1.00 88.62 365 TRP A N 1
ATOM 2904 C CA . TRP A 1 365 ? -17.829 -1.665 -0.708 1.00 88.62 365 TRP A CA 1
ATOM 2905 C C . TRP A 1 365 ? -17.459 -3.118 -0.983 1.00 88.62 365 TRP A C 1
ATOM 2907 O O . TRP A 1 365 ? -16.503 -3.651 -0.427 1.00 88.62 365 TRP A O 1
ATOM 2917 N N . SER A 1 366 ? -18.197 -3.770 -1.869 1.00 88.25 366 SER A N 1
ATOM 2918 C CA . SER A 1 366 ? -17.752 -5.026 -2.483 1.00 88.25 366 SER A CA 1
ATOM 2919 C C . SER A 1 366 ? -16.669 -4.773 -3.537 1.00 88.25 366 SER A C 1
ATOM 2921 O O . SER A 1 366 ? -16.541 -3.661 -4.048 1.00 88.25 366 SER A O 1
ATOM 2923 N N . PHE A 1 367 ? -15.941 -5.820 -3.929 1.00 86.50 367 PHE A N 1
ATOM 2924 C CA . PHE A 1 367 ? -14.939 -5.769 -5.002 1.00 86.50 367 PHE A CA 1
ATOM 2925 C C . PHE A 1 367 ? -15.487 -5.257 -6.348 1.00 86.50 367 PHE A C 1
ATOM 2927 O O . PHE A 1 367 ? -14.721 -4.762 -7.170 1.00 86.50 367 PHE A O 1
ATOM 2934 N N . SER A 1 368 ? -16.801 -5.366 -6.577 1.00 88.62 368 SER A N 1
ATOM 2935 C CA . SER A 1 368 ? -17.481 -4.873 -7.779 1.00 88.62 368 SER A CA 1
ATOM 2936 C C . SER A 1 368 ? -17.960 -3.423 -7.675 1.00 88.62 368 SER A C 1
ATOM 2938 O O . SER A 1 368 ? -18.534 -2.910 -8.629 1.00 88.62 368 SER A O 1
ATOM 2940 N N . GLY A 1 369 ? -17.753 -2.763 -6.531 1.00 86.62 369 GLY A N 1
ATOM 2941 C CA . GLY A 1 369 ? -18.154 -1.377 -6.282 1.00 86.62 369 GLY A CA 1
ATOM 2942 C C . GLY A 1 369 ? -19.587 -1.185 -5.779 1.00 86.62 369 GLY A C 1
ATOM 2943 O O . GLY A 1 369 ? -20.045 -0.052 -5.657 1.00 86.62 369 GLY A O 1
ATOM 2944 N N . LYS A 1 370 ? -20.313 -2.257 -5.430 1.00 88.06 370 LYS A N 1
ATOM 2945 C CA . LYS A 1 370 ? -21.599 -2.137 -4.717 1.00 88.06 370 LYS A CA 1
ATOM 2946 C C . LYS A 1 370 ? -21.363 -1.745 -3.254 1.00 88.06 370 LYS A C 1
ATOM 2948 O O . LYS A 1 370 ? -20.632 -2.459 -2.563 1.00 88.06 370 LYS A O 1
ATOM 2953 N N . LEU A 1 371 ? -22.023 -0.683 -2.779 1.00 88.12 371 LEU A N 1
ATOM 2954 C CA . LEU A 1 371 ? -22.052 -0.299 -1.361 1.00 88.12 371 LEU A CA 1
ATOM 2955 C C . LEU A 1 371 ? -22.775 -1.375 -0.541 1.00 88.12 371 LEU A C 1
ATOM 2957 O O . LEU A 1 371 ? -23.916 -1.724 -0.848 1.00 88.12 371 LEU A O 1
ATOM 2961 N N . LEU A 1 372 ? -22.114 -1.909 0.486 1.00 85.62 372 LEU A N 1
ATOM 2962 C CA . LEU A 1 372 ? -22.697 -2.917 1.376 1.00 85.62 372 LEU A CA 1
ATOM 2963 C C . LEU A 1 372 ? -23.352 -2.268 2.590 1.00 85.62 372 LEU A C 1
ATOM 2965 O O . LEU A 1 372 ? -24.492 -2.599 2.916 1.00 85.62 372 LEU A O 1
ATOM 2969 N N . TYR A 1 373 ? -22.629 -1.357 3.239 1.00 83.81 373 TYR A N 1
ATOM 2970 C CA . TYR A 1 373 ? -23.138 -0.509 4.309 1.00 83.81 373 TYR A CA 1
ATOM 2971 C C . TYR A 1 373 ? -22.212 0.686 4.546 1.00 83.81 373 TYR A C 1
ATOM 2973 O O . TYR A 1 373 ? -21.032 0.669 4.187 1.00 83.81 373 TYR A O 1
ATOM 2981 N N . GLN A 1 374 ? -22.763 1.714 5.183 1.00 86.25 374 GLN A N 1
ATOM 2982 C CA . GLN A 1 374 ? -22.058 2.920 5.596 1.00 86.25 374 GLN A CA 1
ATOM 2983 C C . GLN A 1 374 ? -22.419 3.223 7.045 1.00 86.25 374 GLN A C 1
ATOM 2985 O O . GLN A 1 374 ? -23.582 3.123 7.436 1.00 86.25 374 GLN A O 1
ATOM 2990 N N . THR A 1 375 ? -21.417 3.578 7.845 1.00 84.06 375 THR A N 1
ATOM 2991 C CA . THR A 1 375 ? -21.606 3.968 9.244 1.00 84.06 375 THR A CA 1
ATOM 2992 C C . THR A 1 375 ? -21.039 5.357 9.460 1.00 84.06 375 THR A C 1
ATOM 2994 O O . THR A 1 375 ? -19.836 5.568 9.304 1.00 84.06 375 THR A O 1
ATOM 2997 N N . LEU A 1 376 ? -21.899 6.289 9.863 1.00 82.81 376 LEU A N 1
ATOM 2998 C CA . LEU A 1 376 ? -21.479 7.623 10.279 1.00 82.81 376 LEU A CA 1
ATOM 2999 C C . LEU A 1 376 ? -20.996 7.589 11.734 1.00 82.81 376 LEU A C 1
ATOM 3001 O O . LEU A 1 376 ? -21.585 6.918 12.588 1.00 82.81 376 LEU A O 1
ATOM 3005 N N . LYS A 1 377 ? -19.900 8.295 12.007 1.00 75.06 377 LYS A N 1
ATOM 3006 C CA . LYS A 1 377 ? -19.274 8.413 13.325 1.00 75.06 377 LYS A CA 1
ATOM 3007 C C . LYS A 1 377 ? -18.808 9.846 13.546 1.00 75.06 377 LYS A C 1
ATOM 3009 O O . LYS A 1 377 ? -17.969 10.362 12.813 1.00 75.06 377 LYS A O 1
ATOM 3014 N N . GLU A 1 378 ? -19.318 10.471 14.599 1.00 63.72 378 GLU A N 1
ATOM 3015 C CA . GLU A 1 378 ? -18.831 11.775 15.046 1.00 63.72 378 GLU A CA 1
ATOM 3016 C C . GLU A 1 378 ? -17.374 11.662 15.537 1.00 63.72 378 GLU A C 1
ATOM 3018 O O . GLU A 1 378 ? -16.985 10.651 16.125 1.00 63.72 378 GLU A O 1
ATOM 3023 N N . GLN A 1 379 ? -16.556 12.691 15.277 1.00 61.34 379 GLN A N 1
ATOM 3024 C CA . GLN A 1 379 ? -15.137 12.763 15.677 1.00 61.34 379 GLN A CA 1
ATOM 3025 C C . GLN A 1 379 ? -14.258 11.596 15.172 1.00 61.34 379 GLN A C 1
ATOM 3027 O O . GLN A 1 379 ? -13.364 11.118 15.874 1.00 61.34 379 GLN A O 1
ATOM 3032 N N . PHE A 1 380 ? -14.503 11.108 13.955 1.00 57.56 380 PHE A N 1
ATOM 3033 C CA . PHE A 1 380 ? -13.750 10.001 13.362 1.00 57.56 380 PHE A CA 1
ATOM 3034 C C . PHE A 1 380 ? -12.297 10.395 13.037 1.00 57.56 380 PHE A C 1
ATOM 3036 O O . PHE A 1 380 ? -12.038 11.056 12.035 1.00 57.56 380 PHE A O 1
ATOM 3043 N N . SER A 1 381 ? -11.331 9.997 13.869 1.00 57.69 381 SER A N 1
ATOM 3044 C CA . SER A 1 381 ? -9.940 10.453 13.743 1.00 57.69 381 SER A CA 1
ATOM 3045 C C . SER A 1 381 ? -9.071 9.531 12.887 1.00 57.69 381 SER A C 1
ATOM 3047 O O . SER A 1 381 ? -8.158 10.015 12.220 1.00 57.69 381 SER A O 1
ATOM 3049 N N . GLN A 1 382 ? -9.349 8.224 12.873 1.00 54.31 382 GLN A N 1
ATOM 3050 C CA . GLN A 1 382 ? -8.599 7.247 12.081 1.00 54.31 382 GLN A CA 1
ATOM 3051 C C . GLN A 1 382 ? -9.438 5.986 11.818 1.00 54.31 382 GLN A C 1
ATOM 3053 O O . GLN A 1 382 ? -10.083 5.462 12.727 1.00 54.31 382 GLN A O 1
ATOM 3058 N N . ALA A 1 383 ? -9.363 5.450 10.600 1.00 53.00 383 ALA A N 1
ATOM 3059 C CA . ALA A 1 383 ? -9.649 4.043 10.322 1.00 53.00 383 ALA A CA 1
ATOM 3060 C C . ALA A 1 383 ? -8.341 3.385 9.901 1.00 53.00 383 ALA A C 1
ATOM 3062 O O . ALA A 1 383 ? -7.641 3.936 9.056 1.00 53.00 383 ALA A O 1
ATOM 3063 N N . THR A 1 384 ? -8.054 2.210 10.441 1.00 53.09 384 THR A N 1
ATOM 3064 C CA . THR A 1 384 ? -7.054 1.315 9.861 1.00 53.09 384 THR A CA 1
ATOM 3065 C C . THR A 1 384 ? -7.777 -0.002 9.622 1.00 53.09 384 THR A C 1
ATOM 3067 O O . THR A 1 384 ? -8.254 -0.638 10.569 1.00 53.09 384 THR A O 1
ATOM 3070 N N . VAL A 1 385 ? -7.944 -0.387 8.359 1.00 52.94 385 VAL A N 1
ATOM 3071 C CA . VAL A 1 385 ? -8.487 -1.705 8.025 1.00 52.94 385 VAL A CA 1
ATOM 3072 C C . VAL A 1 385 ? -7.315 -2.701 8.055 1.00 52.94 385 VAL A C 1
ATOM 3074 O O . VAL A 1 385 ? -6.162 -2.325 8.228 1.00 52.94 385 VAL A O 1
ATOM 3077 N N . ILE A 1 386 ? -7.638 -3.990 7.979 1.00 49.75 386 ILE A N 1
ATOM 3078 C CA . ILE A 1 386 ? -6.773 -5.177 7.911 1.00 49.75 386 ILE A CA 1
ATOM 3079 C C . ILE A 1 386 ? -6.725 -6.013 9.195 1.00 49.75 386 ILE A C 1
ATOM 3081 O O . ILE A 1 386 ? -5.894 -5.793 10.069 1.00 49.75 386 ILE A O 1
ATOM 3085 N N . VAL A 1 387 ? -7.494 -7.114 9.166 1.00 40.03 387 VAL A N 1
ATOM 3086 C CA . VAL A 1 387 ? -7.017 -8.459 9.526 1.00 40.03 387 VAL A CA 1
ATOM 3087 C C . VAL A 1 387 ? -7.497 -9.535 8.524 1.00 40.03 387 VAL A C 1
ATOM 3089 O O . VAL A 1 387 ? -8.688 -9.691 8.270 1.00 40.03 387 VAL A O 1
ATOM 3092 N N . VAL A 1 388 ? -6.494 -10.278 8.023 1.00 42.19 388 VAL A N 1
ATOM 3093 C CA . VAL A 1 388 ? -6.377 -11.515 7.202 1.00 42.19 388 VAL A CA 1
ATOM 3094 C C . VAL A 1 388 ? -6.944 -12.857 7.619 1.00 42.19 388 VAL A C 1
ATOM 3096 O O . VAL A 1 388 ? -6.139 -13.710 7.983 1.00 42.19 388 VAL A O 1
ATOM 3099 N N . GLY A 1 389 ? -8.211 -13.187 7.372 1.00 29.45 389 GLY A N 1
ATOM 3100 C CA . GLY A 1 389 ? -8.647 -14.593 7.309 1.00 29.45 389 GLY A CA 1
ATOM 3101 C C . GLY A 1 389 ? -8.009 -15.402 6.153 1.00 29.45 389 GLY A C 1
ATOM 3102 O O . GLY A 1 389 ? -8.516 -15.386 5.040 1.00 29.45 389 GLY A O 1
ATOM 3103 N N . ARG A 1 390 ? -6.935 -16.161 6.447 1.00 30.62 390 ARG A N 1
ATOM 3104 C CA . ARG A 1 390 ? -6.206 -17.186 5.635 1.00 30.62 390 ARG A CA 1
ATOM 3105 C C . ARG A 1 390 ? -5.524 -16.762 4.314 1.00 30.62 390 ARG A C 1
ATOM 3107 O O . ARG A 1 390 ? -6.154 -16.430 3.320 1.00 30.62 390 ARG A O 1
ATOM 3114 N N . LYS A 1 391 ? -4.217 -17.071 4.217 1.00 27.14 391 LYS A N 1
ATOM 3115 C CA . LYS A 1 391 ? -3.531 -17.366 2.937 1.00 27.14 391 LYS A CA 1
ATOM 3116 C C . LYS A 1 391 ? -4.129 -18.635 2.305 1.00 27.14 391 LYS A C 1
ATOM 3118 O O . LYS A 1 391 ? -3.868 -19.746 2.772 1.00 27.14 391 LYS A O 1
ATOM 3123 N N . GLY A 1 392 ? -4.911 -18.478 1.239 1.00 30.25 392 GLY A N 1
ATOM 3124 C CA . GLY A 1 392 ? -5.371 -19.579 0.389 1.00 30.25 392 GLY A CA 1
ATOM 3125 C C . GLY A 1 392 ? -4.225 -20.197 -0.422 1.00 30.25 392 GLY A C 1
ATOM 3126 O O . GLY A 1 392 ? -3.418 -19.494 -1.028 1.00 30.25 392 GLY A O 1
ATOM 3127 N N . ARG A 1 393 ? -4.136 -21.532 -0.405 1.00 27.89 393 ARG A N 1
ATOM 3128 C CA . ARG A 1 393 ? -3.245 -22.339 -1.258 1.00 27.89 393 ARG A CA 1
ATOM 3129 C C . ARG A 1 393 ? -3.645 -22.213 -2.741 1.00 27.89 393 ARG A C 1
ATOM 3131 O O . ARG A 1 393 ? -4.800 -21.969 -3.056 1.00 27.89 393 ARG A O 1
ATOM 3138 N N . ARG A 1 394 ? -2.654 -22.396 -3.624 1.00 31.44 394 ARG A N 1
ATOM 3139 C CA . ARG A 1 394 ? -2.717 -22.296 -5.098 1.00 31.44 394 ARG A CA 1
ATOM 3140 C C . ARG A 1 394 ? -3.697 -23.275 -5.764 1.00 31.44 394 ARG A C 1
ATOM 3142 O O . ARG A 1 394 ? -3.789 -24.418 -5.330 1.00 31.44 394 ARG A O 1
ATOM 3149 N N . GLY A 1 395 ? -4.195 -22.846 -6.930 1.00 29.53 395 GLY A N 1
ATOM 3150 C CA . GLY A 1 395 ? -4.847 -23.643 -7.986 1.00 29.53 395 GLY A CA 1
ATOM 3151 C C . GLY A 1 395 ? -6.351 -23.362 -8.022 1.00 29.53 395 GLY A C 1
ATOM 3152 O O . GLY A 1 395 ? -6.984 -23.490 -6.991 1.00 29.53 395 GLY A O 1
ATOM 3153 N N . GLY A 1 396 ? -6.996 -22.886 -9.088 1.00 35.38 396 GLY A N 1
ATOM 3154 C CA . GLY A 1 396 ? -6.689 -22.951 -10.515 1.00 35.38 396 GLY A CA 1
ATOM 3155 C C . GLY A 1 396 ? -7.639 -23.960 -11.165 1.00 35.38 396 GLY A C 1
ATOM 3156 O O . GLY A 1 396 ? -7.391 -25.146 -11.019 1.00 35.38 396 GLY A O 1
ATOM 3157 N N . GLN A 1 397 ? -8.648 -23.449 -11.889 1.00 35.44 397 GLN A N 1
ATOM 3158 C CA . GLN A 1 397 ? -9.759 -24.140 -12.580 1.00 35.44 397 GLN A CA 1
ATOM 3159 C C . GLN A 1 397 ? -10.945 -24.560 -11.702 1.00 35.44 397 GLN A C 1
ATOM 3161 O O . GLN A 1 397 ? -10.934 -25.646 -11.156 1.00 35.44 397 GLN A O 1
ATOM 3166 N N . GLU A 1 398 ? -11.971 -23.709 -11.632 1.00 36.78 398 GLU A N 1
ATOM 3167 C CA . GLU A 1 398 ? -13.380 -24.078 -11.390 1.00 36.78 398 GLU A CA 1
ATOM 3168 C C . GLU A 1 398 ? -14.174 -22.761 -11.354 1.00 36.78 398 GLU A C 1
ATOM 3170 O O . GLU A 1 398 ? -14.108 -22.019 -10.380 1.00 36.78 398 GLU A O 1
ATOM 3175 N N . SER A 1 399 ? -14.832 -22.376 -12.452 1.00 40.72 399 SER A N 1
ATOM 3176 C CA . SER A 1 399 ? -15.635 -21.133 -12.481 1.00 40.72 399 SER A CA 1
ATOM 3177 C C . SER A 1 399 ? -17.035 -21.303 -13.067 1.00 40.72 399 SER A C 1
ATOM 3179 O O . SER A 1 399 ? -17.835 -20.379 -12.966 1.00 40.72 399 SER A O 1
ATOM 3181 N N . GLU A 1 400 ? -17.376 -22.475 -13.602 1.00 40.44 400 GLU A N 1
ATOM 3182 C CA . GLU A 1 400 ? -18.751 -22.778 -14.030 1.00 40.44 400 GLU A CA 1
ATOM 3183 C C . GLU A 1 400 ? -19.356 -23.957 -13.250 1.00 40.44 400 GLU A C 1
ATOM 3185 O O . GLU A 1 400 ? -20.561 -23.968 -13.010 1.00 40.44 400 GLU A O 1
ATOM 3190 N N . GLU A 1 401 ? -18.532 -24.864 -12.708 1.00 35.38 401 GLU A N 1
ATOM 3191 C CA . GLU A 1 401 ? -18.970 -25.848 -11.706 1.00 35.38 401 GLU A CA 1
ATOM 3192 C C . GLU A 1 401 ? -19.366 -25.180 -10.382 1.00 35.38 401 GLU A C 1
ATOM 3194 O O . GLU A 1 401 ? -20.422 -25.503 -9.854 1.00 35.38 401 GLU A O 1
ATOM 3199 N N . VAL A 1 402 ? -18.648 -24.145 -9.922 1.00 40.41 402 VAL A N 1
ATOM 3200 C CA . VAL A 1 402 ? -18.900 -23.451 -8.637 1.00 40.41 402 VAL A CA 1
ATOM 3201 C C . VAL A 1 402 ? -20.314 -22.871 -8.528 1.00 40.41 402 VAL A C 1
ATOM 3203 O O . VAL A 1 402 ? -20.923 -22.928 -7.465 1.00 40.41 402 VAL A O 1
ATOM 3206 N N . GLN A 1 403 ? -20.899 -22.354 -9.613 1.00 37.41 403 GLN A N 1
ATOM 3207 C CA . GLN A 1 403 ? -22.267 -21.814 -9.554 1.00 37.41 403 GLN A CA 1
ATOM 3208 C C . GLN A 1 403 ? -23.341 -22.905 -9.443 1.00 37.41 403 GLN A C 1
ATOM 3210 O O . GLN A 1 403 ? -24.435 -22.643 -8.939 1.00 37.41 403 GLN A O 1
ATOM 3215 N N . ARG A 1 404 ? -23.033 -24.130 -9.881 1.00 35.97 404 ARG A N 1
ATOM 3216 C CA . ARG A 1 404 ? -23.904 -25.301 -9.744 1.00 35.97 404 ARG A CA 1
ATOM 3217 C C . ARG A 1 404 ? -23.646 -26.039 -8.421 1.00 35.97 404 ARG A C 1
ATOM 3219 O O . ARG A 1 404 ? -24.599 -26.461 -7.774 1.00 35.97 404 ARG A O 1
ATOM 3226 N N . GLN A 1 405 ? -22.392 -26.064 -7.973 1.00 33.44 405 GLN A N 1
ATOM 3227 C CA . GLN A 1 405 ? -21.923 -26.625 -6.705 1.00 33.44 405 GLN A CA 1
ATOM 3228 C C . GLN A 1 405 ? -22.475 -25.868 -5.493 1.00 33.44 405 GLN A C 1
ATOM 3230 O O . GLN A 1 405 ? -22.856 -26.501 -4.526 1.00 33.44 405 GLN A O 1
ATOM 3235 N N . VAL A 1 406 ? -22.676 -24.545 -5.572 1.00 38.22 406 VAL A N 1
ATOM 3236 C CA . VAL A 1 406 ? -23.308 -23.756 -4.489 1.00 38.22 406 VAL A CA 1
ATOM 3237 C C . VAL A 1 406 ? -24.749 -24.199 -4.177 1.00 38.22 406 VAL A C 1
ATOM 3239 O O . VAL A 1 406 ? -25.212 -23.992 -3.062 1.00 38.22 406 VAL A O 1
ATOM 3242 N N . ARG A 1 407 ? -25.467 -24.829 -5.122 1.00 38.31 407 ARG A N 1
ATOM 3243 C CA . ARG A 1 407 ? -26.802 -25.410 -4.860 1.00 38.31 407 ARG A CA 1
ATOM 3244 C C . ARG A 1 407 ? -26.754 -26.872 -4.409 1.00 38.31 407 ARG A C 1
ATOM 3246 O O . ARG A 1 407 ? -27.712 -27.329 -3.800 1.00 38.31 407 ARG A O 1
ATOM 3253 N N . GLU A 1 408 ? -25.678 -27.596 -4.717 1.00 35.59 408 GLU A N 1
ATOM 3254 C CA . GLU A 1 408 ? -25.468 -28.994 -4.306 1.00 35.59 408 GLU A CA 1
ATOM 3255 C C . GLU A 1 408 ? -24.703 -29.088 -2.951 1.00 35.59 408 GLU A C 1
ATOM 3257 O O . GLU A 1 408 ? -24.866 -30.059 -2.213 1.00 35.59 408 GLU A O 1
ATOM 3262 N N . ASP A 1 409 ? -23.960 -28.044 -2.553 1.00 38.09 409 ASP A N 1
ATOM 3263 C CA . ASP A 1 409 ? -23.213 -27.917 -1.285 1.00 38.09 409 ASP A CA 1
ATOM 3264 C C . ASP A 1 409 ? -24.117 -27.771 -0.046 1.00 38.09 409 ASP A C 1
ATOM 3266 O O . ASP A 1 409 ? -23.717 -28.166 1.057 1.00 38.09 409 ASP A O 1
ATOM 3270 N N . ASP A 1 410 ? -25.350 -27.281 -0.212 1.00 38.31 410 ASP A N 1
ATOM 3271 C CA . ASP A 1 410 ? -26.345 -27.221 0.869 1.00 38.31 410 ASP A CA 1
ATOM 3272 C C . ASP A 1 410 ? -26.743 -28.633 1.350 1.00 38.31 410 ASP A C 1
ATOM 3274 O O . ASP A 1 410 ? -26.934 -28.848 2.551 1.00 38.31 410 ASP A O 1
ATOM 3278 N N . ASP A 1 411 ? -26.756 -29.628 0.451 1.00 37.62 411 ASP A N 1
ATOM 3279 C CA . ASP A 1 411 ? -27.077 -31.024 0.782 1.00 37.62 411 ASP A CA 1
ATOM 3280 C C . ASP A 1 411 ? -25.842 -31.819 1.267 1.00 37.62 411 ASP A C 1
ATOM 3282 O O . ASP A 1 411 ? -25.947 -32.682 2.149 1.00 37.62 411 ASP A O 1
ATOM 3286 N N . VAL A 1 412 ? -24.634 -31.503 0.777 1.00 39.75 412 VAL A N 1
ATOM 3287 C CA . VAL A 1 412 ? -23.377 -32.164 1.197 1.00 39.75 412 VAL A CA 1
ATOM 3288 C C . VAL A 1 412 ? -22.893 -31.686 2.578 1.00 39.75 412 VAL A C 1
ATOM 3290 O O . VAL A 1 412 ? -22.274 -32.471 3.314 1.00 39.75 412 VAL A O 1
ATOM 3293 N N . SER A 1 413 ? -23.248 -30.460 2.987 1.00 39.06 413 SER A N 1
ATOM 3294 C CA . SER A 1 413 ? -23.028 -29.871 4.324 1.00 39.06 413 SER A CA 1
ATOM 3295 C C . SER A 1 413 ? -23.408 -30.813 5.481 1.00 39.06 413 SER A C 1
ATOM 3297 O O . SER A 1 413 ? -22.680 -30.942 6.476 1.00 39.06 413 SER A O 1
ATOM 3299 N N . MET A 1 414 ? -24.489 -31.585 5.326 1.00 36.34 414 MET A N 1
ATOM 3300 C CA . MET A 1 414 ? -24.928 -32.535 6.353 1.00 36.34 414 MET A CA 1
ATOM 3301 C C . MET A 1 414 ? -24.037 -33.784 6.468 1.00 36.34 414 MET A C 1
ATOM 3303 O O . MET A 1 414 ? -23.953 -34.383 7.545 1.00 36.34 414 MET A O 1
ATOM 3307 N N . SER A 1 415 ? -23.320 -34.165 5.405 1.00 36.03 415 SER A N 1
ATOM 3308 C CA . SER A 1 415 ? -22.459 -35.359 5.381 1.00 36.03 415 SER A CA 1
ATOM 3309 C C . SER A 1 415 ? -21.013 -35.073 5.827 1.00 36.03 415 SER A C 1
ATOM 3311 O O . SER A 1 415 ? -20.453 -35.827 6.633 1.00 36.03 415 SER A O 1
ATOM 3313 N N . LEU A 1 416 ? -20.434 -33.931 5.424 1.00 38.75 416 LEU A N 1
ATOM 3314 C CA . LEU A 1 416 ? -19.082 -33.486 5.816 1.00 38.75 416 LEU A CA 1
ATOM 3315 C C . LEU A 1 416 ? -18.983 -33.074 7.296 1.00 38.75 416 LEU A C 1
ATOM 3317 O O . LEU A 1 416 ? -17.899 -33.115 7.889 1.00 38.75 416 LEU A O 1
ATOM 3321 N N . SER A 1 417 ? -20.124 -32.780 7.927 1.00 45.47 417 SER A N 1
ATOM 3322 C CA . SER A 1 417 ? -20.263 -32.587 9.376 1.00 45.47 417 SER A CA 1
ATOM 3323 C C . SER A 1 417 ? -19.684 -33.757 10.184 1.00 45.47 417 SER A C 1
ATOM 3325 O O . SER A 1 417 ? -19.078 -33.530 11.229 1.00 45.47 417 SER A O 1
ATOM 3327 N N . LYS A 1 418 ? -19.770 -35.009 9.704 1.00 41.38 418 LYS A N 1
ATOM 3328 C CA . LYS A 1 418 ? -19.240 -36.176 10.438 1.00 41.38 418 LYS A CA 1
ATOM 3329 C C . LYS A 1 418 ? -17.717 -36.309 10.338 1.00 41.38 418 LYS A C 1
ATOM 3331 O O . LYS A 1 418 ? -17.056 -36.518 11.350 1.00 41.38 418 LYS A O 1
ATOM 3336 N N . GLN A 1 419 ? -17.142 -36.119 9.151 1.00 41.94 419 GLN A N 1
ATOM 3337 C CA . GLN A 1 419 ? -15.698 -36.281 8.931 1.00 41.94 419 GLN A CA 1
ATOM 3338 C C . GLN A 1 419 ? -14.886 -35.097 9.491 1.00 41.94 419 GLN A C 1
ATOM 3340 O O . GLN A 1 419 ? -13.784 -35.273 10.015 1.00 41.94 419 GLN A O 1
ATOM 3345 N N . GLY A 1 420 ? -15.454 -33.885 9.440 1.00 44.56 420 GLY A N 1
ATOM 3346 C CA . GLY A 1 420 ? -14.881 -32.687 10.055 1.00 44.56 420 GLY A CA 1
ATOM 3347 C C . GLY A 1 420 ? -14.990 -32.668 11.584 1.00 44.56 420 GLY A C 1
ATOM 3348 O O . GLY A 1 420 ? -14.099 -32.128 12.241 1.00 44.56 420 GLY A O 1
ATOM 3349 N N . LYS A 1 421 ? -16.037 -33.276 12.163 1.00 47.69 421 LYS A N 1
ATOM 3350 C CA . LYS A 1 421 ? -16.124 -33.530 13.613 1.00 47.69 421 LYS A CA 1
ATOM 3351 C C . LYS A 1 421 ? -15.068 -34.532 14.062 1.00 47.69 421 LYS A C 1
ATOM 3353 O O . LYS A 1 421 ? -14.431 -34.301 15.080 1.00 47.69 421 LYS A O 1
ATOM 3358 N N . GLU A 1 422 ? -14.823 -35.572 13.272 1.00 44.78 422 GLU A N 1
ATOM 3359 C CA . GLU A 1 422 ? -13.839 -36.602 13.605 1.00 44.78 422 GLU A CA 1
ATOM 3360 C C . GLU A 1 422 ? -12.395 -36.075 13.559 1.00 44.78 422 GLU A C 1
ATOM 3362 O O . GLU A 1 422 ? -11.626 -36.302 14.488 1.00 44.78 422 GLU A O 1
ATOM 3367 N N . LYS A 1 423 ? -12.036 -35.251 12.562 1.00 46.19 423 LYS A N 1
ATOM 3368 C CA . LYS A 1 423 ? -10.732 -34.554 12.557 1.00 46.19 423 LYS A CA 1
ATOM 3369 C C . LYS A 1 423 ? -10.579 -33.568 13.724 1.00 46.19 423 LYS A C 1
ATOM 3371 O O . LYS A 1 423 ? -9.489 -33.443 14.274 1.00 46.19 423 LYS A O 1
ATOM 3376 N N . ARG A 1 424 ? -11.663 -32.889 14.124 1.00 44.16 424 ARG A N 1
ATOM 3377 C CA . ARG A 1 424 ? -11.694 -32.014 15.312 1.00 44.16 424 ARG A CA 1
ATOM 3378 C C . ARG A 1 424 ? -11.607 -32.800 16.625 1.00 44.16 424 ARG A C 1
ATOM 3380 O O . ARG A 1 424 ? -11.033 -32.285 17.579 1.00 44.16 424 ARG A O 1
ATOM 3387 N N . ARG A 1 425 ? -12.141 -34.026 16.669 1.00 51.75 425 ARG A N 1
ATOM 3388 C CA . ARG A 1 425 ? -11.981 -34.968 17.784 1.00 51.75 425 ARG A CA 1
ATOM 3389 C C . ARG A 1 425 ? -10.518 -35.389 17.908 1.00 51.75 425 ARG A C 1
ATOM 3391 O O . ARG A 1 425 ? -9.954 -35.215 18.976 1.00 51.75 425 ARG A O 1
ATOM 3398 N N . MET A 1 426 ? -9.879 -35.788 16.805 1.00 52.34 426 MET A N 1
ATOM 3399 C CA . MET A 1 426 ? -8.463 -36.180 16.813 1.00 52.34 426 MET A CA 1
ATOM 3400 C C . MET A 1 426 ? -7.527 -35.041 17.233 1.00 52.34 426 MET A C 1
ATOM 3402 O O . MET A 1 426 ? -6.683 -35.252 18.089 1.00 52.34 426 MET A O 1
ATOM 3406 N N . MET A 1 427 ? -7.698 -33.822 16.705 1.00 42.69 427 MET A N 1
ATOM 3407 C CA . MET A 1 427 ? -6.854 -32.685 17.118 1.00 42.69 427 MET A CA 1
ATOM 3408 C C . MET A 1 427 ? -7.067 -32.295 18.586 1.00 42.69 427 MET A C 1
ATOM 3410 O O . MET A 1 427 ? -6.134 -31.844 19.246 1.00 42.69 427 MET A O 1
ATOM 3414 N N . ARG A 1 428 ? -8.291 -32.456 19.108 1.00 46.66 428 ARG A N 1
ATOM 3415 C CA . ARG A 1 428 ? -8.585 -32.236 20.529 1.00 46.66 428 ARG A CA 1
ATOM 3416 C C . ARG A 1 428 ? -7.950 -33.318 21.396 1.00 46.66 428 ARG A C 1
ATOM 3418 O O . ARG A 1 428 ? -7.365 -32.983 22.413 1.00 46.66 428 ARG A O 1
ATOM 3425 N N . GLU A 1 429 ? -8.022 -34.575 20.979 1.00 55.69 429 GLU A N 1
ATOM 3426 C CA . GLU A 1 429 ? -7.394 -35.701 21.675 1.00 55.69 429 GLU A CA 1
ATOM 3427 C C . GLU A 1 429 ? -5.869 -35.595 21.648 1.00 55.69 429 GLU A C 1
ATOM 3429 O O . GLU A 1 429 ? -5.238 -35.799 22.676 1.00 55.69 429 GLU A O 1
ATOM 3434 N N . GLU A 1 430 ? -5.266 -35.182 20.530 1.00 49.22 430 GLU A N 1
ATOM 3435 C CA . GLU A 1 430 ? -3.831 -34.884 20.451 1.00 49.22 430 GLU A CA 1
ATOM 3436 C C . GLU A 1 430 ? -3.435 -33.727 21.378 1.00 49.22 430 GLU A C 1
ATOM 3438 O O . GLU A 1 430 ? -2.409 -33.801 22.054 1.00 49.22 430 GLU A O 1
ATOM 3443 N N . TRP A 1 431 ? -4.255 -32.675 21.453 1.00 43.66 431 TRP A N 1
ATOM 3444 C CA . TRP A 1 431 ? -4.046 -31.550 22.366 1.00 43.66 431 TRP A CA 1
ATOM 3445 C C . TRP A 1 431 ? -4.195 -31.952 23.841 1.00 43.66 431 TRP A C 1
ATOM 3447 O O . TRP A 1 431 ? -3.372 -31.573 24.671 1.00 43.66 431 TRP A O 1
ATOM 3457 N N . GLU A 1 432 ? -5.205 -32.754 24.177 1.00 52.09 432 GLU A N 1
ATOM 3458 C CA . GLU A 1 432 ? -5.423 -33.284 25.528 1.00 52.09 432 GLU A CA 1
ATOM 3459 C C . GLU A 1 432 ? -4.331 -34.282 25.927 1.00 52.09 432 GLU A C 1
ATOM 3461 O O . GLU A 1 432 ? -3.853 -34.250 27.059 1.00 52.09 432 GLU A O 1
ATOM 3466 N N . MET A 1 433 ? -3.866 -35.117 24.996 1.00 59.78 433 MET A N 1
ATOM 3467 C CA . MET A 1 433 ? -2.704 -35.985 25.187 1.00 59.78 433 MET A CA 1
ATOM 3468 C C . MET A 1 433 ? -1.432 -35.175 25.406 1.00 59.78 433 MET A C 1
ATOM 3470 O O . MET A 1 433 ? -0.634 -35.522 26.274 1.00 59.78 433 MET A O 1
ATOM 3474 N N . TRP A 1 434 ? -1.238 -34.093 24.652 1.00 55.00 434 TRP A N 1
ATOM 3475 C CA . TRP A 1 434 ? -0.105 -33.193 24.836 1.00 55.00 434 TRP A CA 1
ATOM 3476 C C . TRP A 1 434 ? -0.156 -32.505 26.206 1.00 55.00 434 TRP A C 1
ATOM 3478 O O . TRP A 1 434 ? 0.844 -32.522 26.921 1.00 55.00 434 TRP A O 1
ATOM 3488 N N . LEU A 1 435 ? -1.325 -32.004 26.620 1.00 51.41 435 LEU A N 1
ATOM 3489 C CA . LEU A 1 435 ? -1.545 -31.436 27.953 1.00 51.41 435 LEU A CA 1
ATOM 3490 C C . LEU A 1 435 ? -1.305 -32.460 29.066 1.00 51.41 435 LEU A C 1
ATOM 3492 O O . LEU A 1 435 ? -0.630 -32.141 30.038 1.00 51.41 435 LEU A O 1
ATOM 3496 N N . ASN A 1 436 ? -1.816 -33.686 28.935 1.00 61.75 436 ASN A N 1
ATOM 3497 C CA . ASN A 1 436 ? -1.619 -34.737 29.934 1.00 61.75 436 ASN A CA 1
ATOM 3498 C C . ASN A 1 436 ? -0.162 -35.196 29.994 1.00 61.75 436 ASN A C 1
ATOM 3500 O O . ASN A 1 436 ? 0.372 -35.363 31.082 1.00 61.75 436 ASN A O 1
ATOM 3504 N N . LYS A 1 437 ? 0.519 -35.330 28.852 1.00 56.53 437 LYS A N 1
ATOM 3505 C CA . LYS A 1 437 ? 1.955 -35.629 28.814 1.00 56.53 437 LYS A CA 1
ATOM 3506 C C . LYS A 1 437 ? 2.772 -34.528 29.491 1.00 56.53 437 LYS A C 1
ATOM 3508 O O . LYS A 1 437 ? 3.751 -34.828 30.163 1.00 56.53 437 LYS A O 1
ATOM 3513 N N . TRP A 1 438 ? 2.366 -33.271 29.328 1.00 49.62 438 TRP A N 1
ATOM 3514 C CA . TRP A 1 438 ? 3.012 -32.140 29.986 1.00 49.62 438 TRP A CA 1
ATOM 3515 C C . TRP A 1 438 ? 2.715 -32.100 31.488 1.00 49.62 438 TRP A C 1
ATOM 3517 O O . TRP A 1 438 ? 3.632 -31.867 32.260 1.00 49.62 438 TRP A O 1
ATOM 3527 N N . LYS A 1 439 ? 1.485 -32.423 31.912 1.00 52.00 439 LYS A N 1
ATOM 3528 C CA . LYS A 1 439 ? 1.140 -32.615 33.332 1.00 52.00 439 LYS A CA 1
ATOM 3529 C C . LYS A 1 439 ? 1.952 -33.730 33.976 1.00 52.00 439 LYS A C 1
ATOM 3531 O O . LYS A 1 439 ? 2.453 -33.535 35.065 1.00 52.00 439 LYS A O 1
ATOM 3536 N N . MET A 1 440 ? 2.131 -34.862 33.295 1.00 55.53 440 MET A N 1
ATOM 3537 C CA . MET A 1 440 ? 2.978 -35.943 33.807 1.00 55.53 440 MET A CA 1
ATOM 3538 C C . MET A 1 440 ? 4.445 -35.521 33.896 1.00 55.53 440 MET A C 1
ATOM 3540 O O . MET A 1 440 ? 5.122 -35.892 34.843 1.00 55.53 440 MET A O 1
ATOM 3544 N N . PHE A 1 441 ? 4.933 -34.722 32.943 1.00 49.12 441 PHE A N 1
ATOM 3545 C CA . PHE A 1 441 ? 6.284 -34.162 33.003 1.00 49.12 441 PHE A CA 1
ATOM 3546 C C . PHE A 1 441 ? 6.438 -33.161 34.159 1.00 49.12 441 PHE A C 1
ATOM 3548 O O . PHE A 1 441 ? 7.475 -33.134 34.809 1.00 49.12 441 PHE A O 1
ATOM 3555 N N . ASP A 1 442 ? 5.402 -32.363 34.430 1.00 49.50 442 ASP A N 1
ATOM 3556 C CA . ASP A 1 442 ? 5.334 -31.436 35.565 1.00 49.50 442 ASP A CA 1
ATOM 3557 C C . ASP A 1 442 ? 5.258 -32.190 36.903 1.00 49.50 442 ASP A C 1
ATOM 3559 O O . ASP A 1 442 ? 5.984 -31.852 37.828 1.00 49.50 442 ASP A O 1
ATOM 3563 N N . GLU A 1 443 ? 4.473 -33.269 36.986 1.00 54.78 443 GLU A N 1
ATOM 3564 C CA . GLU A 1 443 ? 4.392 -34.160 38.151 1.00 54.78 443 GLU A CA 1
ATOM 3565 C C . GLU A 1 443 ? 5.704 -34.925 38.382 1.00 54.78 443 GLU A C 1
ATOM 3567 O O . GLU A 1 443 ? 6.148 -35.040 39.522 1.00 54.78 443 GLU A O 1
ATOM 3572 N N . GLU A 1 444 ? 6.374 -35.415 37.333 1.00 56.44 444 GLU A N 1
ATOM 3573 C CA . GLU A 1 444 ? 7.701 -36.039 37.435 1.00 56.44 444 GLU A CA 1
ATOM 3574 C C . GLU A 1 444 ? 8.763 -35.029 37.891 1.00 56.44 444 GLU A C 1
ATOM 3576 O O . GLU A 1 444 ? 9.563 -35.347 38.771 1.00 56.44 444 GLU A O 1
ATOM 3581 N N . ASP A 1 445 ? 8.756 -33.807 37.352 1.00 50.72 445 ASP A N 1
ATOM 3582 C CA . ASP A 1 445 ? 9.669 -32.734 37.764 1.00 50.72 445 ASP A CA 1
ATOM 3583 C C . ASP A 1 445 ? 9.361 -32.259 39.196 1.00 50.72 445 ASP A C 1
ATOM 3585 O O . ASP A 1 445 ? 10.272 -31.996 39.980 1.00 50.72 445 ASP A O 1
ATOM 3589 N N . GLN A 1 446 ? 8.085 -32.231 39.592 1.00 48.12 446 GLN A N 1
ATOM 3590 C CA . GLN A 1 446 ? 7.642 -31.951 40.958 1.00 48.12 446 GLN A CA 1
ATOM 3591 C C . GLN A 1 446 ? 8.062 -33.060 41.927 1.00 48.12 446 GLN A C 1
ATOM 3593 O O . GLN A 1 446 ? 8.585 -32.756 42.993 1.00 48.12 446 GLN A O 1
ATOM 3598 N N . THR A 1 447 ? 7.941 -34.329 41.538 1.00 53.53 447 THR A N 1
ATOM 3599 C CA . THR A 1 447 ? 8.383 -35.476 42.346 1.00 53.53 447 THR A CA 1
ATOM 3600 C C . THR A 1 447 ? 9.909 -35.508 42.464 1.00 53.53 447 THR A C 1
ATOM 3602 O O . THR A 1 447 ? 10.446 -35.858 43.510 1.00 53.53 447 THR A O 1
ATOM 3605 N N . GLN A 1 448 ? 10.643 -35.098 41.422 1.00 51.25 448 GLN A N 1
ATOM 3606 C CA . GLN A 1 448 ? 12.098 -34.930 41.490 1.00 51.25 448 GLN A CA 1
ATOM 3607 C C . GLN A 1 448 ? 12.506 -33.762 42.394 1.00 51.25 448 GLN A C 1
ATOM 3609 O O . GLN A 1 448 ? 13.501 -33.874 43.108 1.00 51.25 448 GLN A O 1
ATOM 3614 N N . ARG A 1 449 ? 11.728 -32.672 42.417 1.00 48.75 449 ARG A N 1
ATOM 3615 C CA . ARG A 1 449 ? 11.912 -31.556 43.359 1.00 48.75 449 ARG A CA 1
ATOM 3616 C C . ARG A 1 449 ? 11.583 -31.966 44.795 1.00 48.75 449 ARG A C 1
ATOM 3618 O O . ARG A 1 449 ? 12.350 -31.627 45.686 1.00 48.75 449 ARG A O 1
ATOM 3625 N N . GLU A 1 450 ? 10.511 -32.726 45.014 1.00 47.12 450 GLU A N 1
ATOM 3626 C CA . GLU A 1 450 ? 10.117 -33.262 46.325 1.00 47.12 450 GLU A CA 1
ATOM 3627 C C . GLU A 1 450 ? 11.121 -34.300 46.843 1.00 47.12 450 GLU A C 1
ATOM 3629 O O . GLU A 1 450 ? 11.539 -34.220 47.993 1.00 47.12 450 GLU A O 1
ATOM 3634 N N . ASN A 1 451 ? 11.627 -35.194 45.990 1.00 49.78 451 ASN A N 1
ATOM 3635 C CA . ASN A 1 451 ? 12.705 -36.122 46.353 1.00 49.78 451 ASN A CA 1
ATOM 3636 C C . ASN A 1 451 ? 14.036 -35.408 46.645 1.00 49.78 451 ASN A C 1
ATOM 3638 O O . ASN A 1 451 ? 14.850 -35.930 47.402 1.00 49.78 451 ASN A O 1
ATOM 3642 N N . HIS A 1 452 ? 14.256 -34.214 46.085 1.00 50.06 452 HIS A N 1
ATOM 3643 C CA . HIS A 1 452 ? 15.376 -33.337 46.447 1.00 50.06 452 HIS A CA 1
ATOM 3644 C C . HIS A 1 452 ? 15.117 -32.478 47.701 1.00 50.06 452 HIS A C 1
ATOM 3646 O O . HIS A 1 452 ? 16.039 -31.802 48.154 1.00 50.06 452 HIS A O 1
ATOM 3652 N N . LEU A 1 453 ? 13.899 -32.511 48.255 1.00 44.50 453 LEU A N 1
ATOM 3653 C CA . LEU A 1 453 ? 13.465 -31.784 49.456 1.00 44.50 453 LEU A CA 1
ATOM 3654 C C . LEU A 1 453 ? 13.248 -32.697 50.679 1.00 44.50 453 LEU A C 1
ATOM 3656 O O . LEU A 1 453 ? 13.031 -32.185 51.771 1.00 44.50 453 LEU A O 1
ATOM 3660 N N . ILE A 1 454 ? 13.361 -34.027 50.545 1.00 42.06 454 ILE A N 1
ATOM 3661 C CA . ILE A 1 454 ? 13.446 -34.955 51.690 1.00 42.06 454 ILE A CA 1
ATOM 3662 C C . ILE A 1 454 ? 14.920 -35.079 52.094 1.00 42.06 454 ILE A C 1
ATOM 3664 O O . ILE A 1 454 ? 15.606 -36.069 51.840 1.00 42.06 454 ILE A O 1
ATOM 3668 N N . GLY A 1 455 ? 15.415 -33.998 52.676 1.00 43.16 455 GLY A N 1
ATOM 3669 C CA . GLY A 1 455 ? 16.741 -33.857 53.248 1.00 43.16 455 GLY A CA 1
ATOM 3670 C C . GLY A 1 455 ? 16.715 -32.615 54.119 1.00 43.16 455 GLY A C 1
ATOM 3671 O O . GLY A 1 455 ? 16.956 -31.522 53.620 1.00 43.16 455 GLY A O 1
ATOM 3672 N N . ASP A 1 456 ? 16.399 -32.850 55.389 1.00 35.03 456 ASP A N 1
ATOM 3673 C CA . ASP A 1 456 ? 16.338 -31.927 56.524 1.00 35.03 456 ASP A CA 1
ATOM 3674 C C . ASP A 1 456 ? 15.003 -31.185 56.737 1.00 35.03 456 ASP A C 1
ATOM 3676 O O . ASP A 1 456 ? 14.612 -30.264 56.019 1.00 35.03 456 ASP A O 1
ATOM 3680 N N . ASP A 1 457 ? 14.313 -31.646 57.787 1.00 37.97 457 ASP A N 1
ATOM 3681 C CA . ASP A 1 457 ? 13.219 -30.985 58.493 1.00 37.97 457 ASP A CA 1
ATOM 3682 C C . ASP A 1 457 ? 13.647 -29.591 58.995 1.00 37.97 457 ASP A C 1
ATOM 3684 O O . ASP A 1 457 ? 14.729 -29.449 59.557 1.00 37.97 457 ASP A O 1
ATOM 3688 N N . GLU A 1 458 ? 12.791 -28.572 58.858 1.00 35.31 458 GLU A N 1
ATOM 3689 C CA . GLU A 1 458 ? 12.078 -27.951 59.993 1.00 35.31 458 GLU A CA 1
ATOM 3690 C C . GLU A 1 458 ? 11.315 -26.662 59.600 1.00 35.31 458 GLU A C 1
ATOM 3692 O O . GLU A 1 458 ? 11.757 -25.845 58.797 1.00 35.31 458 GLU A O 1
ATOM 3697 N N . GLU A 1 459 ? 10.156 -26.526 60.253 1.00 33.25 459 GLU A N 1
ATOM 3698 C CA . GLU A 1 459 ? 9.309 -25.343 60.481 1.00 33.25 459 GLU A CA 1
ATOM 3699 C C . GLU A 1 459 ? 8.391 -24.795 59.362 1.00 33.25 459 GLU A C 1
ATOM 3701 O O . GLU A 1 459 ? 8.763 -24.097 58.421 1.00 33.25 459 GLU A O 1
ATOM 3706 N N . LYS A 1 460 ? 7.091 -25.071 59.563 1.00 35.81 460 LYS A N 1
ATOM 3707 C CA . LYS A 1 460 ? 5.946 -24.392 58.947 1.00 35.81 460 LYS A CA 1
ATOM 3708 C C . LYS A 1 460 ? 5.768 -23.005 59.575 1.00 35.81 460 LYS A C 1
ATOM 3710 O O . LYS A 1 460 ? 5.474 -22.926 60.763 1.00 35.81 460 LYS A O 1
ATOM 3715 N N . GLU A 1 461 ? 5.771 -21.952 58.761 1.00 29.62 461 GLU A N 1
ATOM 3716 C CA . GLU A 1 461 ? 5.113 -20.684 59.099 1.00 29.62 461 GLU A CA 1
ATOM 3717 C C . GLU A 1 461 ? 3.952 -20.418 58.130 1.00 29.62 461 GLU A C 1
ATOM 3719 O O . GLU A 1 461 ? 4.098 -20.424 56.906 1.00 29.62 461 GLU A O 1
ATOM 3724 N N . GLU A 1 462 ? 2.769 -20.228 58.708 1.00 31.62 462 GLU A N 1
ATOM 3725 C CA . GLU A 1 462 ? 1.505 -19.918 58.046 1.00 31.62 462 GLU A CA 1
ATOM 3726 C C . GLU A 1 462 ? 1.408 -18.396 57.837 1.00 31.62 462 GLU A C 1
ATOM 3728 O O . GLU A 1 462 ? 1.440 -17.638 58.804 1.00 31.62 462 GLU A O 1
ATOM 3733 N N . TYR A 1 463 ? 1.294 -17.928 56.587 1.00 27.41 463 TYR A N 1
ATOM 3734 C CA . TYR A 1 463 ? 1.149 -16.500 56.267 1.00 27.41 463 TYR A CA 1
ATOM 3735 C C . TYR A 1 463 ? -0.229 -16.211 55.657 1.00 27.41 463 TYR A C 1
ATOM 3737 O O . TYR A 1 463 ? -0.581 -16.745 54.604 1.00 27.41 463 TYR A O 1
ATOM 3745 N N . SER A 1 464 ? -1.002 -15.346 56.322 1.00 23.98 464 SER A N 1
ATOM 3746 C CA . SER A 1 464 ? -2.303 -14.847 55.856 1.00 23.98 464 SER A CA 1
ATOM 3747 C C . SER A 1 464 ? -2.146 -13.704 54.844 1.00 23.98 464 SER A C 1
ATOM 3749 O O . SER A 1 464 ? -1.223 -12.899 54.961 1.00 23.98 464 SER A O 1
ATOM 3751 N N . TYR A 1 465 ? -3.067 -13.606 53.883 1.00 27.81 465 TYR A N 1
ATOM 3752 C CA . TYR A 1 465 ? -3.097 -12.555 52.862 1.00 27.81 465 TYR A CA 1
ATOM 3753 C C . TYR A 1 465 ? -3.891 -11.331 53.344 1.00 27.81 465 TYR A C 1
ATOM 3755 O O . TYR A 1 465 ? -5.075 -11.459 53.647 1.00 27.81 465 TYR A O 1
ATOM 3763 N N . GLU A 1 466 ? -3.287 -10.141 53.310 1.00 26.02 466 GLU A N 1
ATOM 3764 C CA . GLU A 1 466 ? -4.007 -8.862 53.351 1.00 26.02 466 GLU A CA 1
ATOM 3765 C C . GLU A 1 466 ? -3.858 -8.157 51.995 1.00 26.02 466 GLU A C 1
ATOM 3767 O O . GLU A 1 466 ? -2.759 -8.016 51.455 1.00 26.02 466 GLU A O 1
ATOM 3772 N N . THR A 1 467 ? -4.992 -7.783 51.401 1.00 28.38 467 THR A N 1
ATOM 3773 C CA . THR A 1 467 ? -5.067 -7.141 50.081 1.00 28.38 467 THR A CA 1
ATOM 3774 C C . THR A 1 467 ? -4.889 -5.641 50.273 1.00 28.38 467 THR A C 1
ATOM 3776 O O . THR A 1 467 ? -5.725 -5.012 50.914 1.00 28.38 467 THR A O 1
ATOM 3779 N N . MET A 1 468 ? -3.812 -5.063 49.740 1.00 25.22 468 MET A N 1
ATOM 3780 C CA . MET A 1 468 ? -3.546 -3.628 49.855 1.00 25.22 468 MET A CA 1
ATOM 3781 C C . MET A 1 468 ? -3.889 -2.932 48.530 1.00 25.22 468 MET A C 1
ATOM 3783 O O . MET A 1 468 ? -3.152 -3.036 47.550 1.00 25.22 468 MET A O 1
ATOM 3787 N N . GLU A 1 469 ? -5.042 -2.261 48.498 1.00 37.53 469 GLU A N 1
ATOM 3788 C CA . GLU A 1 469 ? -5.408 -1.289 47.464 1.00 37.53 469 GLU A CA 1
ATOM 3789 C C . GLU A 1 469 ? -4.725 0.047 47.789 1.00 37.53 469 GLU A C 1
ATOM 3791 O O . GLU A 1 469 ? -5.027 0.683 48.798 1.00 37.53 469 GLU A O 1
ATOM 3796 N N . GLU A 1 470 ? -3.776 0.477 46.957 1.00 28.38 470 GLU A N 1
ATOM 3797 C CA . GLU A 1 470 ? -3.107 1.769 47.127 1.00 28.38 470 GLU A CA 1
ATOM 3798 C C . GLU A 1 470 ? -3.923 2.884 46.447 1.00 28.38 470 GLU A C 1
ATOM 3800 O O . GLU A 1 470 ? -3.910 3.052 45.227 1.00 28.38 470 GLU A O 1
ATOM 3805 N N . LEU A 1 471 ? -4.652 3.654 47.261 1.00 31.44 471 LEU A N 1
ATOM 3806 C CA . LEU A 1 471 ? -5.235 4.947 46.898 1.00 31.44 471 LEU A CA 1
ATOM 3807 C C . LEU A 1 471 ? -4.132 6.015 46.909 1.00 31.44 471 LEU A C 1
ATOM 3809 O O . LEU A 1 471 ? -3.589 6.356 47.959 1.00 31.44 471 LEU A O 1
ATOM 3813 N N . ILE A 1 472 ? -3.813 6.563 45.737 1.00 31.61 472 ILE A N 1
ATOM 3814 C CA . ILE A 1 472 ? -2.847 7.658 45.590 1.00 31.61 472 ILE A CA 1
ATOM 3815 C C . ILE A 1 472 ? -3.523 8.969 46.016 1.00 31.61 472 ILE A C 1
ATOM 3817 O O . ILE A 1 472 ? -4.399 9.474 45.315 1.00 31.61 472 ILE A O 1
ATOM 3821 N N . ASN A 1 473 ? -3.099 9.528 47.151 1.00 31.23 473 ASN A N 1
ATOM 3822 C CA . ASN A 1 473 ? -3.478 10.869 47.596 1.00 31.23 473 ASN A CA 1
ATOM 3823 C C . ASN A 1 473 ? -2.446 11.884 47.078 1.00 31.23 473 ASN A C 1
ATOM 3825 O O . ASN A 1 473 ? -1.254 11.761 47.357 1.00 31.23 473 ASN A O 1
ATOM 3829 N N . VAL A 1 474 ? -2.903 12.874 46.312 1.00 32.97 474 VAL A N 1
ATOM 3830 C CA . VAL A 1 474 ? -2.079 13.972 45.787 1.00 32.97 474 VAL A CA 1
ATOM 3831 C C . VAL A 1 474 ? -2.109 15.128 46.786 1.00 32.97 474 VAL A C 1
ATOM 3833 O O . VAL A 1 474 ? -3.186 15.618 47.117 1.00 32.97 474 VAL A O 1
ATOM 3836 N N . SER A 1 475 ? -0.943 15.592 47.236 1.00 32.34 475 SER A N 1
ATOM 3837 C CA . SER A 1 475 ? -0.800 16.870 47.942 1.00 32.34 475 SER A CA 1
ATOM 3838 C C . SER A 1 475 ? 0.117 17.800 47.148 1.00 32.34 475 SER A C 1
ATOM 3840 O O . SER A 1 475 ? 1.285 17.479 46.933 1.00 32.34 475 SER A O 1
ATOM 3842 N N . GLU A 1 476 ? -0.424 18.938 46.710 1.00 38.34 476 GLU A N 1
ATOM 3843 C CA . GLU A 1 476 ? 0.345 20.072 46.189 1.00 38.34 476 GLU A CA 1
ATOM 3844 C C . GLU A 1 476 ? 1.026 20.811 47.345 1.00 38.34 476 GLU A C 1
ATOM 3846 O O . GLU A 1 476 ? 0.382 21.129 48.345 1.00 38.34 476 GLU A O 1
ATOM 3851 N N . GLU A 1 477 ? 2.311 21.129 47.193 1.00 33.28 477 GLU A N 1
ATOM 3852 C CA . GLU A 1 477 ? 3.035 22.004 48.113 1.00 33.28 477 GLU A CA 1
ATOM 3853 C C . GLU A 1 477 ? 3.474 23.271 47.363 1.00 33.28 477 GLU A C 1
ATOM 3855 O O . GLU A 1 477 ? 4.171 23.215 46.347 1.00 33.28 477 GLU A O 1
ATOM 3860 N N . VAL A 1 478 ? 3.004 24.424 47.845 1.00 42.12 478 VAL A N 1
ATOM 3861 C CA . VAL A 1 478 ? 3.333 25.754 47.321 1.00 42.12 478 VAL A CA 1
ATOM 3862 C C . VAL A 1 478 ? 4.619 26.232 47.991 1.00 42.12 478 VAL A C 1
ATOM 3864 O O . VAL A 1 478 ? 4.669 26.369 49.210 1.00 42.12 478 VAL A O 1
ATOM 3867 N N . VAL A 1 479 ? 5.650 26.517 47.194 1.00 36.62 479 VAL A N 1
ATOM 3868 C CA . VAL A 1 479 ? 6.951 27.008 47.678 1.00 36.62 479 VAL A CA 1
ATOM 3869 C C . VAL A 1 479 ? 6.891 28.528 47.918 1.00 36.62 479 VAL A C 1
ATOM 3871 O O . VAL A 1 479 ? 6.579 29.262 46.976 1.00 36.62 479 VAL A O 1
ATOM 3874 N N . PRO A 1 480 ? 7.208 29.041 49.125 1.00 34.97 480 PRO A N 1
ATOM 3875 C CA . PRO A 1 480 ? 7.352 30.475 49.365 1.00 34.97 480 PRO A CA 1
ATOM 3876 C C . PRO A 1 480 ? 8.714 30.992 48.879 1.00 34.97 480 PRO A C 1
ATOM 3878 O O . PRO A 1 480 ? 9.743 30.341 49.041 1.00 34.97 480 PRO A O 1
ATOM 3881 N N . TYR A 1 481 ? 8.708 32.193 48.304 1.00 33.16 481 TYR A N 1
ATOM 3882 C CA . TYR A 1 481 ? 9.889 32.931 47.857 1.00 33.16 481 TYR A CA 1
ATOM 3883 C C . TYR A 1 481 ? 10.376 33.857 48.983 1.00 33.16 481 TYR A C 1
ATOM 3885 O O . TYR A 1 481 ? 9.682 34.818 49.315 1.00 33.16 481 TYR A O 1
ATOM 3893 N N . GLU A 1 482 ? 11.555 33.597 49.553 1.00 37.41 482 GLU A N 1
ATOM 3894 C CA . GLU A 1 482 ? 12.234 34.528 50.465 1.00 37.41 482 GLU A CA 1
ATOM 3895 C C . GLU A 1 482 ? 13.390 35.238 49.741 1.00 37.41 482 GLU A C 1
ATOM 3897 O O . GLU A 1 482 ? 14.297 34.611 49.195 1.00 37.41 482 GLU A O 1
ATOM 3902 N N . GLN A 1 483 ? 13.314 36.573 49.706 1.00 36.91 483 GLN A N 1
ATOM 3903 C CA . GLN A 1 483 ? 14.376 37.470 49.252 1.00 36.91 483 GLN A CA 1
ATOM 3904 C C . GLN A 1 483 ? 15.370 37.697 50.393 1.00 36.91 483 GLN A C 1
ATOM 3906 O O . GLN A 1 483 ? 14.997 38.269 51.417 1.00 36.91 483 GLN A O 1
ATOM 3911 N N . GLU A 1 484 ? 16.643 37.360 50.197 1.00 35.22 484 GLU A N 1
ATOM 3912 C CA . GLU A 1 484 ? 17.709 37.879 51.056 1.00 35.22 484 GLU A CA 1
ATOM 3913 C C . GLU A 1 484 ? 18.101 39.298 50.614 1.00 35.22 484 GLU A C 1
ATOM 3915 O O . GLU A 1 484 ? 18.543 39.536 49.487 1.00 35.22 484 GLU A O 1
ATOM 3920 N N . GLN A 1 485 ? 17.911 40.252 51.529 1.00 33.69 485 GLN A N 1
ATOM 3921 C CA . GLN A 1 485 ? 18.490 41.591 51.485 1.00 33.69 485 GLN A CA 1
ATOM 3922 C C . GLN A 1 485 ? 19.920 41.576 52.055 1.00 33.69 485 GLN A C 1
ATOM 3924 O O . GLN A 1 485 ? 20.163 41.024 53.122 1.00 33.69 485 GLN A O 1
ATOM 3929 N N . ASN A 1 486 ? 20.813 42.244 51.319 1.00 35.50 486 ASN A N 1
ATOM 3930 C CA . ASN A 1 486 ? 22.164 42.738 51.622 1.00 35.50 486 ASN A CA 1
ATOM 3931 C C . ASN A 1 486 ? 22.678 42.731 53.077 1.00 35.50 486 ASN A C 1
ATOM 3933 O O . ASN A 1 486 ? 22.052 43.322 53.959 1.00 35.50 486 ASN A O 1
ATOM 3937 N N . VAL A 1 487 ? 23.960 42.355 53.214 1.00 34.56 487 VAL A N 1
ATOM 3938 C CA . VAL A 1 487 ? 25.025 43.263 53.701 1.00 34.56 487 VAL A CA 1
ATOM 3939 C C . VAL A 1 487 ? 26.220 43.191 52.759 1.00 34.56 487 VAL A C 1
ATOM 3941 O O . VAL A 1 487 ? 26.633 42.056 52.436 1.00 34.56 487 VAL A O 1
#

Foldseek 3Di:
DVVVVVVVVVVVVVPDADLCVLLVPPVLWFWWWFDFPQKIWIWTDPLVVLDTHTLDMDGNPAPADWDAALQRSWIWHHDAQFIWIFGHPRPRHTDDGQGDHQFDDWHAPNVRQKIKTKHWADDPDNVFFIKIKIFIAGRNPSDTPDIDIDGPVVVDDDDDDQWDKDFDADPPVRDTLDIDIDGQFPDWDWDAAQVNQKIKIWTWHQDPPDNPATFIWIWMWGPPDPSTDTDTGHDPDRRKDWLDKDDFHVFQKIWTFIHDPQFTKIWIKGQDDPPPPRDIDTDDIHGGDRARDWAAQNVGQWIWGWNALPDQFIKTFIAGPVVRDGLDIDTDGNFNDWHAENVRQKIKTFHAVVVPQPQGWIWIAGSSGHTSHTDGGGRGHDIDGDHDNDDDDDDDDDDPVVVVVVVVVVVCVVVVVVVVVVVVVVVVVVVVVVVVVVVVVVVVVVVVVVVVVPPDDDDDDDDDDDDDDDDDDDDDDDDDDDDDDDD

InterPro domains:
  IPR011400 Eukaryotic translation initiation factor 3 subunit B [PTHR14068] (165-479)
  IPR013979 Translation initiation factor, beta propellor-like domain [PF08662] (181-382)
  IPR015943 WD40/YVTN repeat-like-containing domain superfamily [G3DSA:2.130.10.10] (188-415)

Organism: Thlaspi arvense (NCBI:txid13288)

Mean predicted aligned error: 15.67 Å

Secondary structure (DSSP, 8-state):
--HHHHHHHHHHHTT---TTGGGG-TT-PEEEEEEETTEEEEEEEETTTTEEEEEEEEETS-SS-EEE-TTSS-EEEEETTEEEEEE-SSS-EEEEEE--TT--EEEE-TTSSEEEEEEEEPPSSTTSPPEEEEEEEETTT--EEEEEEEETTTT------SEEEEEEEETTTTEEEEEEEEESEEEEEEEE-TTSSEEEEEEEEEETTEEEEEEEEEEEEETTSTT--EEEE--SSTT--EEEEEEPTTSSEEEEEESSTTS-EEEEEES--TTTTT--EEEEEE-S-S-SEEEE-TTSSEEEEE--TT-TT-EEEEEETTTTEEEEEEE-TT--EEEE-TTSSEEEEEE-TTT-SSS-EEEEEETTS-EEEEEE-TTEEEEE-------PPP----SSHHHHHHHHHHHHHHHHHHHHHHHHHHHHHHHHHHHHHHHHHHHHHHHHHHHTT-S----------------------PPP-PPPP--

pLDDT: mean 72.43, std 21.28, range [23.98, 97.12]

Radius of gyration: 29.1 Å; Cα contacts (8 Å, |Δi|>4): 913; chains: 1; bounding box: 55×80×89 Å

Solvent-accessible surface area (backbone atoms only — not comparable to full-atom values): 28009 Å² total; per-residue (Å²): 128,72,64,68,55,53,58,53,50,54,58,51,63,76,62,65,57,57,47,61,53,59,71,64,46,91,78,70,54,38,42,33,40,40,30,37,71,56,35,35,34,38,28,38,49,38,73,90,77,45,43,74,45,79,61,40,76,41,74,62,67,40,82,80,46,70,43,56,34,77,72,41,51,33,43,38,26,38,44,91,63,13,38,40,34,23,33,31,62,59,78,49,46,82,74,48,74,44,79,39,71,75,56,76,45,76,49,55,38,81,82,62,53,35,35,39,38,32,28,72,46,80,46,95,49,90,87,52,65,34,43,32,40,38,40,34,25,33,55,88,78,62,44,77,76,47,76,47,75,48,45,47,64,81,74,50,92,80,77,101,61,86,58,56,68,51,69,43,64,44,81,90,81,68,43,75,80,44,74,45,81,41,72,52,66,76,45,77,48,78,46,73,32,80,79,59,50,36,38,38,34,41,38,33,24,50,36,98,88,40,86,85,44,71,38,55,35,34,43,37,33,33,61,80,47,85,90,45,53,70,45,80,47,71,59,96,55,72,82,38,44,75,69,33,75,45,59,32,31,85,56,60,36,35,41,36,32,31,40,56,84,79,42,16,30,40,37,34,34,30,55,76,30,87,89,58,82,55,40,75,41,79,75,51,71,47,73,64,33,59,42,55,42,76,48,57,20,56,70,26,62,37,34,36,36,23,31,46,61,84,41,77,77,13,31,40,35,22,32,33,68,81,78,72,39,77,65,30,76,46,84,43,65,48,36,55,43,78,46,58,34,64,76,34,58,34,33,43,35,27,24,37,40,88,80,39,94,68,84,18,23,42,37,37,24,36,62,59,56,50,77,59,39,73,47,82,34,80,57,16,68,44,75,42,77,50,30,58,66,70,90,78,79,87,82,85,90,74,80,69,59,51,74,55,42,65,70,52,46,70,67,46,53,72,60,51,51,57,62,55,48,50,54,51,47,51,55,47,48,54,49,50,49,49,50,48,54,48,50,50,50,50,50,50,53,48,49,53,50,48,64,70,55,75,71,78,90,84,86,91,80,90,81,85,90,79,87,84,82,85,80,87,80,87,80,91,82,85,84,84,88,81,83,87,78,86,134